Protein AF-A0A9W8YKE8-F1 (afdb_monomer)

Nearest PDB structures (foldseek):
  5m0t-assembly1_B  TM=8.351E-01  e=6.819E-16  Aspergillus japonicus
  7wpy-assembly1_C  TM=8.661E-01  e=9.933E-15  Aspergillus stellatus
  5ybl-assembly1_A  TM=8.219E-01  e=8.372E-15  Aspergillus nidulans FGSC A4
  5ybl-assembly2_B  TM=7.816E-01  e=9.709E-14  Aspergillus nidulans FGSC A4
  6s0r-assembly2_B  TM=7.426E-01  e=1.622E-13  Streptomyces kanamyceticus

Sequence (665 aa):
MGLSKQPSKAILCMHGGGSSPDIFRFQTSSLRRALGHEYDFLYASAPHLATPGPDVLPFFAGMDPFYSWFRPEHDDPASEVVIFNKAVRRSVDIYTRNKPGVKIVGVLGFSQGAVASTMLLWQRQMGLVDWLPDVRFGILLCPGYSTVATEYMRAVCEQEDRGEEEIVVQLPTLHLHGRQDVMNLPQSRRMYATHYKGAKLIEFDGEHEVPTRAGDVKKVVEYVLRCYANASLLTSAIMSYSLPPPASQATPGLDFADKPYHTSRIDPVARFHENVAQVRRWIEDNLSNFSHLNEVIVLQLGSDTLPNQPLTIDATASPPILSTTIPSTPHKSITILPEYILDAVEGRMHSQHAFGKRATPTTLGAVPACFVPGGVPGLCTAVEDPEAALPKPTEDVAQLKRDLTKWGYAICANALSAEQVQVIRTAVEEQAEAERLVGVGHLDTAHKKVGDQPNQRVWNLPNKGDEFLDLLNHPLIDAIMPWFLGGNFSLFTMSANIAWPGTSGIYMHRDQMVMAPDTTAHAYVLNTMWYLTDVTDEKGATRVYPGSHVMNVLPDDMNHVGTSIPAAAPAGSCVLLDSRTWHSTGVNTTNETRPVILQSFCRFFVRQIENYQAILSDEVKAKLSERQRALLGLPSMKPGGKGQGFAAYNWPGTQVGRMRAAVGK

Mean predicted aligned error: 17.69 Å

Solvent-accessible surface area (backbone atoms only — not comparable to full-atom values): 36573 Å² total; per-residue (Å²): 136,82,81,78,74,78,45,59,29,24,31,41,33,29,36,33,45,17,31,33,41,69,57,40,54,56,60,39,42,58,51,46,68,75,41,49,81,58,34,42,78,45,61,31,51,54,75,35,83,39,67,67,27,86,87,37,57,75,86,52,67,90,61,72,76,23,17,18,66,70,71,98,73,77,97,48,57,66,60,50,51,53,50,39,50,51,29,46,48,51,39,50,53,55,47,42,70,76,40,73,83,44,41,50,34,28,41,37,13,28,28,52,13,14,42,53,45,50,53,52,55,32,35,36,74,73,59,76,37,68,92,56,73,60,55,53,37,39,37,32,30,40,21,40,67,56,68,56,65,50,52,44,44,46,53,52,29,58,74,69,78,43,60,82,84,66,55,38,32,63,66,47,32,40,38,40,37,25,74,60,16,76,84,46,40,66,30,26,52,47,39,54,69,68,36,42,47,84,56,44,81,45,76,43,98,39,40,88,60,67,71,70,52,68,72,58,38,45,53,55,50,57,49,58,52,60,68,70,54,59,85,84,45,68,75,68,68,66,61,63,91,67,59,73,75,81,65,79,68,94,60,89,86,85,82,59,89,92,52,96,77,85,84,73,83,72,55,68,67,60,50,49,55,52,34,46,55,49,49,50,51,52,45,67,79,44,37,73,49,42,50,84,65,64,38,35,36,35,40,28,34,24,54,101,88,41,77,68,48,53,39,23,40,31,14,69,43,89,74,37,45,80,44,67,65,81,66,97,76,56,75,42,70,36,33,28,46,37,62,47,54,49,31,8,46,71,29,66,33,34,24,51,55,35,28,41,73,59,22,48,61,66,37,67,34,66,72,31,37,46,39,35,63,93,52,57,56,45,68,59,68,55,78,86,55,88,80,56,89,63,70,57,72,36,78,52,64,70,53,41,52,51,26,33,71,62,30,19,31,24,31,34,34,73,66,34,52,74,67,56,24,50,56,50,37,52,53,52,52,52,53,48,47,52,29,48,77,73,71,68,51,46,62,45,74,67,50,77,51,91,88,48,54,55,30,39,45,41,70,63,33,68,66,71,44,66,69,49,50,51,57,75,67,41,66,68,52,70,72,43,42,42,76,68,49,34,88,53,50,27,49,21,41,43,27,36,42,33,40,36,43,34,88,46,34,40,54,52,42,35,78,43,50,79,46,60,54,62,60,57,90,59,77,54,41,41,36,40,37,39,28,49,41,69,31,38,60,57,49,19,14,46,27,32,36,74,37,38,25,73,47,70,52,41,55,74,48,30,74,48,71,79,68,40,46,58,67,52,44,54,50,13,20,30,38,38,34,38,23,48,20,40,28,26,53,33,41,18,69,42,98,56,73,40,50,31,40,45,35,29,35,22,23,65,89,55,80,48,82,52,58,46,78,76,72,44,49,71,73,55,64,72,71,55,50,74,67,54,30,48,31,49,69,37,80,75,88,64,83,79,82,68,87,71,73,83,73,79,72,93,57,96,80,78,87,80,74,86,73,95,65,83,81,80,132

Foldseek 3Di:
DDPQDAALAEEEEFEAAQAFLVRVCVQCVQLCVVCVSHYHYQYFGAQAFDHHDPPCPPVVPPVDRTHANADPDDDALVVSVVSSLVRSVVSVVVVCVVPPSRAHAEYEYAERRLLSVLLVLLCQVVVVCVVRPRHQEYERELYAADPSSQVVLVVVCVVVVHDLVSQARAREYEYEHAPAQVPRRVRSVVCPVRHYDNYHYDYDHHYRGRDNDPVVSVVVVVSVCVSPDDPVCPVVVPDDPPPPPPDDPPDPDDDCPPDDDDPDDDDPLNVQVVLVVVLLVVCVVLQQLLLPVLFWEWEQAADPVGHTQIWIWRNVDVSIDIDSDDDPDGPYYKYFHSVLLVCQLVQVAPQLCRQQPGIVPRDHASVSQSSHHPGRFAAQDFPPDPPPPAADADCDLVVQVVNCVQWQKHKHPLLDDLVLLVVVVVQQVVQQVVCVVVVNWDFDPLWDDDPFGGKTKFFDVLQRDVSQLVVLVRVSCVSPVCVQQNPAKAWQTKMKIKAAAGDFWGFWAFQQSRPTSRDLPHFFKKKKKAWSAFFDLLQFAKWWRTRQSNGRHDHNGRRDSPSTDGPGDGHSMIMIGRSSITIIGHHNNDRDITMIIIIMMGHPVDHHPDQCVPPHDPVSVVPRDQSSCSNNVHDGPPDDPDPPPDDDDPDPPPPDDDDPDDDDD

Organism: NCBI:txid1191159

Structure (mmCIF, N/CA/C/O backbone):
data_AF-A0A9W8YKE8-F1
#
_entry.id   AF-A0A9W8YKE8-F1
#
loop_
_atom_site.group_PDB
_atom_site.id
_atom_site.type_symbol
_atom_site.label_atom_id
_atom_site.label_alt_id
_atom_site.label_comp_id
_atom_site.label_asym_id
_atom_site.label_entity_id
_atom_site.label_seq_id
_atom_site.pdbx_PDB_ins_code
_atom_site.Cartn_x
_atom_site.Cartn_y
_atom_site.Cartn_z
_atom_site.occupancy
_atom_site.B_iso_or_equiv
_atom_site.auth_seq_id
_atom_site.auth_comp_id
_atom_site.auth_asym_id
_atom_site.auth_atom_id
_atom_site.pdbx_PDB_model_num
ATOM 1 N N . MET A 1 1 ? 10.038 -11.993 33.622 1.00 32.69 1 MET A N 1
ATOM 2 C CA . MET A 1 1 ? 10.354 -10.552 33.516 1.00 32.69 1 MET A CA 1
ATOM 3 C C . MET A 1 1 ? 11.734 -10.323 34.110 1.00 32.69 1 MET A C 1
ATOM 5 O O . MET A 1 1 ? 11.870 -10.383 35.323 1.00 32.69 1 MET A O 1
ATOM 9 N N . GLY A 1 2 ? 12.765 -10.157 33.280 1.00 36.62 2 GLY A N 1
ATOM 10 C CA . GLY A 1 2 ? 14.075 -9.698 33.749 1.00 36.62 2 GLY A CA 1
ATOM 11 C C . GLY A 1 2 ? 14.057 -8.175 33.813 1.00 36.62 2 GLY A C 1
ATOM 12 O O . GLY A 1 2 ? 13.807 -7.535 32.796 1.00 36.62 2 GLY A O 1
ATOM 13 N N . LEU A 1 3 ? 14.251 -7.601 35.000 1.00 40.09 3 LEU A N 1
ATOM 14 C CA . LEU A 1 3 ? 14.365 -6.155 35.191 1.00 40.09 3 LEU A CA 1
ATOM 15 C C . LEU A 1 3 ? 15.557 -5.638 34.368 1.00 40.09 3 LEU A C 1
ATOM 17 O O . LEU A 1 3 ? 16.690 -6.061 34.599 1.00 40.09 3 LEU A O 1
ATOM 21 N N . SER A 1 4 ? 15.317 -4.749 33.398 1.00 48.59 4 SER A N 1
ATOM 22 C CA . SER A 1 4 ? 16.403 -4.096 32.662 1.00 48.59 4 SER A CA 1
ATOM 23 C C . SER A 1 4 ? 17.244 -3.281 33.644 1.00 48.59 4 SER A C 1
ATOM 25 O O . SER A 1 4 ? 16.721 -2.400 34.330 1.00 48.59 4 SER A O 1
ATOM 27 N N . LYS A 1 5 ? 18.540 -3.580 33.725 1.00 61.09 5 LYS A N 1
ATOM 28 C CA . LYS A 1 5 ? 19.491 -2.861 34.575 1.00 61.09 5 LYS A CA 1
ATOM 29 C C . LYS A 1 5 ? 19.513 -1.381 34.166 1.00 61.09 5 LYS A C 1
ATOM 31 O O . LYS A 1 5 ? 19.701 -1.086 32.990 1.00 61.09 5 LYS A O 1
ATOM 36 N N . GLN A 1 6 ? 19.291 -0.464 35.110 1.00 68.88 6 GLN A N 1
ATOM 37 C CA . GLN A 1 6 ? 19.369 0.972 34.821 1.00 68.88 6 GLN A CA 1
ATOM 38 C C . GLN A 1 6 ? 20.807 1.372 34.425 1.00 68.88 6 GLN A C 1
ATOM 40 O O . GLN A 1 6 ? 21.754 0.858 35.034 1.00 68.88 6 GLN A O 1
ATOM 45 N N . PRO A 1 7 ? 20.996 2.277 33.442 1.00 83.06 7 PRO A N 1
ATOM 46 C CA . PRO A 1 7 ? 22.319 2.770 33.060 1.00 83.06 7 PRO A CA 1
ATOM 47 C C . PRO A 1 7 ? 23.012 3.492 34.221 1.00 83.06 7 PRO A C 1
ATOM 49 O O . PRO A 1 7 ? 22.394 4.301 34.905 1.00 83.06 7 PRO A O 1
ATOM 52 N N . SER A 1 8 ? 24.312 3.254 34.423 1.00 87.44 8 SER A N 1
ATOM 53 C CA . SER A 1 8 ? 25.121 3.972 35.427 1.00 87.44 8 SER A CA 1
ATOM 54 C C . SER A 1 8 ? 25.761 5.261 34.894 1.00 87.44 8 SER A C 1
ATOM 56 O O . SER A 1 8 ? 26.439 5.976 35.635 1.00 87.44 8 SER A O 1
ATOM 58 N N . LYS A 1 9 ? 25.555 5.568 33.610 1.00 93.00 9 LYS A N 1
ATOM 59 C CA . LYS A 1 9 ? 26.141 6.708 32.896 1.00 93.00 9 LYS A CA 1
ATOM 60 C C . LYS A 1 9 ? 25.058 7.483 32.157 1.00 93.00 9 LYS A C 1
ATOM 62 O O . LYS A 1 9 ? 24.070 6.889 31.734 1.00 93.00 9 LYS A O 1
ATOM 67 N N . ALA A 1 10 ? 25.272 8.777 31.951 1.00 95.81 10 ALA A N 1
ATOM 68 C CA . ALA A 1 10 ? 24.370 9.643 31.206 1.00 95.81 10 ALA A CA 1
ATOM 69 C C . ALA A 1 10 ? 25.101 10.622 30.281 1.00 95.81 10 ALA A C 1
ATOM 71 O O . ALA A 1 10 ? 26.251 10.995 30.532 1.00 95.81 10 ALA A O 1
ATOM 72 N N . ILE A 1 11 ? 24.404 11.053 29.231 1.00 97.50 11 ILE A N 1
ATOM 73 C CA . ILE A 1 11 ? 24.825 12.106 28.305 1.00 97.50 11 ILE A CA 1
ATOM 74 C C . ILE A 1 11 ? 23.887 13.307 28.477 1.00 97.50 11 ILE A C 1
ATOM 76 O O . ILE A 1 11 ? 22.668 13.177 28.344 1.00 97.50 11 ILE A O 1
ATOM 80 N N . LEU A 1 12 ? 24.458 14.474 28.776 1.00 98.25 12 LEU A N 1
ATOM 81 C CA . LEU A 1 12 ? 23.746 15.748 28.841 1.00 98.25 12 LEU A CA 1
ATOM 82 C C . LEU A 1 12 ? 23.482 16.262 27.423 1.00 98.25 12 LEU A C 1
ATOM 84 O O . LEU A 1 12 ? 24.414 16.495 26.665 1.00 98.25 12 LEU A O 1
ATOM 88 N N . CYS A 1 13 ? 22.217 16.439 27.075 1.00 98.50 13 CYS A N 1
ATOM 89 C CA . CYS A 1 13 ? 21.722 16.771 25.749 1.00 98.50 13 CYS A CA 1
ATOM 90 C C . CYS A 1 13 ? 21.218 18.220 25.711 1.00 98.50 13 CYS A C 1
ATOM 92 O O . CYS A 1 13 ? 20.323 18.590 26.476 1.00 98.50 13 CYS A O 1
ATOM 94 N N . MET A 1 14 ? 21.773 19.019 24.800 1.00 97.94 14 MET A N 1
ATOM 95 C CA . MET A 1 14 ? 21.474 20.440 24.612 1.00 97.94 14 MET A CA 1
ATOM 96 C C . MET A 1 14 ? 20.829 20.674 23.241 1.00 97.94 14 MET A C 1
ATOM 98 O O . MET A 1 14 ? 21.472 20.490 22.205 1.00 97.94 14 MET A O 1
ATOM 102 N N . HIS A 1 15 ? 19.551 21.059 23.239 1.00 97.31 15 HIS A N 1
ATOM 103 C CA . HIS A 1 15 ? 18.746 21.219 22.022 1.00 97.31 15 HIS A CA 1
ATOM 104 C C . HIS A 1 15 ? 19.158 22.438 21.175 1.00 97.31 15 HIS A C 1
ATOM 106 O O . HIS A 1 15 ? 19.821 23.346 21.671 1.00 97.31 15 HIS A O 1
ATOM 112 N N . GLY A 1 16 ? 18.747 22.482 19.903 1.00 95.06 16 GLY A N 1
ATOM 113 C CA . GLY A 1 16 ? 18.959 23.644 19.027 1.00 95.06 16 GLY A CA 1
ATOM 114 C C . GLY A 1 16 ? 18.166 24.886 19.458 1.00 95.06 16 GLY A C 1
ATOM 115 O O . GLY A 1 16 ? 17.246 24.788 20.268 1.00 95.06 16 GLY A O 1
ATOM 116 N N . GLY A 1 17 ? 18.515 26.060 18.925 1.00 93.19 17 GLY A N 1
ATOM 117 C CA . GLY A 1 17 ? 17.755 27.290 19.178 1.00 93.19 17 GLY A CA 1
ATOM 118 C C . GLY A 1 17 ? 16.365 27.224 18.539 1.00 93.19 17 GLY A C 1
ATOM 119 O O . GLY A 1 17 ? 16.218 26.681 17.446 1.00 93.19 17 GLY A O 1
ATOM 120 N N . GLY A 1 18 ? 15.344 27.735 19.229 1.00 93.75 18 GLY A N 1
ATOM 121 C CA . GLY A 1 18 ? 13.955 27.625 18.774 1.00 93.75 18 GLY A CA 1
ATOM 122 C C . GLY A 1 18 ? 13.415 26.193 18.839 1.00 93.75 18 GLY A C 1
ATOM 123 O O . GLY A 1 18 ? 12.576 25.814 18.029 1.00 93.75 18 GLY A O 1
ATOM 124 N N . SER A 1 19 ? 13.908 25.387 19.784 1.00 95.38 19 SER A N 1
ATOM 125 C CA . SER A 1 19 ? 13.510 23.988 20.005 1.00 95.38 19 SER A CA 1
ATOM 126 C C . SER A 1 19 ? 13.200 23.738 21.488 1.00 95.38 19 SER A C 1
ATOM 128 O O . SER A 1 19 ? 13.174 24.673 22.285 1.00 95.38 19 SER A O 1
ATOM 130 N N . SER A 1 20 ? 12.954 22.489 21.880 1.00 96.56 20 SER A N 1
ATOM 131 C CA . SER A 1 20 ? 12.668 22.102 23.265 1.00 96.56 20 SER A CA 1
ATOM 132 C C . SER A 1 20 ? 13.341 20.770 23.632 1.00 96.56 20 SER A C 1
ATOM 134 O O . SER A 1 20 ? 13.750 20.012 22.742 1.00 96.56 20 SER A O 1
ATOM 136 N N . PRO A 1 21 ? 13.462 20.441 24.935 1.00 96.88 21 PRO A N 1
ATOM 137 C CA . PRO A 1 21 ? 13.954 19.137 25.384 1.00 96.88 21 PRO A CA 1
ATOM 138 C C . PRO A 1 21 ? 13.223 17.946 24.744 1.00 96.88 21 PRO A C 1
ATOM 140 O O . PRO A 1 21 ? 13.868 16.967 24.363 1.00 96.88 21 PRO A O 1
ATOM 143 N N . ASP A 1 22 ? 11.901 18.037 24.579 1.00 95.62 22 ASP A N 1
ATOM 144 C CA . ASP A 1 22 ? 11.080 16.959 24.015 1.00 95.62 22 ASP A CA 1
ATOM 145 C C . ASP A 1 22 ? 11.301 16.784 22.511 1.00 95.62 22 ASP A C 1
ATOM 147 O O . ASP A 1 22 ? 11.447 15.654 22.033 1.00 95.62 22 ASP A O 1
ATOM 151 N N . ILE A 1 23 ? 11.423 17.891 21.773 1.00 96.06 23 ILE A N 1
ATOM 152 C CA . ILE A 1 23 ? 11.769 17.864 20.347 1.00 96.06 23 ILE A CA 1
ATOM 153 C C . ILE A 1 23 ? 13.154 17.243 20.162 1.00 96.06 23 ILE A C 1
ATOM 155 O O . ILE A 1 23 ? 13.339 16.339 19.345 1.00 96.06 23 ILE A O 1
ATOM 159 N N . PHE A 1 24 ? 14.134 17.640 20.975 1.00 97.06 24 PHE A N 1
ATOM 160 C CA . PHE A 1 24 ? 15.482 17.098 20.842 1.00 97.06 24 PHE A CA 1
ATOM 161 C C . PHE A 1 24 ? 15.572 15.625 21.249 1.00 97.06 24 PHE A C 1
ATOM 163 O O . PHE A 1 24 ? 16.331 14.849 20.658 1.00 97.06 24 PHE A O 1
ATOM 170 N N . ARG A 1 25 ? 14.746 15.189 22.204 1.00 96.31 25 ARG A N 1
ATOM 171 C CA . ARG A 1 25 ? 14.574 13.770 22.539 1.00 96.31 25 ARG A CA 1
ATOM 172 C C . ARG A 1 25 ? 14.044 12.955 21.365 1.00 96.31 25 ARG A C 1
ATOM 174 O O . ARG A 1 25 ? 14.470 11.810 21.190 1.00 96.31 25 ARG A O 1
ATOM 181 N N . PHE A 1 26 ? 13.159 13.533 20.559 1.00 94.50 26 PHE A N 1
ATOM 182 C CA . PHE A 1 26 ? 12.701 12.926 19.313 1.00 94.50 26 PHE A CA 1
ATOM 183 C C . PHE A 1 26 ? 13.817 12.891 18.256 1.00 94.50 26 PHE A C 1
ATOM 185 O O . PHE A 1 26 ? 14.131 11.819 17.731 1.00 94.50 26 PHE A O 1
ATOM 192 N N . GLN A 1 27 ? 14.479 14.024 18.003 1.00 94.81 27 GLN A N 1
ATOM 193 C CA . GLN A 1 27 ? 15.554 14.143 17.004 1.00 94.81 27 GLN A CA 1
ATOM 194 C C . GLN A 1 27 ? 16.734 13.198 17.288 1.00 94.81 27 GLN A C 1
ATOM 196 O O . GLN A 1 27 ? 17.356 12.666 16.374 1.00 94.81 27 GLN A O 1
ATOM 201 N N . THR A 1 28 ? 17.013 12.911 18.561 1.00 95.88 28 THR A N 1
ATOM 202 C CA . THR A 1 28 ? 18.087 11.994 18.986 1.00 95.88 28 THR A CA 1
ATOM 203 C C . THR A 1 28 ? 17.649 10.528 19.111 1.00 95.88 28 THR A C 1
ATOM 205 O O . THR A 1 28 ? 18.411 9.701 19.618 1.00 95.88 28 THR A O 1
ATOM 208 N N . SER A 1 29 ? 16.454 10.157 18.637 1.00 94.56 29 SER A N 1
ATOM 209 C CA . SER A 1 29 ? 15.889 8.802 18.771 1.00 94.56 29 SER A CA 1
ATOM 210 C C . SER A 1 29 ? 16.817 7.681 18.278 1.00 94.56 29 SER A C 1
ATOM 212 O O . SER A 1 29 ? 16.975 6.679 18.980 1.00 94.56 29 SER A O 1
ATOM 214 N N . SER A 1 30 ? 17.492 7.858 17.137 1.00 91.69 30 SER A N 1
ATOM 215 C CA . SER A 1 30 ? 18.441 6.873 16.590 1.00 91.69 30 SER A CA 1
ATOM 216 C C . SER A 1 30 ? 19.672 6.668 17.480 1.00 91.69 30 SER A C 1
ATOM 218 O O . SER A 1 30 ? 20.068 5.529 17.736 1.00 91.69 30 SER A O 1
ATOM 220 N N . LEU A 1 31 ? 20.246 7.750 18.016 1.00 91.31 31 LEU A N 1
ATOM 221 C CA . LEU A 1 31 ? 21.378 7.688 18.950 1.00 91.31 31 LEU A CA 1
ATOM 222 C C . LEU A 1 31 ? 20.959 7.072 20.287 1.00 91.31 31 LEU A C 1
ATOM 224 O O . LEU A 1 31 ? 21.658 6.218 20.833 1.00 91.31 31 LEU A O 1
ATOM 228 N N . ARG A 1 32 ? 19.780 7.453 20.783 1.00 93.44 32 ARG A N 1
ATOM 229 C CA . ARG A 1 32 ? 19.213 6.952 22.036 1.00 93.44 32 ARG A CA 1
ATOM 230 C C . ARG A 1 32 ? 18.903 5.460 21.960 1.00 93.44 32 ARG A C 1
ATOM 232 O O . ARG A 1 32 ? 19.146 4.737 22.918 1.00 93.44 32 ARG A O 1
ATOM 239 N N . ARG A 1 33 ? 18.435 4.974 20.806 1.00 87.38 33 ARG A N 1
ATOM 240 C CA . ARG A 1 33 ? 18.261 3.538 20.546 1.00 87.38 33 ARG A CA 1
ATOM 241 C C . ARG A 1 33 ? 19.596 2.789 20.550 1.00 87.38 33 ARG A C 1
ATOM 243 O O . ARG A 1 33 ? 19.644 1.672 21.051 1.00 87.38 33 ARG A O 1
ATOM 250 N N . ALA A 1 34 ? 20.651 3.379 19.991 1.00 87.25 34 ALA A N 1
ATOM 251 C CA . ALA A 1 34 ? 21.948 2.720 19.843 1.00 87.25 34 ALA A CA 1
ATOM 252 C C . ALA A 1 34 ? 22.806 2.722 21.122 1.00 87.25 34 ALA A C 1
ATOM 254 O O . ALA A 1 34 ? 23.602 1.809 21.316 1.00 87.25 34 ALA A O 1
ATOM 255 N N . LEU A 1 35 ? 22.656 3.734 21.983 1.00 88.00 35 LEU A N 1
ATOM 256 C CA . LEU A 1 35 ? 23.431 3.890 23.224 1.00 88.00 35 LEU A CA 1
ATOM 257 C C . LEU A 1 35 ? 22.622 3.592 24.496 1.00 88.00 35 LEU A C 1
ATOM 259 O O . LEU A 1 35 ? 23.201 3.503 25.577 1.00 88.00 35 LEU A O 1
ATOM 263 N N . GLY A 1 36 ? 21.299 3.436 24.387 1.00 85.19 36 GLY A N 1
ATOM 264 C CA . GLY A 1 36 ? 20.372 3.354 25.521 1.00 85.19 36 GLY A CA 1
ATOM 265 C C . GLY A 1 36 ? 20.546 2.143 26.442 1.00 85.19 36 GLY A C 1
ATOM 266 O O . GLY A 1 36 ? 19.993 2.134 27.539 1.00 85.19 36 GLY A O 1
ATOM 267 N N . HIS A 1 37 ? 21.306 1.123 26.027 1.00 83.06 37 HIS A N 1
ATOM 268 C CA . HIS A 1 37 ? 21.653 -0.017 26.884 1.00 83.06 37 HIS A CA 1
ATOM 269 C C . HIS A 1 37 ? 22.760 0.316 2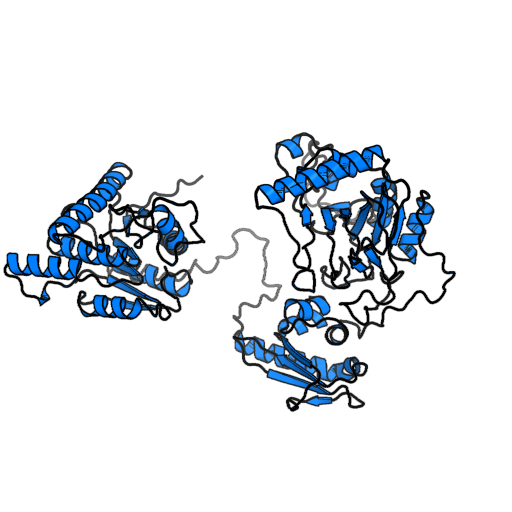7.897 1.00 83.06 37 HIS A C 1
ATOM 271 O O . HIS A 1 37 ? 22.858 -0.349 28.926 1.00 83.06 37 HIS A O 1
ATOM 277 N N . GLU A 1 38 ? 23.579 1.334 27.622 1.00 85.12 38 GLU A N 1
ATOM 278 C CA . GLU A 1 38 ? 24.731 1.729 28.447 1.00 85.12 38 GLU A CA 1
ATOM 279 C C . GLU A 1 38 ? 24.647 3.159 28.989 1.00 85.12 38 GLU A C 1
ATOM 281 O O . GLU A 1 38 ? 25.237 3.450 30.035 1.00 85.12 38 GLU A O 1
ATOM 286 N N . TYR A 1 39 ? 23.922 4.041 28.301 1.00 91.75 39 TYR A N 1
ATOM 287 C CA . TYR A 1 39 ? 23.827 5.461 28.614 1.00 91.75 39 TYR A CA 1
ATOM 288 C C . TYR A 1 39 ? 22.371 5.900 28.716 1.00 91.75 39 TYR A C 1
ATOM 290 O O . TYR A 1 39 ? 21.544 5.593 27.860 1.00 91.75 39 TYR A O 1
ATOM 298 N N . ASP A 1 40 ? 22.081 6.685 29.743 1.00 94.62 40 ASP A N 1
ATOM 299 C CA . ASP A 1 40 ? 20.868 7.484 29.817 1.00 94.62 40 ASP A CA 1
ATOM 300 C C . ASP A 1 40 ? 21.064 8.857 29.151 1.00 94.62 40 ASP A C 1
ATOM 302 O O . ASP A 1 40 ? 22.190 9.296 28.906 1.00 94.62 40 ASP A O 1
ATOM 306 N N . PHE A 1 41 ? 19.969 9.544 28.841 1.00 96.62 41 PHE A N 1
ATOM 307 C CA . PHE A 1 41 ? 19.982 10.819 28.124 1.00 96.62 41 PHE A CA 1
ATOM 308 C C . PHE A 1 41 ? 19.234 11.879 28.937 1.00 96.62 41 PHE A C 1
ATOM 310 O O . PHE A 1 41 ? 18.020 11.792 29.132 1.00 96.62 41 PHE A O 1
ATOM 317 N N . LEU A 1 42 ? 19.974 12.884 29.407 1.00 96.88 42 LEU A N 1
ATOM 318 C CA . LEU A 1 42 ? 19.464 14.026 30.163 1.00 96.88 42 LEU A CA 1
ATOM 319 C C . LEU A 1 42 ? 19.240 15.199 29.212 1.00 96.88 42 LEU A C 1
ATOM 321 O O . LEU A 1 42 ? 20.210 15.767 28.736 1.00 96.88 42 LEU A O 1
ATOM 325 N N . TYR A 1 43 ? 17.999 15.609 28.970 1.00 98.00 43 TYR A N 1
ATOM 326 C CA . TYR A 1 43 ? 17.700 16.759 28.112 1.00 98.00 43 TYR A CA 1
ATOM 327 C C . TYR A 1 43 ? 17.545 18.025 28.955 1.00 98.00 43 TYR A C 1
ATOM 329 O O . TYR A 1 43 ? 16.627 18.116 29.769 1.00 98.00 43 TYR A O 1
ATOM 337 N N . ALA A 1 44 ? 18.458 18.983 28.788 1.00 97.06 44 ALA A N 1
ATOM 338 C CA . ALA A 1 44 ? 18.410 20.256 29.502 1.00 97.06 44 ALA A CA 1
ATOM 339 C C . ALA A 1 44 ? 17.530 21.275 28.772 1.00 97.06 44 ALA A C 1
ATOM 341 O O . ALA A 1 44 ? 17.513 21.315 27.542 1.00 97.06 44 ALA A O 1
ATOM 342 N N . SER A 1 45 ? 16.826 22.108 29.542 1.00 94.88 45 SER A N 1
ATOM 343 C CA . SER A 1 45 ? 15.974 23.178 29.015 1.00 94.88 45 SER A CA 1
ATOM 344 C C . SER A 1 45 ? 16.738 24.491 28.944 1.00 94.88 45 SER A C 1
ATOM 346 O O . SER A 1 45 ? 17.331 24.913 29.942 1.00 94.88 45 SER A O 1
ATOM 348 N N . ALA A 1 46 ? 16.690 25.151 27.789 1.00 96.06 46 ALA A N 1
ATOM 349 C CA . ALA A 1 46 ? 17.267 26.476 27.627 1.00 96.06 46 ALA A CA 1
ATOM 350 C C . ALA A 1 46 ? 16.430 27.565 28.351 1.00 96.06 46 ALA A C 1
ATOM 352 O O . ALA A 1 46 ? 15.234 27.362 28.580 1.00 96.06 46 ALA A O 1
ATOM 353 N N . PRO A 1 47 ? 17.043 28.693 28.767 1.00 94.31 47 PRO A N 1
ATOM 354 C CA . PRO A 1 47 ? 16.401 29.675 29.647 1.00 94.31 47 PRO A CA 1
ATOM 355 C C . PRO A 1 47 ? 15.485 30.693 28.958 1.00 94.31 47 PRO A C 1
ATOM 357 O O . PRO A 1 47 ? 14.647 31.286 29.639 1.00 94.31 47 PRO A O 1
ATOM 360 N N . HIS A 1 48 ? 15.639 30.939 27.657 1.00 93.69 48 HIS A N 1
ATOM 361 C CA . HIS A 1 48 ? 14.916 32.011 26.968 1.00 93.69 48 HIS A CA 1
ATOM 362 C C . HIS A 1 48 ? 13.805 31.451 26.095 1.00 93.69 48 HIS A C 1
ATOM 364 O O . HIS A 1 48 ? 14.041 30.496 25.366 1.00 93.69 48 HIS A O 1
ATOM 370 N N . LEU A 1 49 ? 12.619 32.063 26.135 1.00 94.06 49 LEU A N 1
ATOM 371 C CA . LEU A 1 49 ? 11.571 31.799 25.150 1.00 94.06 49 LEU A CA 1
ATOM 372 C C . LEU A 1 49 ? 12.024 32.288 23.773 1.00 94.06 49 LEU A C 1
ATOM 374 O O . LEU A 1 49 ? 12.611 33.365 23.653 1.00 94.06 49 LEU A O 1
ATOM 378 N N . ALA A 1 50 ? 11.737 31.501 22.746 1.00 92.25 50 ALA A N 1
ATOM 379 C CA . ALA A 1 50 ? 12.133 31.775 21.375 1.00 92.25 50 ALA A CA 1
ATOM 380 C C . ALA A 1 50 ? 10.993 31.472 20.400 1.00 92.25 50 ALA A C 1
ATOM 382 O O . ALA A 1 50 ? 10.065 30.722 20.702 1.00 92.25 50 ALA A O 1
ATOM 383 N N . THR A 1 51 ? 11.091 32.034 19.199 1.00 91.62 51 THR A N 1
ATOM 384 C CA . THR A 1 51 ? 10.335 31.537 18.049 1.00 91.62 51 THR A CA 1
ATOM 385 C C . THR A 1 51 ? 10.907 30.186 17.604 1.00 91.62 51 THR A C 1
ATOM 387 O O . THR A 1 51 ? 12.090 29.922 17.840 1.00 91.62 51 THR A O 1
ATOM 390 N N . PRO A 1 52 ? 10.101 29.317 16.972 1.00 91.25 52 PRO A N 1
ATOM 391 C CA . PRO A 1 52 ? 10.592 28.041 16.470 1.00 91.25 52 PRO A CA 1
ATOM 392 C C . PRO A 1 52 ? 11.713 28.237 15.444 1.00 91.25 52 PRO A C 1
ATOM 394 O O . PRO A 1 52 ? 11.696 29.192 14.665 1.00 91.25 52 PRO A O 1
ATOM 397 N N . GLY A 1 53 ? 12.687 27.326 15.454 1.00 85.94 53 GLY A N 1
ATOM 398 C CA . GLY A 1 53 ? 13.762 27.305 14.464 1.00 85.94 53 GLY A CA 1
ATOM 399 C C . GLY A 1 53 ? 13.250 26.944 13.057 1.00 85.94 53 GLY A C 1
ATOM 400 O O . GLY A 1 53 ? 12.173 26.351 12.947 1.00 85.94 53 GLY A O 1
ATOM 401 N N . PRO A 1 54 ? 14.014 27.253 11.989 1.00 79.81 54 PRO A N 1
ATOM 402 C CA . PRO A 1 54 ? 13.594 27.034 10.599 1.00 79.81 54 PRO A CA 1
ATOM 403 C C . PRO A 1 54 ? 13.108 25.608 10.294 1.00 79.81 54 PRO A C 1
ATOM 405 O O . PRO A 1 54 ? 12.108 25.452 9.604 1.00 79.81 54 PRO A O 1
ATOM 408 N N . ASP A 1 55 ? 13.742 24.593 10.890 1.00 78.69 55 ASP A N 1
ATOM 409 C CA . ASP A 1 55 ? 13.447 23.171 10.635 1.00 78.69 55 ASP A CA 1
ATOM 410 C C . ASP A 1 55 ? 12.533 22.533 11.698 1.00 78.69 55 ASP A C 1
ATOM 412 O O . ASP A 1 55 ? 12.366 21.313 11.760 1.00 78.69 55 ASP A O 1
ATOM 416 N N . VAL A 1 56 ? 11.967 23.347 12.595 1.00 85.19 56 VAL A N 1
ATOM 417 C CA . VAL A 1 56 ? 11.080 22.868 13.666 1.00 85.19 56 VAL A CA 1
ATOM 418 C C . VAL A 1 56 ? 9.628 22.820 13.193 1.00 85.19 56 VAL A C 1
ATOM 420 O O . VAL A 1 56 ? 8.906 21.871 13.502 1.00 85.19 56 VAL A O 1
ATOM 423 N N . LEU A 1 57 ? 9.193 23.809 12.413 1.00 84.75 57 LEU A N 1
ATOM 424 C CA . LEU A 1 57 ? 7.859 23.834 11.819 1.00 84.75 57 LEU A CA 1
ATOM 425 C C . LEU A 1 57 ? 7.899 23.400 10.346 1.00 84.75 57 LEU A C 1
ATOM 427 O O . LEU A 1 57 ? 8.879 23.671 9.661 1.00 84.75 57 LEU A O 1
ATOM 431 N N . PRO A 1 58 ? 6.838 22.747 9.835 1.00 83.06 58 PRO A N 1
ATOM 432 C CA . PRO A 1 58 ? 5.577 22.430 10.517 1.00 83.06 58 PRO A CA 1
ATOM 433 C C . PRO A 1 58 ? 5.616 21.141 11.357 1.00 83.06 58 PRO A C 1
ATOM 435 O O . PRO A 1 58 ? 4.648 20.848 12.051 1.00 83.06 58 PRO A O 1
ATOM 438 N N . PHE A 1 59 ? 6.705 20.367 11.307 1.00 86.00 59 PHE A N 1
ATOM 439 C CA . PHE A 1 59 ? 6.752 19.004 11.851 1.00 86.00 59 PHE A CA 1
ATOM 440 C C . PHE A 1 59 ? 6.461 18.919 13.362 1.00 86.00 59 PHE A C 1
ATOM 442 O O . PHE A 1 59 ? 5.803 17.981 13.804 1.00 86.00 59 PHE A O 1
ATOM 449 N N . PHE A 1 60 ? 6.901 19.906 14.147 1.00 89.00 60 PHE A N 1
ATOM 450 C CA . PHE A 1 60 ? 6.658 19.994 15.592 1.00 89.00 60 PHE A CA 1
ATOM 451 C C . PHE A 1 60 ? 5.627 21.079 15.961 1.00 89.00 60 PHE A C 1
ATOM 453 O O . PHE A 1 60 ? 5.724 21.709 17.017 1.00 89.00 60 PHE A O 1
ATOM 460 N N . ALA A 1 61 ? 4.641 21.331 15.093 1.00 87.19 61 ALA A N 1
ATOM 461 C CA . ALA A 1 61 ? 3.524 22.219 15.416 1.00 87.19 61 ALA A CA 1
ATOM 462 C C . ALA A 1 61 ? 2.767 21.727 16.669 1.00 87.19 61 ALA A C 1
ATOM 464 O O . ALA A 1 61 ? 2.477 20.540 16.801 1.00 87.19 61 ALA A O 1
ATOM 465 N N . GLY A 1 62 ? 2.460 22.641 17.596 1.00 87.38 62 GLY A N 1
ATOM 466 C CA . GLY A 1 62 ? 1.805 22.328 18.875 1.00 87.38 62 GLY A CA 1
ATOM 467 C C . GLY A 1 62 ? 2.736 21.811 19.980 1.00 87.38 62 GLY A C 1
ATOM 468 O O . GLY A 1 62 ? 2.253 21.375 21.022 1.00 87.38 62 GLY A O 1
ATOM 469 N N . MET A 1 63 ? 4.059 21.836 19.768 1.00 89.50 63 MET A N 1
ATOM 470 C CA . MET A 1 63 ? 5.069 21.538 20.798 1.00 89.50 63 MET A CA 1
ATOM 471 C C . MET A 1 63 ? 5.699 22.802 21.407 1.00 89.50 63 MET A C 1
ATOM 473 O O . MET A 1 63 ? 6.835 22.764 21.886 1.00 89.50 63 MET A O 1
ATOM 477 N N . ASP A 1 64 ? 4.985 23.927 21.365 1.00 87.62 64 ASP A N 1
ATOM 478 C CA . ASP A 1 64 ? 5.344 25.131 22.107 1.00 87.62 64 ASP A CA 1
ATOM 479 C C . ASP A 1 64 ? 5.265 24.894 23.632 1.00 87.62 64 ASP A C 1
ATOM 481 O O . ASP A 1 64 ? 4.542 24.008 24.096 1.00 87.62 64 ASP A O 1
ATOM 485 N N . PRO A 1 65 ? 6.010 25.666 24.446 1.00 93.19 65 PRO A N 1
ATOM 486 C CA . PRO A 1 65 ? 6.939 26.741 24.077 1.00 93.19 65 PRO A CA 1
ATOM 487 C C . PRO A 1 65 ? 8.291 26.258 23.514 1.00 93.19 65 PRO A C 1
ATOM 489 O O . PRO A 1 65 ? 8.808 25.204 23.883 1.00 93.19 65 PRO A O 1
ATOM 492 N N . PHE A 1 66 ? 8.903 27.089 22.663 1.00 95.44 66 PHE A N 1
ATOM 493 C CA . PHE A 1 66 ? 10.263 26.891 22.149 1.00 95.44 66 PHE A CA 1
ATOM 494 C C . PHE A 1 66 ? 11.268 27.760 22.903 1.00 95.44 66 PHE A C 1
ATOM 496 O O . PHE A 1 66 ? 10.926 28.837 23.398 1.00 95.44 66 PHE A O 1
ATOM 503 N N . TYR A 1 67 ? 12.520 27.308 22.955 1.00 95.88 67 TYR A N 1
ATOM 504 C CA . TYR A 1 67 ? 13.560 27.941 23.752 1.00 95.88 67 TYR A CA 1
ATOM 505 C C . TYR A 1 67 ? 14.882 28.143 23.001 1.00 95.88 67 TYR A C 1
ATOM 507 O O . TYR A 1 67 ? 15.220 27.399 22.075 1.00 95.88 67 TYR A O 1
ATOM 515 N N . SER A 1 68 ? 15.666 29.128 23.436 1.00 94.00 68 SER A N 1
ATOM 516 C CA . SER A 1 68 ? 17.034 29.402 22.980 1.00 94.00 68 SER A CA 1
ATOM 517 C C . SER A 1 68 ? 18.003 29.547 24.159 1.00 94.00 68 SER A C 1
ATOM 519 O O . SER A 1 68 ? 17.626 29.937 25.268 1.00 94.00 68 SER A O 1
ATOM 521 N N . TRP A 1 69 ? 19.269 29.183 23.930 1.00 92.44 69 TRP A N 1
ATOM 522 C CA . TRP A 1 69 ? 20.331 29.228 24.946 1.00 92.44 69 TRP A CA 1
ATOM 523 C C . TRP A 1 69 ? 20.879 30.631 25.170 1.00 92.44 69 TRP A C 1
ATOM 525 O O . TRP A 1 69 ? 21.258 30.952 26.290 1.00 92.44 69 TRP A O 1
ATOM 535 N N . PHE A 1 70 ? 20.898 31.440 24.112 1.00 88.62 70 PHE A N 1
ATOM 536 C CA . PHE A 1 70 ? 21.408 32.808 24.112 1.00 88.62 70 PHE A CA 1
ATOM 537 C C . PHE A 1 70 ? 20.452 33.703 23.333 1.00 88.62 70 PHE A C 1
ATOM 539 O O . PHE A 1 70 ? 19.922 33.281 22.291 1.00 88.62 70 PHE A O 1
ATOM 546 N N . ARG A 1 71 ? 20.250 34.933 23.812 1.00 84.25 71 ARG A N 1
ATOM 547 C CA . ARG A 1 71 ? 19.470 35.942 23.088 1.00 84.25 71 ARG A CA 1
ATOM 548 C C . ARG A 1 71 ? 20.301 36.581 21.966 1.00 84.25 71 ARG A C 1
ATOM 550 O O . ARG A 1 71 ? 21.494 36.807 22.166 1.00 84.25 71 ARG A O 1
ATOM 557 N N . PRO A 1 72 ? 19.692 36.913 20.811 1.00 70.81 72 PRO A N 1
ATOM 558 C CA . PRO A 1 72 ? 20.381 37.636 19.738 1.00 70.81 72 PRO A CA 1
ATOM 559 C C . PRO A 1 72 ? 20.916 39.006 20.179 1.00 70.81 72 PRO A C 1
ATOM 561 O O . PRO A 1 72 ? 21.993 39.401 19.749 1.00 70.81 72 PRO A O 1
ATOM 564 N N . GLU A 1 73 ? 20.189 39.691 21.067 1.00 70.50 73 GLU A N 1
ATOM 565 C CA . GLU A 1 73 ? 20.549 40.989 21.647 1.00 70.50 73 GLU A CA 1
ATOM 566 C C . GLU A 1 73 ? 20.628 40.874 23.176 1.00 70.50 73 GLU A C 1
ATOM 568 O O . GLU A 1 73 ? 19.725 40.322 23.815 1.00 70.50 73 GLU A O 1
ATOM 573 N N . HIS A 1 74 ? 21.717 41.368 23.762 1.00 68.31 74 HIS A N 1
ATOM 574 C CA . HIS A 1 74 ? 21.941 41.425 25.207 1.00 68.31 74 HIS A CA 1
ATOM 575 C C . HIS A 1 74 ? 23.017 42.467 25.533 1.00 68.31 74 HIS A C 1
ATOM 577 O O . HIS A 1 74 ? 23.944 42.673 24.755 1.00 68.31 74 HIS A O 1
ATOM 583 N N . ASP A 1 75 ? 22.889 43.094 26.702 1.00 66.00 75 ASP A N 1
ATOM 584 C CA . ASP A 1 75 ? 23.746 44.214 27.111 1.00 66.00 75 ASP A CA 1
ATOM 585 C C . ASP A 1 75 ? 25.135 43.768 27.610 1.00 66.00 75 ASP A C 1
ATOM 587 O O . ASP A 1 75 ? 26.091 44.535 27.540 1.00 66.00 75 ASP A O 1
ATOM 591 N N . ASP A 1 76 ? 25.251 42.533 28.120 1.00 76.94 76 ASP A N 1
ATOM 592 C CA . ASP A 1 76 ? 26.479 41.984 28.712 1.00 76.94 76 ASP A CA 1
ATOM 593 C C . ASP A 1 76 ? 26.607 40.458 28.473 1.00 76.94 76 ASP A C 1
ATOM 595 O O . ASP A 1 76 ? 25.794 39.683 29.000 1.00 76.94 76 ASP A O 1
ATOM 599 N N . PRO A 1 77 ? 27.633 39.995 27.726 1.00 73.50 77 PRO A N 1
ATOM 600 C CA . PRO A 1 77 ? 27.934 38.576 27.524 1.00 73.50 77 PRO A CA 1
ATOM 601 C C . PRO A 1 77 ? 28.079 37.769 28.819 1.00 73.50 77 PRO A C 1
ATOM 603 O O . PRO A 1 77 ? 27.624 36.625 28.885 1.00 73.50 77 PRO A O 1
ATOM 606 N N . ALA A 1 78 ? 28.681 38.336 29.870 1.00 79.62 78 ALA A N 1
ATOM 607 C CA . ALA A 1 78 ? 28.913 37.609 31.119 1.00 79.62 78 ALA A CA 1
ATOM 608 C C . ALA A 1 78 ? 27.592 37.267 31.827 1.00 79.62 78 ALA A C 1
ATOM 610 O O . ALA A 1 78 ? 27.412 36.151 32.328 1.00 79.62 78 ALA A O 1
ATOM 611 N N . SER A 1 79 ? 26.636 38.195 31.809 1.00 82.50 79 SER A N 1
ATOM 612 C CA . SER A 1 79 ? 25.293 37.998 32.356 1.00 82.50 79 SER A CA 1
ATOM 613 C C . SER A 1 79 ? 24.511 36.891 31.636 1.00 82.50 79 SER A C 1
ATOM 615 O O . SER A 1 79 ? 23.882 36.062 32.304 1.00 82.50 79 SER A O 1
ATOM 617 N N . GLU A 1 80 ? 24.590 36.801 30.303 1.00 85.00 80 GLU A N 1
ATOM 618 C CA . GLU A 1 80 ? 23.962 35.704 29.541 1.00 85.00 80 GLU A CA 1
ATOM 619 C C . GLU A 1 80 ? 24.556 34.343 29.928 1.00 85.00 80 GLU A C 1
ATOM 621 O O . GLU A 1 80 ? 23.823 33.372 30.136 1.00 85.00 80 GLU A O 1
ATOM 626 N N . VAL A 1 81 ? 25.877 34.271 30.118 1.00 85.88 81 VAL A N 1
ATOM 627 C CA . VAL A 1 81 ? 26.550 33.033 30.535 1.00 85.88 81 VAL A CA 1
ATOM 628 C C . VAL A 1 81 ? 26.145 32.601 31.948 1.00 85.88 81 VAL A C 1
ATOM 630 O O . VAL A 1 81 ? 25.990 31.405 32.213 1.00 85.88 81 VAL A O 1
ATOM 633 N N . VAL A 1 82 ? 25.897 33.543 32.862 1.00 87.88 82 VAL A N 1
ATOM 634 C CA . VAL A 1 82 ? 25.361 33.231 34.199 1.00 87.88 82 VAL A CA 1
ATOM 635 C C . VAL A 1 82 ? 23.956 32.627 34.109 1.00 87.88 82 VAL A C 1
ATOM 637 O O . VAL A 1 82 ? 23.663 31.649 34.805 1.00 87.88 82 VAL A O 1
ATOM 640 N N . ILE A 1 83 ? 23.080 33.181 33.266 1.00 90.75 83 ILE A N 1
ATOM 641 C CA . ILE A 1 83 ? 21.712 32.674 33.060 1.00 90.75 83 ILE A CA 1
ATOM 642 C C . ILE A 1 83 ? 21.753 31.271 32.448 1.00 90.75 83 ILE A C 1
ATOM 644 O O . ILE A 1 83 ? 21.108 30.348 32.958 1.00 90.75 83 ILE A O 1
ATOM 648 N N . PHE A 1 84 ? 22.572 31.098 31.414 1.00 92.00 84 PHE A N 1
ATOM 649 C CA . PHE A 1 84 ? 22.873 29.814 30.797 1.00 92.00 84 PHE A CA 1
ATOM 650 C C . PHE A 1 84 ? 23.304 28.761 31.833 1.00 92.00 84 PHE A C 1
ATOM 652 O O . PHE A 1 84 ? 22.675 27.704 31.952 1.00 92.00 84 PHE A O 1
ATOM 659 N N . ASN A 1 85 ? 24.326 29.066 32.639 1.00 92.69 85 ASN A N 1
ATOM 660 C CA . ASN A 1 85 ? 24.871 28.136 33.628 1.00 92.69 85 ASN A CA 1
ATOM 661 C C . ASN A 1 85 ? 23.831 27.750 34.683 1.00 92.69 85 ASN A C 1
ATOM 663 O O . ASN A 1 85 ? 23.738 26.580 35.061 1.00 92.69 85 ASN A O 1
ATOM 667 N N . LYS A 1 86 ? 23.000 28.703 35.128 1.00 94.38 86 LYS A N 1
ATOM 668 C CA . LYS A 1 86 ? 21.888 28.427 36.052 1.00 94.38 86 LYS A CA 1
ATOM 669 C C . LYS A 1 86 ? 20.868 27.458 35.448 1.00 94.38 86 LYS A C 1
ATOM 671 O O . LYS A 1 86 ? 20.403 26.562 36.154 1.00 94.38 86 LYS A O 1
ATOM 676 N N . ALA A 1 87 ? 20.531 27.603 34.168 1.00 95.44 87 ALA A N 1
ATOM 677 C CA . ALA A 1 87 ? 19.563 26.739 33.490 1.00 95.44 87 ALA A CA 1
ATOM 678 C C . ALA A 1 87 ? 20.075 25.299 33.323 1.00 95.44 87 ALA A C 1
ATOM 680 O O . ALA A 1 87 ? 19.367 24.336 33.652 1.00 95.44 87 ALA A O 1
ATOM 681 N N . VAL A 1 88 ? 21.330 25.141 32.888 1.00 96.44 88 VAL A N 1
ATOM 682 C CA . VAL A 1 88 ? 21.962 23.819 32.756 1.00 96.44 88 VAL A CA 1
ATOM 683 C C . VAL A 1 88 ? 22.109 23.159 34.125 1.00 96.44 88 VAL A C 1
ATOM 685 O O . VAL A 1 88 ? 21.678 22.015 34.294 1.00 96.44 88 VAL A O 1
ATOM 688 N N . ARG A 1 89 ? 22.626 23.886 35.126 1.00 96.38 89 ARG A N 1
ATOM 689 C CA . ARG A 1 89 ? 22.781 23.377 36.496 1.00 96.38 89 ARG A CA 1
ATOM 690 C C . ARG A 1 89 ? 21.451 22.921 37.084 1.00 96.38 89 ARG A C 1
ATOM 692 O O . ARG A 1 89 ? 21.374 21.820 37.612 1.00 96.38 89 ARG A O 1
ATOM 699 N N . ARG A 1 90 ? 20.376 23.700 36.914 1.00 96.19 90 ARG A N 1
ATOM 700 C CA . ARG A 1 90 ? 19.028 23.305 37.355 1.00 96.19 90 ARG A CA 1
ATOM 701 C C . ARG A 1 90 ? 18.594 21.972 36.738 1.00 96.19 90 ARG A C 1
ATOM 703 O O . ARG A 1 90 ? 18.050 21.128 37.446 1.00 96.19 90 ARG A O 1
ATOM 710 N N . SER A 1 91 ? 18.835 21.776 35.442 1.00 96.50 91 SER A N 1
ATOM 711 C CA . SER A 1 91 ? 18.492 20.527 34.746 1.00 96.50 91 SER A CA 1
ATOM 712 C C . SER A 1 91 ? 19.303 19.339 35.285 1.00 96.50 91 SER A C 1
ATOM 714 O O . SER A 1 91 ? 18.750 18.266 35.530 1.00 96.50 91 SER A O 1
ATOM 716 N N . VAL A 1 92 ? 20.598 19.545 35.538 1.00 96.44 92 VAL A N 1
ATOM 717 C CA . VAL A 1 92 ? 21.501 18.541 36.123 1.00 96.44 92 VAL A CA 1
ATOM 718 C C . VAL A 1 92 ? 21.127 18.196 37.564 1.00 96.44 92 VAL A C 1
ATOM 720 O O . VAL A 1 92 ? 21.091 17.014 37.908 1.00 96.44 92 VAL A O 1
ATOM 723 N N . ASP A 1 93 ? 20.782 19.184 38.388 1.00 95.88 93 ASP A N 1
ATOM 724 C CA . ASP A 1 93 ? 20.377 18.984 39.783 1.00 95.88 93 ASP A CA 1
ATOM 725 C C . ASP A 1 93 ? 19.071 18.180 39.870 1.00 95.88 93 ASP A C 1
ATOM 727 O O . ASP A 1 93 ? 18.961 17.245 40.670 1.00 95.88 93 ASP A O 1
ATOM 731 N N . ILE A 1 94 ? 18.087 18.499 39.018 1.00 94.81 94 ILE A N 1
ATOM 732 C CA . ILE A 1 94 ? 16.821 17.753 38.922 1.00 94.81 94 ILE A CA 1
ATOM 733 C C . ILE A 1 94 ? 17.092 16.300 38.520 1.00 94.81 94 ILE A C 1
ATOM 735 O O . ILE A 1 94 ? 16.571 15.374 39.145 1.00 94.81 94 ILE A O 1
ATOM 739 N N . TYR A 1 95 ? 17.925 16.085 37.502 1.00 95.06 95 TYR A N 1
ATOM 740 C CA . TYR A 1 95 ? 18.259 14.745 37.033 1.00 95.06 95 TYR A CA 1
ATOM 741 C C . TYR A 1 95 ? 19.004 13.924 38.085 1.00 95.06 95 TYR A C 1
ATOM 743 O O . TYR A 1 95 ? 18.611 12.796 38.375 1.00 95.06 95 TYR A O 1
ATOM 751 N N . THR A 1 96 ? 20.033 14.503 38.700 1.00 94.06 96 THR A N 1
ATOM 752 C CA . THR A 1 96 ? 20.857 13.840 39.720 1.00 94.06 96 THR A CA 1
ATOM 753 C C . THR A 1 96 ? 20.027 13.466 40.945 1.00 94.06 96 THR A C 1
ATOM 755 O O . THR A 1 96 ? 20.197 12.377 41.491 1.00 94.06 96 THR A O 1
ATOM 758 N N . ARG A 1 97 ? 19.068 14.315 41.343 1.00 93.62 97 ARG A N 1
ATOM 759 C CA . ARG A 1 97 ? 18.118 14.000 42.420 1.00 93.62 97 ARG A CA 1
ATOM 760 C C . ARG A 1 97 ? 17.214 12.816 42.070 1.00 93.62 97 ARG A C 1
ATOM 762 O O . ARG A 1 97 ? 16.950 11.985 42.932 1.00 93.62 97 ARG A O 1
ATOM 769 N N . ASN A 1 98 ? 16.756 12.734 40.822 1.00 92.62 98 ASN A N 1
ATOM 770 C CA . ASN A 1 98 ? 15.862 11.670 40.359 1.00 92.62 98 ASN A CA 1
ATOM 771 C C . ASN A 1 98 ? 16.593 10.352 40.053 1.00 92.62 98 ASN A C 1
ATOM 773 O O . ASN A 1 98 ? 15.973 9.290 40.084 1.00 92.62 98 ASN A O 1
ATOM 777 N N . LYS A 1 99 ? 17.892 10.409 39.736 1.00 91.88 99 LYS A N 1
ATOM 778 C CA . LYS A 1 99 ? 18.725 9.252 39.375 1.00 91.88 99 LYS A CA 1
ATOM 779 C C . LYS A 1 99 ? 20.058 9.271 40.133 1.00 91.88 99 LYS A C 1
ATOM 781 O O . LYS A 1 99 ? 21.116 9.446 39.519 1.00 91.88 99 LYS A O 1
ATOM 786 N N . PRO A 1 100 ? 20.029 9.093 41.468 1.00 88.56 100 PRO A N 1
ATOM 787 C CA . PRO A 1 100 ? 21.238 9.132 42.277 1.00 88.56 100 PRO A CA 1
ATOM 788 C C . PRO A 1 100 ? 22.218 8.037 41.838 1.00 88.56 100 PRO A C 1
ATOM 790 O O . PRO A 1 100 ? 21.837 6.889 41.616 1.00 88.56 100 PRO A O 1
ATOM 793 N N . GLY A 1 101 ? 23.495 8.396 41.709 1.00 86.38 101 GLY A N 1
ATOM 794 C CA . GLY A 1 101 ? 24.567 7.473 41.319 1.00 86.38 101 GLY A CA 1
ATOM 795 C C . GLY A 1 101 ? 24.793 7.324 39.810 1.00 86.38 101 GLY A C 1
ATOM 796 O O . GLY A 1 101 ? 25.788 6.710 39.421 1.00 86.38 101 GLY A O 1
ATOM 797 N N . VAL A 1 102 ? 23.943 7.908 38.957 1.00 92.38 102 VAL A N 1
ATOM 798 C CA . VAL A 1 102 ? 24.201 7.972 37.510 1.00 92.38 102 VAL A CA 1
ATOM 799 C C . VAL A 1 102 ? 25.159 9.120 37.211 1.00 92.38 102 VAL A C 1
ATOM 801 O O . VAL A 1 102 ? 24.861 10.280 37.487 1.00 92.38 102 VAL A O 1
ATOM 804 N N . LYS A 1 103 ? 26.313 8.808 36.617 1.00 94.25 103 LYS A N 1
ATOM 805 C CA . LYS A 1 103 ? 27.335 9.811 36.289 1.00 94.25 103 LYS A CA 1
ATOM 806 C C . LYS A 1 103 ? 27.074 10.443 34.929 1.00 94.25 103 LYS A C 1
ATOM 808 O O . LYS A 1 103 ? 26.955 9.726 33.938 1.00 94.25 103 LYS A O 1
ATOM 813 N N . ILE A 1 104 ? 27.056 11.770 34.849 1.00 96.12 104 ILE A N 1
ATOM 814 C CA . ILE A 1 104 ? 26.990 12.481 33.565 1.00 96.12 104 ILE A CA 1
ATOM 815 C C . ILE A 1 104 ? 28.403 12.536 32.981 1.00 96.12 104 ILE A C 1
ATOM 817 O O . ILE A 1 104 ? 29.275 13.232 33.495 1.00 96.12 104 ILE A O 1
ATOM 821 N N . VAL A 1 105 ? 28.640 11.751 31.932 1.00 95.50 105 VAL A N 1
ATOM 822 C CA . VAL A 1 105 ? 29.987 11.469 31.403 1.00 95.50 105 VAL A CA 1
ATOM 823 C C . VAL A 1 105 ? 30.240 12.066 30.024 1.00 95.50 105 VAL A C 1
ATOM 825 O O . VAL A 1 105 ? 31.376 12.045 29.554 1.00 95.50 105 VAL A O 1
ATOM 828 N N . GLY A 1 106 ? 29.214 12.610 29.374 1.00 96.19 106 GLY A N 1
ATOM 829 C CA . GLY A 1 106 ? 29.343 13.241 28.067 1.00 96.19 106 GLY A CA 1
ATOM 830 C C . GLY A 1 106 ? 28.334 14.358 27.857 1.00 96.19 106 GLY A C 1
ATOM 831 O O . GLY A 1 106 ? 27.310 14.411 28.541 1.00 96.19 106 GLY A O 1
ATOM 832 N N . VAL A 1 107 ? 28.629 15.230 26.898 1.00 98.00 107 VAL A N 1
ATOM 833 C CA . VAL A 1 107 ? 27.732 16.301 26.446 1.00 98.00 107 VAL A CA 1
ATOM 834 C C . VAL A 1 107 ? 27.441 16.109 24.959 1.00 98.00 107 VAL A C 1
ATOM 836 O O . VAL A 1 107 ? 28.350 15.824 24.184 1.00 98.00 107 VAL A O 1
ATOM 839 N N . LEU A 1 108 ? 26.183 16.248 24.559 1.00 98.31 108 LEU A N 1
ATOM 840 C CA . LEU A 1 108 ? 25.723 16.189 23.178 1.00 98.31 108 LEU A CA 1
ATOM 841 C C . LEU A 1 108 ? 24.915 17.450 22.874 1.00 98.31 108 LEU A C 1
ATOM 843 O O . LEU A 1 108 ? 23.904 17.708 23.521 1.00 98.31 108 LEU A O 1
ATOM 847 N N . GLY A 1 109 ? 25.344 18.227 21.887 1.00 97.81 109 GLY A N 1
ATOM 848 C CA . GLY A 1 109 ? 24.681 19.467 21.499 1.00 97.81 109 GLY A CA 1
ATOM 849 C C . GLY A 1 109 ? 24.378 19.511 20.011 1.00 97.81 109 GLY A C 1
ATOM 850 O O . GLY A 1 109 ? 25.142 18.975 19.210 1.00 97.81 109 GLY A O 1
ATOM 851 N N . PHE A 1 110 ? 23.283 20.175 19.646 1.00 97.12 110 PHE A N 1
ATOM 852 C CA . PHE A 1 110 ? 22.906 20.434 18.255 1.00 97.12 110 PHE A CA 1
ATOM 853 C C . PHE A 1 110 ? 22.725 21.932 17.998 1.00 97.12 110 PHE A C 1
ATOM 855 O O . PHE A 1 110 ? 22.121 22.617 18.823 1.00 97.12 110 PHE A O 1
ATOM 862 N N . SER A 1 111 ? 23.224 22.445 16.868 1.00 94.69 111 SER A N 1
ATOM 863 C CA . SER A 1 111 ? 23.044 23.845 16.452 1.00 94.69 111 SER A CA 1
ATOM 864 C C . SER A 1 111 ? 23.486 24.836 17.550 1.00 94.69 111 SER A C 1
ATOM 866 O O . SER A 1 111 ? 24.617 24.750 18.039 1.00 94.69 111 SER A O 1
ATOM 868 N N . GLN A 1 112 ? 22.616 25.743 18.013 1.00 93.19 112 GLN A N 1
ATOM 869 C CA . GLN A 1 112 ? 22.897 26.631 19.157 1.00 93.19 112 GLN A CA 1
ATOM 870 C C . GLN A 1 112 ? 23.232 25.857 20.453 1.00 93.19 112 GLN A C 1
ATOM 872 O O . GLN A 1 112 ? 24.064 26.299 21.243 1.00 93.19 112 GLN A O 1
ATOM 877 N N . GLY A 1 113 ? 22.656 24.670 20.660 1.00 96.06 113 GLY A N 1
ATOM 878 C CA . GLY A 1 113 ? 22.997 23.783 21.775 1.00 96.06 113 GLY A CA 1
ATOM 879 C C . GLY A 1 113 ? 24.415 23.213 21.692 1.00 96.06 113 GLY A C 1
ATOM 880 O O . GLY A 1 113 ? 25.027 22.937 22.722 1.00 96.06 113 GLY A O 1
ATOM 881 N N . ALA A 1 114 ? 24.989 23.082 20.492 1.00 96.44 114 ALA A N 1
ATOM 882 C CA . ALA A 1 114 ? 26.392 22.700 20.324 1.00 96.44 114 ALA A CA 1
ATOM 883 C C . ALA A 1 114 ? 27.345 23.860 20.668 1.00 96.44 114 ALA A C 1
ATOM 885 O O . ALA A 1 114 ? 28.389 23.634 21.280 1.00 96.44 114 ALA A O 1
ATOM 886 N N . VAL A 1 115 ? 26.956 25.108 20.381 1.00 94.19 115 VAL A N 1
ATOM 887 C CA . VAL A 1 115 ? 27.669 26.307 20.868 1.00 94.19 115 VAL A CA 1
ATOM 888 C C . VAL A 1 115 ? 27.662 26.340 22.397 1.00 94.19 115 VAL A C 1
ATOM 890 O O . VAL A 1 115 ? 28.708 26.462 23.030 1.00 94.19 115 VAL A O 1
ATOM 893 N N . ALA A 1 116 ? 26.491 26.142 22.998 1.00 94.31 116 ALA A N 1
ATOM 894 C CA . ALA A 1 116 ? 26.339 26.060 24.444 1.00 94.31 116 ALA A CA 1
ATOM 895 C C . ALA A 1 116 ? 27.174 24.918 25.063 1.00 94.31 116 ALA A C 1
ATOM 897 O O . ALA A 1 116 ? 27.832 25.102 26.087 1.00 94.31 116 ALA A O 1
ATOM 898 N N . SER A 1 117 ? 27.219 23.761 24.394 1.00 96.75 117 SER A N 1
ATOM 899 C CA . SER A 1 117 ? 28.061 22.624 24.788 1.00 96.75 117 SER A CA 1
ATOM 900 C C . SER A 1 117 ? 29.551 22.963 24.729 1.00 96.75 117 SER A C 1
ATOM 902 O O . SER A 1 117 ? 30.294 22.566 25.619 1.00 96.75 117 SER A O 1
ATOM 904 N N . THR A 1 118 ? 29.993 23.718 23.718 1.00 95.25 118 THR A N 1
ATOM 905 C CA . THR A 1 118 ? 31.387 24.186 23.584 1.00 95.25 118 THR A CA 1
ATOM 906 C C . THR A 1 118 ? 31.809 24.965 24.825 1.00 95.25 118 THR A C 1
ATOM 908 O O . THR A 1 118 ? 32.811 24.639 25.462 1.00 95.25 118 THR A O 1
ATOM 911 N N . MET A 1 119 ? 30.990 25.944 25.212 1.00 92.88 119 MET A N 1
ATOM 912 C CA . MET A 1 119 ? 31.248 26.792 26.370 1.00 92.88 119 MET A CA 1
ATOM 913 C C . MET A 1 119 ? 31.238 25.995 27.677 1.00 92.88 119 MET A C 1
ATOM 915 O O . MET A 1 119 ? 32.148 26.149 28.485 1.00 92.88 119 MET A O 1
ATOM 919 N N . LEU A 1 120 ? 30.271 25.090 27.859 1.00 94.94 120 LEU A N 1
ATOM 920 C CA . LEU A 1 120 ? 30.187 24.242 29.051 1.00 94.94 120 LEU A CA 1
ATOM 921 C C . LEU A 1 120 ? 31.402 23.311 29.192 1.00 94.94 120 LEU A C 1
ATOM 923 O O . LEU A 1 120 ? 31.944 23.151 30.286 1.00 94.94 120 LEU A O 1
ATOM 927 N N . LEU A 1 121 ? 31.842 22.695 28.089 1.00 95.44 121 LEU A N 1
ATOM 928 C CA . LEU A 1 121 ? 33.019 21.823 28.071 1.00 95.44 121 LEU A CA 1
ATOM 929 C C . LEU A 1 121 ? 34.294 22.598 28.408 1.00 95.44 121 LEU A C 1
ATOM 931 O O . LEU A 1 121 ? 35.118 22.105 29.183 1.00 95.44 121 LEU A O 1
ATOM 935 N N . TRP A 1 122 ? 34.435 23.807 27.865 1.00 94.56 122 TRP A N 1
ATOM 936 C CA . TRP A 1 122 ? 35.546 24.692 28.189 1.00 94.56 122 TRP A CA 1
ATOM 937 C C . TRP A 1 122 ? 35.495 25.145 29.653 1.00 94.56 122 TRP A C 1
ATOM 939 O O . TRP A 1 122 ? 36.459 24.924 30.376 1.00 94.56 122 TRP A O 1
ATOM 949 N N . GLN A 1 123 ? 34.360 25.645 30.151 1.00 93.06 123 GLN A N 1
ATOM 950 C CA . GLN A 1 123 ? 34.193 26.042 31.558 1.00 93.06 123 GLN A CA 1
ATOM 951 C C . GLN A 1 123 ? 34.530 24.900 32.522 1.00 93.06 123 GLN A C 1
ATOM 953 O O . GLN A 1 123 ? 35.205 25.109 33.529 1.00 93.06 123 GLN A O 1
ATOM 958 N N . ARG A 1 124 ? 34.123 23.669 32.194 1.00 92.94 124 ARG A N 1
ATOM 959 C CA . ARG A 1 124 ? 34.501 22.475 32.955 1.00 92.94 124 ARG A CA 1
ATOM 960 C C . ARG A 1 124 ? 36.013 22.237 32.927 1.00 92.94 124 ARG A C 1
ATOM 962 O O . ARG A 1 124 ? 36.579 21.886 33.957 1.00 92.94 124 ARG A O 1
ATOM 969 N N . GLN A 1 125 ? 36.673 22.404 31.778 1.00 89.69 125 GLN A N 1
ATOM 970 C CA . GLN A 1 125 ? 38.135 22.292 31.652 1.00 89.69 125 GLN A CA 1
ATOM 971 C C . GLN A 1 125 ? 38.864 23.357 32.480 1.00 89.69 125 GLN A C 1
ATOM 973 O O . GLN A 1 125 ? 39.914 23.065 33.043 1.00 89.69 125 GLN A O 1
ATOM 978 N N . MET A 1 126 ? 38.298 24.561 32.575 1.00 88.19 126 MET A N 1
ATOM 979 C CA . MET A 1 126 ? 38.836 25.667 33.373 1.00 88.19 126 MET A CA 1
ATOM 980 C C . MET A 1 126 ? 38.534 25.534 34.877 1.00 88.19 126 MET A C 1
ATOM 982 O O . MET A 1 126 ? 39.000 26.343 35.664 1.00 88.19 126 MET A O 1
ATOM 986 N N . GLY A 1 127 ? 37.743 24.540 35.299 1.00 88.56 127 GLY A N 1
ATOM 987 C CA . GLY A 1 127 ? 37.329 24.391 36.700 1.00 88.56 127 GLY A CA 1
ATOM 988 C C . GLY A 1 127 ? 36.210 25.343 37.145 1.00 88.56 127 GLY A C 1
ATOM 989 O O . GLY A 1 127 ? 35.883 25.381 38.325 1.00 88.56 127 GLY A O 1
ATOM 990 N N . LEU A 1 128 ? 35.574 26.063 36.215 1.00 89.50 128 LEU A N 1
ATOM 991 C CA . LEU A 1 128 ? 34.475 27.005 36.485 1.00 89.50 128 LEU A CA 1
ATOM 992 C C . LEU A 1 128 ? 33.124 26.301 36.712 1.00 89.50 128 LEU A C 1
ATOM 994 O O . LEU A 1 128 ? 32.162 26.903 37.188 1.00 89.50 128 LEU A O 1
ATOM 998 N N . VAL A 1 129 ? 33.038 25.022 36.340 1.00 90.19 129 VAL A N 1
ATOM 999 C CA . VAL A 1 129 ? 31.848 24.168 36.461 1.00 90.19 129 VAL A CA 1
ATOM 1000 C C . VAL A 1 129 ? 32.237 22.878 37.192 1.00 90.19 129 VAL A C 1
ATOM 1002 O O . VAL A 1 129 ? 32.392 21.807 36.604 1.00 90.19 129 VAL A O 1
ATOM 1005 N N . ASP A 1 130 ? 32.429 22.997 38.504 1.00 88.00 130 ASP A N 1
ATOM 1006 C CA . ASP A 1 130 ? 32.793 21.899 39.414 1.00 88.00 130 ASP A CA 1
ATOM 1007 C C . ASP A 1 130 ? 31.661 20.874 39.621 1.00 88.00 130 ASP A C 1
ATOM 1009 O O . ASP A 1 130 ? 31.910 19.695 39.876 1.00 88.00 130 ASP A O 1
ATOM 1013 N N . TRP A 1 131 ? 30.413 21.305 39.433 1.00 90.25 131 TRP A N 1
ATOM 1014 C CA . TRP A 1 131 ? 29.195 20.503 39.560 1.00 90.25 131 TRP A CA 1
ATOM 1015 C C . TRP A 1 131 ? 28.973 19.503 38.412 1.00 90.25 131 TRP A C 1
ATOM 1017 O O . TRP A 1 131 ? 28.033 18.709 38.473 1.00 90.25 131 TRP A O 1
ATOM 1027 N N . LEU A 1 132 ? 29.838 19.482 37.389 1.00 91.00 132 LEU A N 1
ATOM 1028 C CA . LEU A 1 132 ? 29.798 18.509 36.287 1.00 91.00 132 LEU A CA 1
ATOM 1029 C C . LEU A 1 132 ? 31.140 17.752 36.119 1.00 91.00 132 LEU A C 1
ATOM 1031 O O . LEU A 1 132 ? 31.761 17.782 35.049 1.00 91.00 132 LEU A O 1
ATOM 1035 N N . PRO A 1 133 ? 31.626 17.054 37.163 1.00 85.31 133 PRO A N 1
ATOM 1036 C CA . PRO A 1 133 ? 33.028 16.638 37.250 1.00 85.31 133 PRO A CA 1
ATOM 1037 C C . PRO A 1 133 ? 33.385 15.469 36.318 1.00 85.31 133 PRO A C 1
ATOM 1039 O O . PRO A 1 133 ? 34.524 15.357 35.854 1.00 85.31 133 PRO A O 1
ATOM 1042 N N . ASP A 1 134 ? 32.424 14.590 36.022 1.00 90.69 134 ASP A N 1
ATOM 1043 C CA . ASP A 1 134 ? 32.662 13.302 35.360 1.00 90.69 134 ASP A CA 1
ATOM 1044 C C . ASP A 1 134 ? 32.692 13.371 33.820 1.00 90.69 134 ASP A C 1
ATOM 1046 O O . ASP A 1 134 ? 32.939 12.342 33.186 1.00 90.69 134 ASP A O 1
ATOM 1050 N N . VAL A 1 135 ? 32.489 14.540 33.199 1.00 93.56 135 VAL A N 1
ATOM 1051 C CA . VAL A 1 135 ? 32.447 14.671 31.730 1.00 93.56 135 VAL A CA 1
ATOM 1052 C C . VAL A 1 135 ? 33.791 14.312 31.094 1.00 93.56 135 VAL A C 1
ATOM 1054 O O . VAL A 1 135 ? 34.842 14.838 31.463 1.00 93.56 135 VAL A O 1
ATOM 1057 N N . ARG A 1 136 ? 33.758 13.396 30.120 1.00 91.44 136 ARG A N 1
ATOM 1058 C CA . ARG A 1 136 ? 34.933 12.851 29.420 1.00 91.44 136 ARG A CA 1
ATOM 1059 C C . ARG A 1 136 ? 34.947 13.138 27.925 1.00 91.44 136 ARG A C 1
ATOM 1061 O O . ARG A 1 136 ? 36.026 13.116 27.344 1.00 91.44 136 ARG A O 1
ATOM 1068 N N . PHE A 1 137 ? 33.789 13.370 27.310 1.00 94.69 137 PHE A N 1
ATOM 1069 C CA . PHE A 1 137 ? 33.700 13.621 25.872 1.00 94.69 137 PHE A CA 1
ATOM 1070 C C . PHE A 1 137 ? 32.560 14.577 25.497 1.00 94.69 137 PHE A C 1
ATOM 1072 O O . PHE A 1 137 ? 31.605 14.752 26.258 1.00 94.69 137 PHE A O 1
ATOM 1079 N N . GLY A 1 138 ? 32.652 15.160 24.302 1.00 96.56 138 GLY A N 1
ATOM 1080 C CA . GLY A 1 138 ? 31.602 15.975 23.689 1.00 96.56 138 GLY A CA 1
ATOM 1081 C C . GLY A 1 138 ? 31.221 15.502 22.284 1.00 96.56 138 GLY A C 1
ATOM 1082 O O . GLY A 1 138 ? 32.070 15.012 21.541 1.00 96.56 138 GLY A O 1
ATOM 1083 N N . ILE A 1 139 ? 29.953 15.665 21.911 1.00 97.94 139 ILE A N 1
ATOM 1084 C CA . ILE A 1 139 ? 29.423 15.420 20.563 1.00 97.94 139 ILE A CA 1
ATOM 1085 C C . ILE A 1 139 ? 28.736 16.699 20.083 1.00 97.94 139 ILE A C 1
ATOM 1087 O O . ILE A 1 139 ? 27.764 17.147 20.691 1.00 97.94 139 ILE A O 1
ATOM 1091 N N . LEU A 1 140 ? 29.248 17.286 19.006 1.00 97.81 140 LEU A N 1
ATOM 1092 C CA . LEU A 1 140 ? 28.821 18.578 18.483 1.00 97.81 140 LEU A CA 1
ATOM 1093 C C . LEU A 1 140 ? 28.213 18.367 17.100 1.00 97.81 140 LEU A C 1
ATOM 1095 O O . LEU A 1 140 ? 28.919 18.050 16.142 1.00 97.81 140 LEU A O 1
ATOM 1099 N N . LEU A 1 141 ? 26.896 18.513 17.009 1.00 97.19 141 LEU A N 1
ATOM 1100 C CA . LEU A 1 141 ? 26.129 18.304 15.786 1.00 97.19 141 LEU A CA 1
ATOM 1101 C C . LEU A 1 141 ? 25.813 19.658 15.149 1.00 97.19 141 LEU A C 1
ATOM 1103 O O . LEU A 1 141 ? 25.155 20.490 15.777 1.00 97.19 141 LEU A O 1
ATOM 1107 N N . CYS A 1 142 ? 26.292 19.870 13.924 1.00 95.44 142 CYS A N 1
ATOM 1108 C CA . CYS A 1 142 ? 26.058 21.075 13.121 1.00 95.44 142 CYS A CA 1
ATOM 1109 C C . CYS A 1 142 ? 26.212 22.384 13.935 1.00 95.44 142 CYS A C 1
ATOM 1111 O O . CYS A 1 142 ? 25.283 23.193 13.975 1.00 95.44 142 CYS A O 1
ATOM 1113 N N . PRO A 1 143 ? 27.335 22.594 14.661 1.00 94.12 143 PRO A N 1
ATOM 1114 C CA . PRO A 1 143 ? 27.473 23.737 15.562 1.00 94.12 143 PRO A CA 1
ATOM 1115 C C . PRO A 1 143 ? 27.416 25.074 14.821 1.00 94.12 143 PRO A C 1
ATOM 1117 O O . PRO A 1 143 ? 28.015 25.222 13.761 1.00 94.12 143 PRO A O 1
ATOM 1120 N N . GLY A 1 144 ? 26.734 26.061 15.399 1.00 89.25 144 GLY A N 1
ATOM 1121 C CA . GLY A 1 144 ? 26.851 27.451 14.950 1.00 89.25 144 GLY A CA 1
ATOM 1122 C C . GLY A 1 144 ? 28.142 28.114 15.436 1.00 89.25 144 GLY A C 1
ATOM 1123 O O . GLY A 1 144 ? 28.978 27.485 16.090 1.00 89.25 144 GLY A O 1
ATOM 1124 N N . TYR A 1 145 ? 28.287 29.410 15.164 1.00 87.94 145 TYR A N 1
ATOM 1125 C CA . TYR A 1 145 ? 29.347 30.247 15.728 1.00 87.94 145 TYR A CA 1
ATOM 1126 C C . TYR A 1 145 ? 28.744 31.383 16.556 1.00 87.94 145 TYR A C 1
ATOM 1128 O O . TYR A 1 145 ? 27.839 32.068 16.093 1.00 87.94 145 TYR A O 1
ATOM 1136 N N . SER A 1 146 ? 29.256 31.604 17.770 1.00 83.19 146 SER A N 1
ATOM 1137 C CA . SER A 1 146 ? 28.820 32.706 18.637 1.00 83.19 146 SER A CA 1
ATOM 1138 C C . SER A 1 146 ? 30.002 33.583 19.032 1.00 83.19 146 SER A C 1
ATOM 1140 O O . SER A 1 146 ? 30.957 33.119 19.663 1.00 83.19 146 SER A O 1
ATOM 1142 N N . THR A 1 147 ? 29.926 34.862 18.662 1.00 78.12 147 THR A N 1
ATOM 1143 C CA . THR A 1 147 ? 30.880 35.899 19.086 1.00 78.12 147 THR A CA 1
ATOM 1144 C C . THR A 1 147 ? 30.845 36.080 20.594 1.00 78.12 147 THR A C 1
ATOM 1146 O O . THR A 1 147 ? 31.890 36.088 21.220 1.00 78.12 147 THR A O 1
ATOM 1149 N N . VAL A 1 148 ? 29.653 36.061 21.180 1.00 75.25 148 VAL A N 1
ATOM 1150 C CA . VAL A 1 148 ? 29.386 36.237 22.614 1.00 75.25 148 VAL A CA 1
ATOM 1151 C C . VAL A 1 148 ? 30.082 35.169 23.449 1.00 75.25 148 VAL A C 1
ATOM 1153 O O . VAL A 1 148 ? 30.789 35.477 24.404 1.00 75.25 148 VAL A O 1
ATOM 1156 N N . ALA A 1 149 ? 29.937 33.899 23.056 1.00 80.75 149 ALA A N 1
ATOM 1157 C CA . ALA A 1 149 ? 30.620 32.798 23.731 1.00 80.75 149 ALA A CA 1
ATOM 1158 C C . ALA A 1 149 ? 32.147 32.935 23.604 1.00 80.75 149 ALA A C 1
ATOM 1160 O O . ALA A 1 149 ? 32.875 32.685 24.559 1.00 80.75 149 ALA A O 1
ATOM 1161 N N . THR A 1 150 ? 32.627 33.379 22.440 1.00 85.12 150 THR A N 1
ATOM 1162 C CA . THR A 1 150 ? 34.060 33.571 22.177 1.00 85.12 150 THR A CA 1
ATOM 1163 C C . THR A 1 150 ? 34.646 34.721 22.997 1.00 85.12 150 THR A C 1
ATOM 1165 O O . THR A 1 150 ? 35.710 34.569 23.588 1.00 85.12 150 THR A O 1
ATOM 1168 N N . GLU A 1 151 ? 33.958 35.859 23.048 1.00 83.75 151 GLU A N 1
ATOM 1169 C CA . GLU A 1 151 ? 34.361 37.048 23.801 1.00 83.75 151 GLU A CA 1
ATOM 1170 C C . GLU A 1 151 ? 34.347 36.781 25.302 1.00 83.75 151 GLU A C 1
ATOM 1172 O O . GLU A 1 151 ? 35.292 37.157 25.985 1.00 83.75 151 GLU A O 1
ATOM 1177 N N . TYR A 1 152 ? 33.353 36.044 25.806 1.00 86.50 152 TYR A N 1
ATOM 1178 C CA . TYR A 1 152 ? 33.345 35.598 27.197 1.00 86.50 152 TYR A CA 1
ATOM 1179 C C . TYR A 1 152 ? 34.563 34.722 27.531 1.00 86.50 152 TYR A C 1
ATOM 1181 O O . TYR A 1 152 ? 35.234 34.959 28.533 1.00 86.50 152 TYR A O 1
ATOM 1189 N N . MET A 1 153 ? 34.880 33.730 26.688 1.00 88.50 153 MET A N 1
ATOM 1190 C CA . MET A 1 153 ? 36.046 32.862 26.902 1.00 88.50 153 MET A CA 1
ATOM 1191 C C . MET A 1 153 ? 37.353 33.663 26.900 1.00 88.50 153 MET A C 1
ATOM 1193 O O . MET A 1 153 ? 38.196 33.448 27.768 1.00 88.50 153 MET A O 1
ATOM 1197 N N . ARG A 1 154 ? 37.499 34.620 25.972 1.00 87.69 154 ARG A N 1
ATOM 1198 C CA . ARG A 1 154 ? 38.655 35.529 25.933 1.00 87.69 154 ARG A CA 1
ATOM 1199 C C . ARG A 1 154 ? 38.744 36.400 27.175 1.00 87.69 154 ARG A C 1
ATOM 1201 O O . ARG A 1 154 ? 39.793 36.418 27.800 1.00 87.69 154 ARG A O 1
ATOM 1208 N N . ALA A 1 155 ? 37.650 37.052 27.563 1.00 86.56 155 ALA A N 1
ATOM 1209 C CA . ALA A 1 155 ? 37.620 37.937 28.723 1.00 86.56 155 AL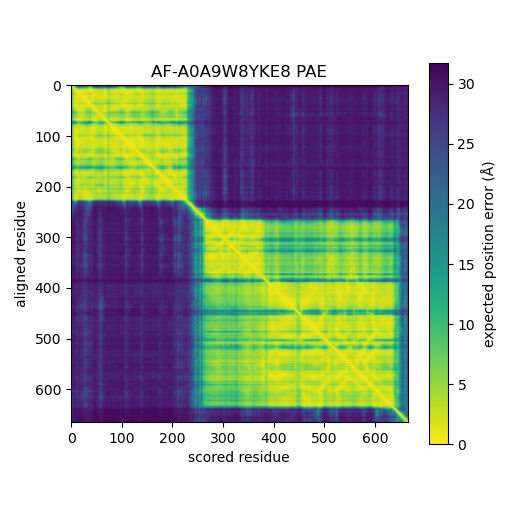A A CA 1
ATOM 1210 C C . ALA A 1 155 ? 38.017 37.201 30.011 1.00 86.56 155 ALA A C 1
ATOM 1212 O O . ALA A 1 155 ? 38.745 37.743 30.836 1.00 86.56 155 ALA A O 1
ATOM 1213 N N . VAL A 1 156 ? 37.582 35.949 30.175 1.00 86.94 156 VAL A N 1
ATOM 1214 C CA . VAL A 1 156 ? 37.986 35.116 31.316 1.00 86.94 156 VAL A CA 1
ATOM 1215 C C . VAL A 1 156 ? 39.464 34.717 31.228 1.00 86.94 156 VAL A C 1
ATOM 1217 O O . VAL A 1 156 ? 40.162 34.810 32.233 1.00 86.94 156 VAL A O 1
ATOM 1220 N N . CYS A 1 157 ? 39.976 34.324 30.055 1.00 86.69 157 CYS A N 1
ATOM 1221 C CA . CYS A 1 157 ? 41.410 34.056 29.882 1.00 86.69 157 CYS A CA 1
ATOM 1222 C C . CYS A 1 157 ? 42.270 35.294 30.184 1.00 86.69 157 CYS A C 1
ATOM 1224 O O . CYS A 1 157 ? 43.257 35.177 30.903 1.00 86.69 157 CYS A O 1
ATOM 1226 N N . GLU A 1 158 ? 41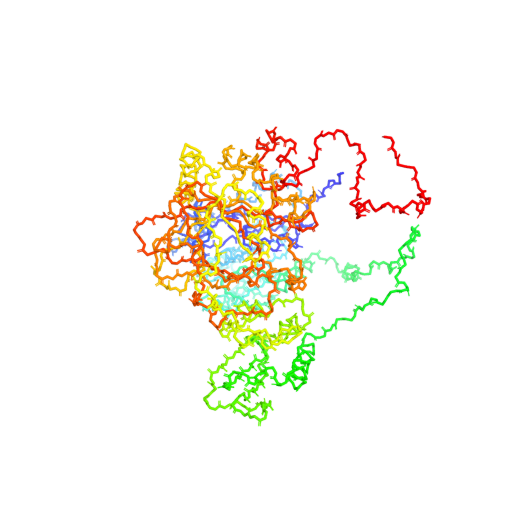.874 36.473 29.702 1.00 86.25 158 GLU A N 1
ATOM 1227 C CA . GLU A 1 158 ? 42.549 37.747 29.977 1.00 86.25 158 GLU A CA 1
ATOM 1228 C C . GLU A 1 158 ? 42.543 38.084 31.477 1.00 86.25 158 GLU A C 1
ATOM 1230 O O . GLU A 1 158 ? 43.564 38.502 32.019 1.00 86.25 158 GLU A O 1
ATOM 1235 N N . GLN A 1 159 ? 41.420 37.863 32.171 1.00 85.38 159 GLN A N 1
ATOM 1236 C CA . GLN A 1 159 ? 41.307 38.083 33.620 1.00 85.38 159 GLN A CA 1
ATOM 1237 C C . GLN A 1 159 ? 42.173 37.124 34.450 1.00 85.38 159 GLN A C 1
ATOM 1239 O O . GLN A 1 159 ? 42.623 37.497 35.533 1.00 85.38 159 GLN A O 1
ATOM 1244 N N . GLU A 1 160 ? 42.402 35.904 33.962 1.00 84.44 160 GLU A N 1
ATOM 1245 C CA . GLU A 1 160 ? 43.227 34.887 34.625 1.00 84.44 160 GLU A CA 1
ATOM 1246 C C . GLU A 1 160 ? 44.712 34.921 34.203 1.00 84.44 160 GLU A C 1
ATOM 1248 O O . GLU A 1 160 ? 45.468 34.045 34.620 1.00 84.44 160 GLU A O 1
ATOM 1253 N N . ASP A 1 161 ? 45.139 35.915 33.408 1.00 81.31 161 ASP A N 1
ATOM 1254 C CA . ASP A 1 161 ? 46.497 36.039 32.836 1.00 81.31 161 ASP A CA 1
ATOM 1255 C C . ASP A 1 161 ? 46.913 34.815 31.989 1.00 81.31 161 ASP A C 1
ATOM 1257 O O . ASP A 1 161 ? 48.025 34.289 32.071 1.00 81.31 161 ASP A O 1
ATOM 1261 N N . ARG A 1 162 ? 45.972 34.322 31.174 1.00 80.31 162 ARG A N 1
ATOM 1262 C CA . ARG A 1 162 ? 46.124 33.144 30.306 1.00 80.31 162 ARG A CA 1
ATOM 1263 C C . ARG A 1 162 ? 46.159 33.558 28.840 1.00 80.31 162 ARG A C 1
ATOM 1265 O O . ARG A 1 162 ? 45.471 34.485 28.422 1.00 80.31 162 ARG A O 1
ATOM 1272 N N . GLY A 1 163 ? 46.959 32.857 28.037 1.00 75.06 163 GLY A N 1
ATOM 1273 C CA . GLY A 1 163 ? 47.122 33.185 26.617 1.00 75.06 163 GLY A CA 1
ATOM 1274 C C . GLY A 1 163 ? 45.856 32.928 25.789 1.00 75.06 163 GLY A C 1
ATOM 1275 O O . GLY A 1 163 ? 45.060 32.053 26.124 1.00 75.06 163 GLY A O 1
ATOM 1276 N N . GLU A 1 164 ? 45.705 33.617 24.648 1.00 73.44 164 GLU A N 1
ATOM 1277 C CA . GLU A 1 164 ? 44.593 33.377 23.702 1.00 73.44 164 GLU A CA 1
ATOM 1278 C C . GLU A 1 164 ? 44.502 31.911 23.246 1.00 73.44 164 GLU A C 1
ATOM 1280 O O . GLU A 1 164 ? 43.428 31.433 22.896 1.00 73.44 164 GLU A O 1
ATOM 1285 N N . GLU A 1 165 ? 45.605 31.161 23.296 1.00 76.19 165 GLU A N 1
ATOM 1286 C CA . GLU A 1 165 ? 45.640 29.731 22.968 1.00 76.19 165 GLU A CA 1
ATOM 1287 C C . GLU A 1 165 ? 44.824 28.853 23.936 1.00 76.19 165 GLU A C 1
ATOM 1289 O O . GLU A 1 165 ? 44.597 27.671 23.666 1.00 76.19 165 GLU A O 1
ATOM 1294 N N . GLU A 1 166 ? 44.365 29.413 25.058 1.00 81.94 166 GLU A N 1
ATOM 1295 C CA . GLU A 1 166 ? 43.592 28.717 26.087 1.00 81.94 166 GLU A CA 1
ATOM 1296 C C . GLU A 1 166 ? 42.069 28.816 25.903 1.00 81.94 166 GLU A C 1
ATOM 1298 O O . GLU A 1 166 ? 41.320 28.149 26.622 1.00 81.94 166 GLU A O 1
ATOM 1303 N N . ILE A 1 167 ? 41.590 29.525 24.871 1.00 86.50 167 ILE A N 1
ATOM 1304 C CA . ILE A 1 167 ? 40.160 29.572 24.497 1.00 86.50 167 ILE A CA 1
ATOM 1305 C C . ILE A 1 167 ? 39.671 28.292 23.790 1.00 86.50 167 ILE A C 1
ATOM 1307 O O . ILE A 1 167 ? 38.604 28.277 23.177 1.00 86.50 167 ILE A O 1
ATOM 1311 N N . VAL A 1 168 ? 40.442 27.202 23.845 1.00 91.50 168 VAL A N 1
ATOM 1312 C CA . VAL A 1 168 ? 40.153 25.948 23.137 1.00 91.50 168 VAL A CA 1
ATOM 1313 C C . VAL A 1 168 ? 39.737 24.816 24.075 1.00 91.50 168 VAL A C 1
ATOM 1315 O O . VAL A 1 168 ? 40.307 24.593 25.149 1.00 91.50 168 VAL A O 1
ATOM 1318 N N . VAL A 1 169 ? 38.768 24.024 23.629 1.00 93.75 169 VAL A N 1
ATOM 1319 C CA . VAL A 1 169 ? 38.391 22.751 24.241 1.00 93.75 169 VAL A CA 1
ATOM 1320 C C . VAL A 1 169 ? 39.402 21.682 23.817 1.00 93.75 169 VAL A C 1
ATOM 1322 O O . VAL A 1 169 ? 39.540 21.364 22.634 1.00 93.75 169 VAL A O 1
ATOM 1325 N N . GLN A 1 170 ? 40.105 21.117 24.796 1.00 91.69 170 GLN A N 1
ATOM 1326 C CA . GLN A 1 170 ? 41.062 20.012 24.625 1.00 91.69 170 GLN A CA 1
ATOM 1327 C C . GLN A 1 170 ? 40.451 18.653 24.981 1.00 91.69 170 GLN A C 1
ATOM 1329 O O . GLN A 1 170 ? 40.978 17.598 24.625 1.00 91.69 170 GLN A O 1
ATOM 1334 N N . LEU A 1 171 ? 39.336 18.670 25.715 1.00 89.56 171 LEU A N 1
ATOM 1335 C CA . LEU A 1 171 ? 38.559 17.480 26.028 1.00 89.56 171 LEU A CA 1
ATOM 1336 C C . LEU A 1 171 ? 38.169 16.761 24.721 1.00 89.56 171 LEU A C 1
ATOM 1338 O O . LEU A 1 171 ? 37.791 17.436 23.760 1.00 89.56 171 LEU A O 1
ATOM 1342 N N . PRO A 1 172 ? 38.241 15.414 24.652 1.00 93.69 172 PRO A N 1
ATOM 1343 C CA . PRO A 1 172 ? 37.895 14.688 23.440 1.00 93.69 172 PRO A CA 1
ATOM 1344 C C . PRO A 1 172 ? 36.520 15.088 22.913 1.00 93.69 172 PRO A C 1
ATOM 1346 O O . PRO A 1 172 ? 35.501 14.888 23.574 1.00 93.69 172 PRO A O 1
ATOM 1349 N N . THR A 1 173 ? 36.475 15.586 21.682 1.00 96.31 173 THR A N 1
ATOM 1350 C CA . THR A 1 173 ? 35.210 15.931 21.027 1.00 96.31 173 THR A CA 1
ATOM 1351 C C . THR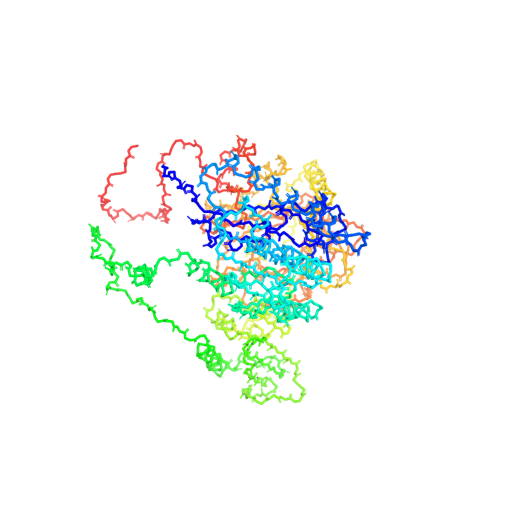 A 1 173 ? 35.080 15.329 19.636 1.00 96.31 173 THR A C 1
ATOM 1353 O O . THR A 1 173 ? 36.071 15.110 18.930 1.00 96.31 173 THR A O 1
ATOM 1356 N N . LEU A 1 174 ? 33.841 15.007 19.268 1.00 97.19 174 LEU A N 1
ATOM 1357 C CA . LEU A 1 174 ? 33.451 14.593 17.929 1.00 97.19 174 LEU A CA 1
ATOM 1358 C C . LEU A 1 174 ? 32.511 15.634 17.333 1.00 97.19 174 LEU A C 1
ATOM 1360 O O . LEU A 1 174 ? 31.445 15.900 17.880 1.00 97.19 174 LEU A O 1
ATOM 1364 N N . HIS A 1 175 ? 32.896 16.167 16.185 1.00 97.56 175 HIS A N 1
ATOM 1365 C CA . HIS A 1 175 ? 32.121 17.104 15.393 1.00 97.56 175 HIS A CA 1
ATOM 1366 C C . HIS A 1 175 ? 31.489 16.374 14.217 1.00 97.56 175 HIS A C 1
ATOM 1368 O O . HIS A 1 175 ? 32.180 15.650 13.495 1.00 97.56 175 HIS A O 1
ATOM 1374 N N . LEU A 1 176 ? 30.187 16.571 14.028 1.00 96.81 176 LEU A N 1
ATOM 1375 C CA . LEU A 1 176 ? 29.454 16.080 12.870 1.00 96.81 176 LEU A CA 1
ATOM 1376 C C . LEU A 1 176 ? 28.859 17.253 12.111 1.00 96.81 176 LEU A C 1
ATOM 1378 O O . LEU A 1 176 ? 28.040 17.985 12.663 1.00 96.81 176 LEU A O 1
ATOM 1382 N N . HIS A 1 177 ? 29.279 17.429 10.861 1.00 96.75 177 HIS A N 1
ATOM 1383 C CA . HIS A 1 177 ? 28.793 18.502 9.997 1.00 96.75 177 HIS A CA 1
ATOM 1384 C C . HIS A 1 177 ? 27.990 17.919 8.829 1.00 96.75 177 HIS A C 1
ATOM 1386 O O . HIS A 1 177 ? 28.473 17.021 8.132 1.00 96.75 177 HIS A O 1
ATOM 1392 N N . GLY A 1 178 ? 26.780 18.431 8.605 1.00 94.38 178 GLY A N 1
ATOM 1393 C CA . GLY A 1 178 ? 25.996 18.112 7.417 1.00 94.38 178 GLY A CA 1
ATOM 1394 C C . GLY A 1 178 ? 26.608 18.775 6.185 1.00 94.38 178 GLY A C 1
ATOM 1395 O O . GLY A 1 178 ? 26.780 19.992 6.150 1.00 94.38 178 GLY A O 1
ATOM 1396 N N . ARG A 1 179 ? 26.969 17.996 5.159 1.00 94.06 179 ARG A N 1
ATOM 1397 C CA . ARG A 1 179 ? 27.562 18.535 3.916 1.00 94.06 179 ARG A CA 1
ATOM 1398 C C . ARG A 1 179 ? 26.599 19.425 3.129 1.00 94.06 179 ARG A C 1
ATOM 1400 O O . ARG A 1 179 ? 27.056 20.200 2.294 1.00 94.06 179 ARG A O 1
ATOM 1407 N N . GLN A 1 180 ? 25.301 19.290 3.381 1.00 93.31 180 GLN A N 1
ATOM 1408 C CA . GLN A 1 180 ? 24.230 20.028 2.717 1.00 93.31 180 GLN A CA 1
ATOM 1409 C C . GLN A 1 180 ? 23.713 21.190 3.588 1.00 93.31 180 GLN A C 1
ATOM 1411 O O . GLN A 1 180 ? 22.854 21.943 3.145 1.00 93.31 180 GLN A O 1
ATOM 1416 N N . ASP A 1 181 ? 24.266 21.394 4.794 1.00 91.06 181 ASP A N 1
ATOM 1417 C CA . ASP A 1 181 ? 23.981 22.546 5.665 1.00 91.06 181 ASP A CA 1
ATOM 1418 C C . ASP A 1 181 ? 24.653 23.822 5.122 1.00 91.06 181 ASP A C 1
ATOM 1420 O O . ASP A 1 181 ? 25.577 24.379 5.713 1.00 91.06 181 ASP A O 1
ATOM 1424 N N . VAL A 1 182 ? 24.243 24.274 3.937 1.00 86.81 182 VAL A N 1
ATOM 1425 C CA . VAL A 1 182 ? 24.916 25.363 3.208 1.00 86.81 182 VAL A CA 1
ATOM 1426 C C . VAL A 1 182 ? 24.983 26.670 4.004 1.00 86.81 182 VAL A C 1
ATOM 1428 O O . VAL A 1 182 ? 25.944 27.426 3.854 1.00 86.81 182 VAL A O 1
ATOM 1431 N N . MET A 1 183 ? 24.005 26.916 4.880 1.00 84.94 183 MET A N 1
ATOM 1432 C CA . MET A 1 183 ? 23.913 28.142 5.674 1.00 84.94 183 MET A CA 1
ATOM 1433 C C . MET A 1 183 ? 24.801 28.111 6.921 1.00 84.94 183 MET A C 1
ATOM 1435 O O . MET A 1 183 ? 25.426 29.123 7.253 1.00 84.94 183 MET A O 1
ATOM 1439 N N . ASN A 1 184 ? 24.876 26.978 7.624 1.00 89.19 184 ASN A N 1
ATOM 1440 C CA . ASN A 1 184 ? 25.550 26.903 8.919 1.00 89.19 184 ASN A CA 1
ATOM 1441 C C . ASN A 1 184 ? 26.878 26.115 8.885 1.00 89.19 184 ASN A C 1
ATOM 1443 O O . ASN A 1 184 ? 27.734 26.339 9.743 1.00 89.19 184 ASN A O 1
ATOM 1447 N N . LEU A 1 185 ? 27.167 25.339 7.834 1.00 93.44 185 LEU A N 1
ATOM 1448 C CA . LEU A 1 185 ? 28.454 24.650 7.643 1.00 93.44 185 LEU A CA 1
ATOM 1449 C C . LEU A 1 185 ? 29.690 25.574 7.726 1.00 93.44 185 LEU A C 1
ATOM 1451 O O . LEU A 1 185 ? 30.672 25.172 8.364 1.00 93.44 185 LEU A O 1
ATOM 1455 N N . PRO A 1 186 ? 29.704 26.802 7.156 1.00 94.94 186 PRO A N 1
ATOM 1456 C CA . PRO A 1 186 ? 30.830 27.722 7.339 1.00 94.94 186 PRO A CA 1
ATOM 1457 C C . PRO A 1 186 ? 31.066 28.077 8.812 1.00 94.94 186 PRO A C 1
ATOM 1459 O O . PRO A 1 186 ? 32.211 28.171 9.256 1.00 94.94 186 PRO A O 1
ATOM 1462 N N . GLN A 1 187 ? 29.988 28.220 9.587 1.00 93.44 187 GLN A N 1
ATOM 1463 C CA . GLN A 1 187 ? 30.054 28.503 11.018 1.00 93.44 187 GLN A CA 1
ATOM 1464 C C . GLN A 1 187 ? 30.553 27.286 11.800 1.00 93.44 187 GLN A C 1
ATOM 1466 O O . GLN A 1 187 ? 31.437 27.433 12.643 1.00 93.44 187 GLN A O 1
ATOM 1471 N N . SER A 1 188 ? 30.078 26.082 11.461 1.00 94.62 188 SER A N 1
ATOM 1472 C CA . SER A 1 188 ? 30.549 24.833 12.071 1.00 94.62 188 SER A CA 1
ATOM 1473 C C . SER A 1 188 ? 32.042 24.613 11.850 1.00 94.62 188 SER A C 1
ATOM 1475 O O . SER A 1 188 ? 32.777 24.279 12.781 1.00 94.62 188 SER A O 1
ATOM 1477 N N . ARG A 1 189 ? 32.519 24.851 10.621 1.00 95.25 189 ARG A N 1
ATOM 1478 C CA . ARG A 1 189 ? 33.945 24.769 10.276 1.00 95.25 189 ARG A CA 1
ATOM 1479 C C . ARG A 1 189 ? 34.768 25.824 11.004 1.00 95.25 189 ARG A C 1
ATOM 1481 O O . ARG A 1 189 ? 35.850 25.498 11.486 1.00 95.25 189 ARG A O 1
ATOM 1488 N N . ARG A 1 190 ? 34.253 27.053 11.128 1.00 93.88 190 ARG A N 1
ATOM 1489 C CA . ARG A 1 190 ? 34.904 28.117 11.901 1.00 93.88 190 ARG A CA 1
ATOM 1490 C C . ARG A 1 190 ? 35.049 27.715 13.366 1.00 93.88 190 ARG A C 1
ATOM 1492 O O . ARG A 1 190 ? 36.169 27.691 13.851 1.00 93.88 190 ARG A O 1
ATOM 1499 N N . MET A 1 191 ? 33.955 27.327 14.022 1.00 92.12 191 MET A N 1
ATOM 1500 C CA . MET A 1 191 ? 33.951 26.880 15.420 1.00 92.12 191 MET A CA 1
ATOM 1501 C C . MET A 1 191 ? 34.941 25.727 15.649 1.00 92.12 191 MET A C 1
ATOM 1503 O O . MET A 1 191 ? 35.757 25.785 16.564 1.00 92.12 191 MET A O 1
ATOM 1507 N N . TYR A 1 192 ? 34.928 24.706 14.784 1.00 94.31 192 TYR A N 1
ATOM 1508 C CA . TYR A 1 192 ? 35.882 23.593 14.847 1.00 94.31 192 TYR A CA 1
ATOM 1509 C C . TYR A 1 192 ? 37.344 24.058 14.745 1.00 94.31 192 TYR A C 1
ATOM 1511 O O . TYR A 1 192 ? 38.194 23.568 15.482 1.00 94.31 192 TYR A O 1
ATOM 1519 N N . ALA A 1 193 ? 37.639 25.005 13.851 1.00 92.06 193 ALA A N 1
ATOM 1520 C CA . ALA A 1 193 ? 38.996 25.493 13.628 1.00 92.06 193 ALA A CA 1
ATOM 1521 C C . ALA A 1 193 ? 39.512 26.404 14.753 1.00 92.06 193 ALA A C 1
ATOM 1523 O O . ALA A 1 193 ? 40.717 26.433 14.992 1.00 92.06 193 ALA A O 1
ATOM 1524 N N . THR A 1 194 ? 38.633 27.158 15.423 1.00 90.06 194 THR A N 1
ATOM 1525 C CA . THR A 1 194 ? 39.043 28.203 16.378 1.00 90.06 194 THR A CA 1
ATOM 1526 C C . THR A 1 194 ? 38.895 27.820 17.848 1.00 90.06 194 THR A C 1
ATOM 1528 O O . THR A 1 194 ? 39.588 28.400 18.676 1.00 90.06 194 THR A O 1
ATOM 1531 N N . HIS A 1 195 ? 38.034 26.858 18.195 1.00 93.25 195 HIS A N 1
ATOM 1532 C CA . HIS A 1 195 ? 37.679 26.571 19.597 1.00 93.25 195 HIS A CA 1
ATOM 1533 C C . HIS A 1 195 ? 38.063 25.169 20.065 1.00 93.25 195 HIS A C 1
ATOM 1535 O O . HIS A 1 195 ? 37.691 24.770 21.167 1.00 93.25 195 HIS A O 1
ATOM 1541 N N . TYR A 1 196 ? 38.802 24.402 19.262 1.00 93.88 196 TYR A N 1
ATOM 1542 C CA . TYR A 1 196 ? 39.110 23.006 19.566 1.00 93.88 196 TYR A CA 1
ATOM 1543 C C . TYR A 1 196 ? 40.549 22.626 19.242 1.00 93.88 196 TYR A C 1
ATOM 1545 O O . TYR A 1 196 ? 41.093 22.987 18.201 1.00 93.88 196 TYR A O 1
ATOM 1553 N N . LYS A 1 197 ? 41.148 21.805 20.111 1.00 90.44 197 LYS A N 1
ATOM 1554 C CA . LYS A 1 197 ? 42.471 21.205 19.899 1.00 90.44 197 LYS A CA 1
ATOM 1555 C C . LYS A 1 197 ? 42.379 19.693 20.084 1.00 90.44 197 LYS A C 1
ATOM 1557 O O . LYS A 1 197 ? 42.054 19.215 21.163 1.00 90.44 197 LYS A O 1
ATOM 1562 N N . GLY A 1 198 ? 42.657 18.933 19.022 1.00 84.25 198 GLY A N 1
ATOM 1563 C CA . GLY A 1 198 ? 42.571 17.464 19.042 1.00 84.25 198 GLY A CA 1
ATOM 1564 C C . GLY A 1 198 ? 41.155 16.888 18.877 1.00 84.25 198 GLY A C 1
ATOM 1565 O O . GLY A 1 198 ? 40.941 15.705 19.152 1.00 84.25 198 GLY A O 1
ATOM 1566 N N . ALA A 1 199 ? 40.194 17.697 18.421 1.00 93.19 199 ALA A N 1
ATOM 1567 C CA . ALA A 1 199 ? 38.854 17.239 18.063 1.00 93.19 199 ALA A CA 1
ATOM 1568 C C . ALA A 1 199 ? 38.865 16.353 16.805 1.00 93.19 199 ALA A C 1
ATOM 1570 O O . ALA A 1 199 ? 39.762 16.436 15.964 1.00 93.19 199 ALA A O 1
ATOM 1571 N N . LYS A 1 200 ? 37.851 15.495 16.667 1.00 95.69 200 LYS A N 1
ATOM 1572 C CA . LYS A 1 200 ? 37.618 14.691 15.459 1.00 95.69 200 LYS A CA 1
ATOM 1573 C C . LYS A 1 200 ? 36.472 15.283 14.660 1.00 95.69 200 LYS A C 1
ATOM 1575 O O . LYS A 1 200 ? 35.418 15.537 15.230 1.00 95.69 200 LYS A O 1
ATOM 1580 N N . LEU A 1 201 ? 36.651 15.420 13.351 1.00 95.56 201 LEU A N 1
ATOM 1581 C CA . LEU A 1 201 ? 35.612 15.875 12.432 1.00 95.56 201 LEU A CA 1
ATOM 1582 C C . LEU A 1 201 ? 35.129 14.733 11.537 1.00 95.56 201 LEU A C 1
ATOM 1584 O O . LEU A 1 201 ? 35.931 14.003 10.954 1.00 95.56 201 LEU A O 1
ATOM 1588 N N . ILE A 1 202 ? 33.811 14.611 11.411 1.00 94.12 202 ILE A N 1
ATOM 1589 C CA . ILE A 1 202 ? 33.133 13.747 10.451 1.00 94.12 202 ILE A CA 1
ATOM 1590 C C . ILE A 1 202 ? 32.117 14.598 9.699 1.00 94.12 202 ILE A C 1
ATOM 1592 O O . ILE A 1 202 ? 31.265 15.241 10.301 1.00 94.12 202 ILE A O 1
ATOM 1596 N N . GLU A 1 203 ? 32.172 14.572 8.375 1.00 92.69 203 GLU A N 1
ATOM 1597 C CA . GLU A 1 203 ? 31.105 15.136 7.555 1.00 92.69 203 GLU A CA 1
ATOM 1598 C C . GLU A 1 203 ? 30.153 14.014 7.127 1.00 92.69 203 GLU A C 1
ATOM 1600 O O . GLU A 1 203 ? 30.595 12.913 6.773 1.00 92.69 203 GLU A O 1
ATOM 1605 N N . PHE A 1 204 ? 28.849 14.273 7.192 1.00 92.38 204 PHE A N 1
ATOM 1606 C CA . PHE A 1 204 ? 27.818 13.324 6.779 1.00 92.38 204 PHE A CA 1
ATOM 1607 C C . PHE A 1 204 ? 26.932 13.911 5.685 1.00 92.38 204 PHE A C 1
ATOM 1609 O O . PHE A 1 204 ? 26.896 15.116 5.439 1.00 92.38 204 PHE A O 1
ATOM 1616 N N . ASP A 1 205 ? 26.255 13.025 4.971 1.00 89.56 205 ASP A N 1
ATOM 1617 C CA . ASP A 1 205 ? 25.363 13.402 3.888 1.00 89.56 205 ASP A CA 1
ATOM 1618 C C . ASP A 1 205 ? 23.982 13.776 4.436 1.00 89.56 205 ASP A C 1
ATOM 1620 O O . ASP A 1 205 ? 23.097 12.927 4.522 1.00 89.56 205 ASP A O 1
ATOM 1624 N N . GLY A 1 206 ? 23.844 15.027 4.863 1.00 88.06 206 GLY A N 1
ATOM 1625 C CA . GLY A 1 206 ? 22.608 15.600 5.392 1.00 88.06 206 GLY A CA 1
ATOM 1626 C C . GLY A 1 206 ? 22.702 17.119 5.523 1.00 88.06 206 GLY A C 1
ATOM 1627 O O . GLY A 1 206 ? 23.772 17.700 5.288 1.00 88.06 206 GLY A O 1
ATOM 1628 N N . GLU A 1 207 ? 21.574 17.738 5.856 1.00 91.88 207 GLU A N 1
ATOM 1629 C CA . GLU A 1 207 ? 21.393 19.189 6.004 1.00 91.88 207 GLU A CA 1
ATOM 1630 C C . GLU A 1 207 ? 21.695 19.645 7.451 1.00 91.88 207 GLU A C 1
ATOM 1632 O O . GLU A 1 207 ? 22.559 19.075 8.127 1.00 91.88 207 GLU A O 1
ATOM 1637 N N . HIS A 1 208 ? 21.009 20.682 7.945 1.00 92.81 208 HIS A N 1
ATOM 1638 C CA . HIS A 1 208 ? 21.106 21.158 9.326 1.00 92.81 208 HIS A CA 1
ATOM 1639 C C . HIS A 1 208 ? 20.314 20.247 10.282 1.00 92.81 208 HIS A C 1
ATOM 1641 O O . HIS A 1 208 ? 19.287 20.627 10.834 1.00 92.81 208 HIS A O 1
ATOM 1647 N N . GLU A 1 209 ? 20.772 19.008 10.473 1.00 92.62 209 GLU A N 1
ATOM 1648 C CA . GLU A 1 209 ? 20.006 17.987 11.204 1.00 92.62 209 GLU A CA 1
ATOM 1649 C C . GLU A 1 209 ? 20.847 17.099 12.138 1.00 92.62 209 GLU A C 1
ATOM 1651 O O . GLU A 1 209 ? 22.079 17.068 12.096 1.00 92.62 209 GLU A O 1
ATOM 1656 N N . VAL A 1 210 ? 20.161 16.345 13.005 1.00 93.25 210 VAL A N 1
ATOM 1657 C CA . VAL A 1 210 ? 20.761 15.272 13.814 1.00 93.25 210 VAL A CA 1
ATOM 1658 C C . VAL A 1 210 ? 20.879 14.011 12.944 1.00 93.25 210 VAL A C 1
ATOM 1660 O O . VAL A 1 210 ? 19.891 13.611 12.332 1.00 93.25 210 VAL A O 1
ATOM 1663 N N . PRO A 1 211 ? 22.036 13.322 12.898 1.00 90.19 211 PRO A N 1
ATOM 1664 C CA . PRO A 1 211 ? 22.239 12.197 11.990 1.00 90.19 211 PRO A CA 1
ATOM 1665 C C . PRO A 1 211 ? 21.333 11.004 12.327 1.00 90.19 211 PRO A C 1
ATOM 1667 O O . PRO A 1 211 ? 21.373 10.455 13.432 1.00 90.19 211 PRO A O 1
ATOM 1670 N N . THR A 1 212 ? 20.567 10.549 11.335 1.00 88.69 212 THR A N 1
ATOM 1671 C CA . THR A 1 212 ? 19.637 9.412 11.460 1.00 88.69 212 THR A CA 1
ATOM 1672 C C . THR A 1 212 ? 20.107 8.154 10.724 1.00 88.69 212 THR A C 1
ATOM 1674 O O . THR A 1 212 ? 19.712 7.044 11.094 1.00 88.69 212 THR A O 1
ATOM 1677 N N . ARG A 1 213 ? 20.982 8.294 9.716 1.00 88.94 213 ARG A N 1
ATOM 1678 C CA . ARG A 1 213 ? 21.496 7.181 8.902 1.00 88.94 213 ARG A CA 1
ATOM 1679 C C . ARG A 1 213 ? 22.361 6.242 9.746 1.00 88.94 213 ARG A C 1
ATOM 1681 O O . ARG A 1 213 ? 23.260 6.677 10.465 1.00 88.94 213 ARG A O 1
ATOM 1688 N N . ALA A 1 214 ? 22.143 4.931 9.609 1.00 82.62 214 ALA A N 1
ATOM 1689 C CA . ALA A 1 214 ? 22.798 3.912 10.439 1.00 82.62 214 ALA A CA 1
ATOM 1690 C C . ALA A 1 214 ? 24.337 4.000 10.427 1.00 82.62 214 ALA A C 1
ATOM 1692 O O . ALA A 1 214 ? 24.974 3.790 11.458 1.00 82.62 214 ALA A O 1
ATOM 1693 N N . GLY A 1 215 ? 24.936 4.344 9.281 1.00 86.31 215 GLY A N 1
ATOM 1694 C CA . GLY A 1 215 ? 26.384 4.518 9.151 1.00 86.31 215 GLY A CA 1
ATOM 1695 C C . GLY A 1 215 ? 26.937 5.688 9.969 1.00 86.31 215 GLY A C 1
ATOM 1696 O O . GLY A 1 215 ? 27.993 5.552 10.579 1.00 86.31 215 GLY A O 1
ATOM 1697 N N . ASP A 1 216 ? 26.223 6.811 10.033 1.00 88.19 216 ASP A N 1
ATOM 1698 C CA . ASP A 1 216 ? 26.667 8.001 10.766 1.00 88.19 216 ASP A CA 1
ATOM 1699 C C . ASP A 1 216 ? 26.407 7.859 12.266 1.00 88.19 216 ASP A C 1
ATOM 1701 O O . ASP A 1 216 ? 27.291 8.140 13.077 1.00 88.19 216 ASP A O 1
ATOM 1705 N N . VAL A 1 217 ? 25.264 7.271 12.636 1.00 90.25 217 VAL A N 1
ATOM 1706 C CA . VAL A 1 217 ? 24.966 6.851 14.016 1.00 90.25 217 VAL A CA 1
ATOM 1707 C C . VAL A 1 217 ? 26.060 5.921 14.543 1.00 90.25 217 VAL A C 1
ATOM 1709 O O . VAL A 1 217 ? 26.562 6.121 15.649 1.00 90.25 217 VAL A O 1
ATOM 1712 N N . LYS A 1 218 ? 26.496 4.941 13.738 1.00 87.12 218 LYS A N 1
ATOM 1713 C CA . LYS A 1 218 ? 27.576 4.019 14.111 1.00 87.12 218 LYS A CA 1
ATOM 1714 C C . LYS A 1 218 ? 28.878 4.755 14.434 1.00 87.12 218 LYS A C 1
ATOM 1716 O O . LYS A 1 218 ? 29.519 4.423 15.426 1.00 87.12 218 LYS A O 1
ATOM 1721 N N . LYS A 1 219 ? 29.257 5.771 13.651 1.00 88.38 219 LYS A N 1
ATOM 1722 C CA . LYS A 1 219 ? 30.478 6.561 13.898 1.00 88.38 219 LYS A CA 1
ATOM 1723 C C . LYS A 1 219 ? 30.416 7.297 15.243 1.00 88.38 219 LYS A C 1
ATOM 1725 O O . LYS A 1 219 ? 31.409 7.315 15.969 1.00 88.38 219 LYS A O 1
ATOM 1730 N N . VAL A 1 220 ? 29.252 7.851 15.599 1.00 89.12 220 VAL A N 1
ATOM 1731 C CA . VAL A 1 220 ? 29.035 8.486 16.913 1.00 89.12 220 VAL A CA 1
ATOM 1732 C C . VAL A 1 220 ? 29.149 7.457 18.040 1.00 89.12 220 VAL A C 1
ATOM 1734 O O . VAL A 1 220 ? 29.848 7.697 19.022 1.00 89.12 220 VAL A O 1
ATOM 1737 N N . VAL A 1 221 ? 28.525 6.287 17.888 1.00 88.31 221 VAL A N 1
ATOM 1738 C CA . VAL A 1 221 ? 28.587 5.200 18.881 1.00 88.31 221 VAL A CA 1
ATOM 1739 C C . VAL A 1 221 ? 30.023 4.720 19.092 1.00 88.31 221 VAL A C 1
ATOM 1741 O O . VAL A 1 221 ? 30.484 4.631 20.229 1.00 88.31 221 VAL A O 1
ATOM 1744 N N . GLU A 1 222 ? 30.759 4.457 18.011 1.00 87.00 222 GLU A N 1
ATOM 1745 C CA . GLU A 1 222 ? 32.160 4.027 18.080 1.00 87.00 222 GLU A CA 1
ATOM 1746 C C . GLU A 1 222 ? 33.034 5.049 18.811 1.00 87.00 222 GLU A C 1
ATOM 1748 O O . GLU A 1 222 ? 33.931 4.675 19.567 1.00 87.00 222 GLU A O 1
ATOM 1753 N N . TYR A 1 223 ? 32.774 6.337 18.607 1.00 90.19 223 TYR A N 1
ATOM 1754 C CA . TYR A 1 223 ? 33.468 7.399 19.314 1.00 90.19 223 TYR A CA 1
ATOM 1755 C C . TYR A 1 223 ? 33.160 7.396 20.820 1.00 90.19 223 TYR A C 1
ATOM 1757 O O . TYR A 1 223 ? 34.090 7.366 21.627 1.00 90.19 223 TYR A O 1
ATOM 1765 N N . VAL A 1 224 ? 31.877 7.352 21.196 1.00 87.94 224 VAL A N 1
ATOM 1766 C CA . VAL A 1 224 ? 31.427 7.333 22.602 1.00 87.94 224 VAL A CA 1
ATOM 1767 C C . VAL A 1 224 ? 32.037 6.163 23.368 1.00 87.94 224 VAL A C 1
ATOM 1769 O O . VAL A 1 224 ? 32.572 6.349 24.464 1.00 87.94 224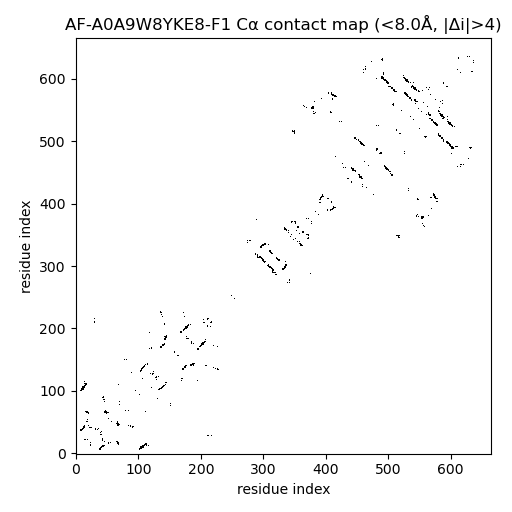 VAL A O 1
ATOM 1772 N N . LEU A 1 225 ? 32.013 4.967 22.775 1.00 83.38 225 LEU A N 1
ATOM 1773 C CA . LEU A 1 225 ? 32.564 3.764 23.398 1.00 83.38 225 LEU A CA 1
ATOM 1774 C C . LEU A 1 225 ? 34.086 3.863 23.581 1.00 83.38 225 LEU A C 1
ATOM 1776 O O . LEU A 1 225 ? 34.608 3.465 24.623 1.00 83.38 225 LEU A O 1
ATOM 1780 N N . ARG A 1 226 ? 34.811 4.454 22.620 1.00 83.75 226 ARG A N 1
ATOM 1781 C CA . ARG A 1 226 ? 36.269 4.665 22.728 1.00 83.75 226 ARG A CA 1
ATOM 1782 C C . ARG A 1 226 ? 36.646 5.650 23.832 1.00 83.75 226 ARG A C 1
ATOM 1784 O O . ARG A 1 226 ? 37.668 5.450 24.477 1.00 83.75 226 ARG A O 1
ATOM 1791 N N . CYS A 1 227 ? 35.840 6.681 24.073 1.00 78.69 227 CYS A N 1
ATOM 1792 C CA . CYS A 1 227 ? 36.111 7.678 25.114 1.00 78.69 227 CYS A CA 1
ATOM 1793 C C . CYS A 1 227 ? 35.963 7.140 26.547 1.00 78.69 227 CYS A C 1
ATOM 1795 O O . CYS A 1 227 ? 36.390 7.808 27.487 1.00 78.69 227 CYS A O 1
ATOM 1797 N N . TYR A 1 228 ? 35.365 5.957 26.729 1.00 67.31 228 TYR A N 1
ATOM 1798 C CA . TYR A 1 228 ? 35.115 5.371 28.049 1.00 67.31 228 TYR A CA 1
ATOM 1799 C C . TYR A 1 228 ? 35.744 3.977 28.252 1.00 67.31 228 TYR A C 1
ATOM 1801 O O . TYR A 1 228 ? 35.663 3.423 29.349 1.00 67.31 228 TYR A O 1
ATOM 1809 N N . ALA A 1 229 ? 36.381 3.391 27.233 1.00 56.78 229 ALA A N 1
ATOM 1810 C CA . ALA A 1 229 ? 37.033 2.088 27.348 1.00 56.78 229 ALA A CA 1
ATOM 1811 C C . ALA A 1 229 ? 38.415 2.197 28.024 1.00 56.78 229 ALA A C 1
ATOM 1813 O O . ALA A 1 229 ? 39.307 2.883 27.531 1.00 56.78 229 ALA A O 1
ATOM 1814 N N . ASN A 1 230 ? 38.620 1.461 29.126 1.00 42.56 230 ASN A N 1
ATOM 1815 C CA . ASN A 1 230 ? 39.962 1.146 29.631 1.00 42.56 230 ASN A CA 1
ATOM 1816 C C . ASN A 1 230 ? 40.746 0.404 28.537 1.00 42.56 230 ASN A C 1
ATOM 1818 O O . ASN A 1 230 ? 40.218 -0.523 27.920 1.00 42.56 230 ASN A O 1
ATOM 1822 N N . ALA A 1 231 ? 42.014 0.770 28.330 1.00 39.09 231 ALA A N 1
ATOM 1823 C CA . ALA A 1 231 ? 42.877 0.242 27.268 1.00 39.09 231 ALA A CA 1
ATOM 1824 C C . ALA A 1 231 ? 43.068 -1.296 27.274 1.00 39.09 231 ALA A C 1
ATOM 1826 O O . ALA A 1 231 ? 43.529 -1.848 26.281 1.00 39.09 231 ALA A O 1
ATOM 1827 N N . SER A 1 232 ? 42.666 -2.009 28.336 1.00 36.69 232 SER A N 1
ATOM 1828 C CA . SER A 1 232 ? 42.674 -3.481 28.405 1.00 36.69 232 SER A CA 1
ATOM 1829 C C . SER A 1 232 ? 41.372 -4.164 27.948 1.00 36.69 232 SER A C 1
ATOM 1831 O O . SER A 1 232 ? 41.342 -5.386 27.831 1.00 36.69 232 SER A O 1
ATOM 1833 N N . LEU A 1 233 ? 40.305 -3.408 27.660 1.00 39.03 233 LEU A N 1
ATOM 1834 C CA . LEU A 1 233 ? 39.033 -3.921 27.118 1.00 39.03 233 LEU A CA 1
ATOM 1835 C C . LEU A 1 233 ? 38.920 -3.745 25.595 1.00 39.03 233 LEU A C 1
ATOM 1837 O O . LEU A 1 233 ? 37.994 -4.262 24.975 1.00 39.03 233 LEU A O 1
ATOM 1841 N N . LEU A 1 234 ? 39.874 -3.049 24.968 1.00 38.03 234 LEU A N 1
ATOM 1842 C CA . LEU A 1 234 ? 39.876 -2.787 23.524 1.00 38.03 234 LEU A CA 1
ATOM 1843 C C . LEU A 1 234 ? 40.182 -4.029 22.670 1.00 38.03 234 LEU A C 1
ATOM 1845 O O . LEU A 1 234 ? 39.869 -4.031 21.485 1.00 38.03 234 LEU A O 1
ATOM 1849 N N . THR A 1 235 ? 40.703 -5.103 23.267 1.00 35.38 235 THR A N 1
ATOM 1850 C CA . THR A 1 235 ? 40.899 -6.410 22.612 1.00 35.38 235 THR A CA 1
ATOM 1851 C C . THR A 1 235 ? 39.844 -7.457 22.977 1.00 35.38 235 THR A C 1
ATOM 1853 O O . THR A 1 235 ? 39.766 -8.473 22.295 1.00 35.38 235 THR A O 1
ATOM 1856 N N . SER A 1 236 ? 38.988 -7.215 23.979 1.00 36.66 236 SER A N 1
ATOM 1857 C CA . SER A 1 236 ? 37.865 -8.108 24.328 1.00 36.66 236 SER A CA 1
ATOM 1858 C C . SER A 1 236 ? 36.486 -7.559 23.941 1.00 36.66 236 SER A C 1
ATOM 1860 O O . SER A 1 236 ? 35.528 -8.323 23.874 1.00 36.66 236 SER A O 1
ATOM 1862 N N . ALA A 1 237 ? 36.380 -6.267 23.611 1.00 35.31 237 ALA A N 1
ATOM 1863 C CA . ALA A 1 237 ? 35.163 -5.655 23.070 1.00 35.31 237 ALA A CA 1
ATOM 1864 C C . ALA A 1 237 ? 35.090 -5.676 21.530 1.00 35.31 237 ALA A C 1
ATOM 1866 O O . ALA A 1 237 ? 34.055 -5.334 20.963 1.00 35.31 237 ALA A O 1
ATOM 1867 N N . ILE A 1 238 ? 36.136 -6.160 20.843 1.00 37.12 238 ILE A N 1
ATOM 1868 C CA . ILE A 1 238 ? 36.025 -6.661 19.463 1.00 37.12 238 ILE A CA 1
ATOM 1869 C C . ILE A 1 238 ? 35.546 -8.113 19.537 1.00 37.12 238 ILE A C 1
ATOM 1871 O O . ILE A 1 238 ? 36.176 -9.046 19.046 1.00 37.12 238 ILE A O 1
ATOM 1875 N N . MET A 1 239 ? 34.394 -8.319 20.167 1.00 33.59 239 MET A N 1
ATOM 1876 C CA . MET A 1 239 ? 33.575 -9.445 19.778 1.00 33.59 239 MET A CA 1
ATOM 1877 C C . MET A 1 239 ? 32.936 -9.020 18.456 1.00 33.59 239 MET A C 1
ATOM 1879 O O . MET A 1 239 ? 31.922 -8.328 18.393 1.00 33.59 239 MET A O 1
ATOM 1883 N N . SER A 1 240 ? 33.532 -9.521 17.371 1.00 35.41 240 SER A N 1
ATOM 1884 C CA . SER A 1 240 ? 32.705 -10.238 16.406 1.00 35.41 240 SER A CA 1
ATOM 1885 C C . SER A 1 240 ? 31.535 -10.880 17.162 1.00 35.41 240 SER A C 1
ATOM 1887 O O . SER A 1 240 ? 31.724 -11.425 18.251 1.00 35.41 240 SER A O 1
ATOM 1889 N N . TYR A 1 241 ? 30.327 -10.872 16.617 1.00 31.42 241 TYR A N 1
ATOM 1890 C CA . TYR A 1 241 ? 29.361 -11.880 17.038 1.00 31.42 241 TYR A CA 1
ATOM 1891 C C . TYR A 1 241 ? 29.877 -13.259 16.584 1.00 31.42 241 TYR A C 1
ATOM 1893 O O . TYR A 1 241 ? 29.281 -13.919 15.749 1.00 31.42 241 TYR A O 1
ATOM 1901 N N . SER A 1 242 ? 31.010 -13.700 17.121 1.00 36.59 242 SER A N 1
ATOM 1902 C CA . SER A 1 242 ? 31.286 -15.081 17.405 1.00 36.59 242 SER A CA 1
ATOM 1903 C C . SER A 1 242 ? 30.532 -15.373 18.702 1.00 36.59 242 SER A C 1
ATOM 1905 O O . SER A 1 242 ? 31.122 -15.569 19.765 1.00 36.59 242 SER A O 1
ATOM 1907 N N . LEU A 1 243 ? 29.202 -15.495 18.598 1.00 34.59 243 LEU A N 1
ATOM 1908 C CA . LEU A 1 243 ? 28.601 -16.652 19.260 1.00 34.59 243 LEU A CA 1
ATOM 1909 C C . LEU A 1 243 ? 29.528 -17.838 18.930 1.00 34.59 243 LEU A C 1
ATOM 1911 O O . LEU A 1 243 ? 29.974 -17.894 17.774 1.00 34.59 243 LEU A O 1
ATOM 1915 N N . PRO A 1 244 ? 29.881 -18.742 19.871 1.00 39.34 244 PRO A N 1
ATOM 1916 C CA . PRO A 1 244 ? 30.521 -19.985 19.448 1.00 39.34 244 PRO A CA 1
ATOM 1917 C C . PRO A 1 244 ? 29.718 -20.493 18.246 1.00 39.34 244 PRO A C 1
ATOM 1919 O O . PRO A 1 244 ? 28.482 -20.387 18.305 1.00 39.34 244 PRO A O 1
ATOM 1922 N N . PRO A 1 245 ? 30.368 -20.904 17.135 1.00 40.50 245 PRO A N 1
ATOM 1923 C CA . PRO A 1 245 ? 29.628 -21.384 15.975 1.00 40.50 245 PRO A CA 1
ATOM 1924 C C . PRO A 1 245 ? 28.575 -22.344 16.515 1.00 40.50 245 PRO A C 1
ATOM 1926 O O . PRO A 1 245 ? 28.935 -23.135 17.395 1.00 40.50 245 PRO A O 1
ATOM 1929 N N . PRO A 1 246 ? 27.292 -22.170 16.139 1.00 42.66 246 PRO A N 1
ATOM 1930 C CA . PRO A 1 246 ? 26.185 -22.830 16.809 1.00 42.66 246 PRO A CA 1
ATOM 1931 C C . PRO A 1 246 ? 26.566 -24.281 17.067 1.00 42.66 246 PRO A C 1
ATOM 1933 O O . PRO A 1 246 ? 26.856 -25.026 16.131 1.00 42.66 246 PRO A O 1
ATOM 1936 N N . ALA A 1 247 ? 26.685 -24.641 18.348 1.00 55.81 247 ALA A N 1
ATOM 1937 C CA . ALA A 1 247 ? 26.977 -26.015 18.711 1.00 55.81 247 ALA A CA 1
ATOM 1938 C C . ALA A 1 247 ? 25.854 -26.890 18.142 1.00 55.81 247 ALA A C 1
ATOM 1940 O O . ALA A 1 247 ? 24.723 -26.417 17.988 1.00 55.81 247 ALA A O 1
ATOM 1941 N N . SER A 1 248 ? 26.162 -28.151 17.828 1.00 56.44 248 SER A N 1
ATOM 1942 C CA . SER A 1 248 ? 25.164 -29.129 17.387 1.00 56.44 248 SER A CA 1
ATOM 1943 C C . SER A 1 248 ? 23.900 -28.996 18.234 1.00 56.44 248 SER A C 1
ATOM 1945 O O . SER A 1 248 ? 23.986 -29.000 19.466 1.00 56.44 248 SER A O 1
ATOM 1947 N N . GLN A 1 249 ? 22.757 -28.812 17.571 1.00 49.34 249 GLN A N 1
ATOM 1948 C CA . GLN A 1 249 ? 21.488 -28.497 18.217 1.00 49.34 249 GLN A CA 1
ATOM 1949 C C . GLN A 1 249 ? 21.237 -29.486 19.369 1.00 49.34 249 GLN A C 1
ATOM 1951 O O . GLN A 1 249 ? 21.157 -30.691 19.151 1.00 49.34 249 GLN A O 1
ATOM 1956 N N . ALA A 1 250 ? 21.109 -28.988 20.605 1.00 54.84 250 ALA A N 1
ATOM 1957 C CA . ALA A 1 250 ? 20.846 -29.831 21.782 1.00 54.84 250 ALA A CA 1
ATOM 1958 C C . ALA A 1 250 ? 19.458 -30.507 21.735 1.00 54.84 250 ALA A C 1
ATOM 1960 O O . ALA A 1 250 ? 19.131 -31.355 22.563 1.00 54.84 250 ALA A O 1
ATOM 1961 N N . THR A 1 251 ? 18.633 -30.112 20.766 1.00 45.97 251 THR A N 1
ATOM 1962 C CA . THR A 1 251 ? 17.305 -30.645 20.485 1.00 45.97 251 THR A CA 1
ATOM 1963 C C . THR A 1 251 ? 17.340 -31.269 19.087 1.00 45.97 251 THR A C 1
ATOM 1965 O O . THR A 1 251 ? 17.538 -30.529 18.127 1.00 45.97 251 THR A O 1
ATOM 1968 N N . PRO A 1 252 ? 17.170 -32.592 18.927 1.00 56.88 252 PRO A N 1
ATOM 1969 C CA . PRO A 1 252 ? 17.110 -33.209 17.604 1.00 56.88 252 PRO A CA 1
ATOM 1970 C C . PRO A 1 252 ? 15.858 -32.737 16.845 1.00 56.88 252 PRO A C 1
ATOM 1972 O O . PRO A 1 252 ? 14.774 -32.709 17.430 1.00 56.88 252 PRO A O 1
ATOM 1975 N N . GLY A 1 253 ? 15.980 -32.412 15.551 1.00 60.44 253 GLY A N 1
ATOM 1976 C CA . GLY A 1 253 ? 14.815 -32.244 14.667 1.00 60.44 253 GLY A CA 1
ATOM 1977 C C . GLY A 1 253 ? 14.876 -31.135 13.613 1.00 60.44 253 GLY A C 1
ATOM 1978 O O . GLY A 1 253 ? 14.015 -31.131 12.736 1.00 60.44 253 GLY A O 1
ATOM 1979 N N . LEU A 1 254 ? 15.851 -30.219 13.664 1.00 54.69 254 LEU A N 1
ATOM 1980 C CA . LEU A 1 254 ? 16.050 -29.207 12.620 1.00 54.69 254 LEU A CA 1
ATOM 1981 C C . LEU A 1 254 ? 17.361 -29.485 11.878 1.00 54.69 254 LEU A C 1
ATOM 1983 O O . LEU A 1 254 ? 18.425 -29.008 12.264 1.00 54.69 254 LEU A O 1
ATOM 1987 N N . ASP A 1 255 ? 17.264 -30.302 10.831 1.00 62.94 255 ASP A N 1
ATOM 1988 C CA . ASP A 1 255 ? 18.358 -30.571 9.902 1.00 62.94 255 ASP A CA 1
ATOM 1989 C C . ASP A 1 255 ? 18.239 -29.636 8.690 1.00 62.94 255 ASP A C 1
ATOM 1991 O O . ASP A 1 255 ? 17.152 -29.438 8.142 1.00 62.94 255 ASP A O 1
ATOM 1995 N N . PHE A 1 256 ? 19.353 -29.006 8.328 1.00 63.25 256 PHE A N 1
ATOM 1996 C CA . PHE A 1 256 ? 19.481 -28.169 7.135 1.00 63.25 256 PHE A CA 1
ATOM 1997 C C . PHE A 1 256 ? 20.390 -28.830 6.083 1.00 63.25 256 PHE A C 1
ATOM 1999 O O . PHE A 1 256 ? 20.580 -28.261 5.011 1.00 63.25 256 PHE A O 1
ATOM 2006 N N . ALA A 1 257 ? 20.977 -29.997 6.379 1.00 60.22 257 ALA A N 1
ATOM 2007 C CA . ALA A 1 257 ? 21.957 -30.685 5.537 1.00 60.22 257 ALA A CA 1
ATOM 2008 C C . ALA A 1 257 ? 21.353 -31.259 4.245 1.00 60.22 257 ALA A C 1
ATOM 2010 O O . ALA A 1 257 ? 22.070 -31.483 3.272 1.00 60.22 257 ALA A O 1
ATOM 2011 N N . ASP A 1 258 ? 20.040 -31.461 4.215 1.00 52.41 258 ASP A N 1
ATOM 2012 C CA . ASP A 1 258 ? 19.258 -31.947 3.080 1.00 52.41 258 ASP A CA 1
ATOM 2013 C C . ASP A 1 258 ? 18.660 -30.813 2.221 1.00 52.41 258 ASP A C 1
ATOM 2015 O O . ASP A 1 258 ? 17.966 -31.088 1.238 1.00 52.41 258 ASP A O 1
ATOM 2019 N N . LYS A 1 259 ? 18.932 -29.535 2.547 1.00 42.12 259 LYS A N 1
ATOM 2020 C CA . LYS A 1 259 ? 18.378 -28.371 1.830 1.00 42.12 259 LYS A CA 1
ATOM 2021 C C . LYS A 1 259 ? 19.445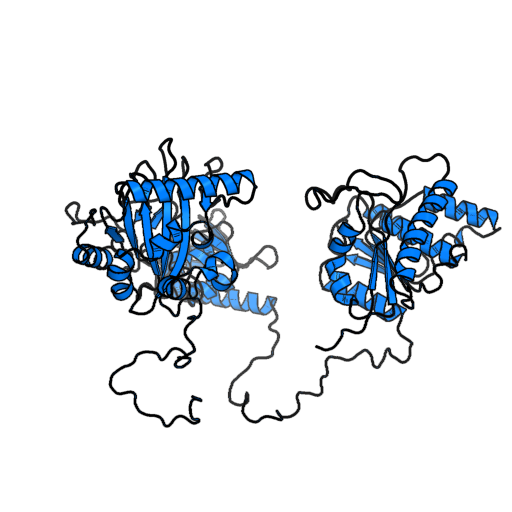 -27.313 1.494 1.00 42.12 259 LYS A C 1
ATOM 2023 O O . LYS A 1 259 ? 20.186 -26.880 2.372 1.00 42.12 259 LYS A O 1
ATOM 2028 N N . PRO A 1 260 ? 19.525 -26.826 0.241 1.00 43.66 260 PRO A N 1
ATOM 2029 C CA . PRO A 1 260 ? 20.538 -25.854 -0.162 1.00 43.66 260 PRO A CA 1
ATOM 2030 C C . PRO A 1 260 ? 20.155 -24.435 0.292 1.00 43.66 260 PRO A C 1
ATOM 2032 O O . PRO A 1 260 ? 19.344 -23.765 -0.344 1.00 43.66 260 PRO A O 1
ATOM 2035 N N . TYR A 1 261 ? 20.750 -23.949 1.383 1.00 50.31 261 TYR A N 1
ATOM 2036 C CA . TYR A 1 261 ? 20.652 -22.539 1.781 1.00 50.31 261 TYR A CA 1
ATOM 2037 C C . TYR A 1 261 ? 21.868 -21.752 1.276 1.00 50.31 261 TYR A C 1
ATOM 2039 O O . TYR A 1 261 ? 23.007 -22.055 1.629 1.00 50.31 261 TYR A O 1
ATOM 2047 N N . HIS A 1 262 ? 21.636 -20.716 0.467 1.00 51.59 262 HIS A N 1
ATOM 2048 C CA . HIS A 1 262 ? 22.694 -19.856 -0.072 1.00 51.59 262 HIS A CA 1
ATOM 2049 C C . HIS A 1 262 ? 23.019 -18.702 0.895 1.00 51.59 262 HIS A C 1
ATOM 2051 O O . HIS A 1 262 ? 22.185 -17.835 1.141 1.00 51.59 262 HIS A O 1
ATOM 2057 N N . THR A 1 263 ? 24.242 -18.668 1.437 1.00 50.84 263 THR A N 1
ATOM 2058 C CA . THR A 1 263 ? 24.724 -17.652 2.402 1.00 50.84 263 THR A CA 1
ATOM 2059 C C . THR A 1 263 ? 25.571 -16.538 1.773 1.00 50.84 263 THR A C 1
ATOM 2061 O O . THR A 1 263 ? 26.053 -15.645 2.473 1.00 50.84 263 THR A O 1
ATOM 2064 N N . SER A 1 264 ? 25.770 -16.556 0.453 1.00 55.81 264 SER A N 1
ATOM 2065 C CA . SER A 1 264 ? 26.560 -15.547 -0.254 1.00 55.81 264 SER A CA 1
ATOM 2066 C C . SER A 1 264 ? 25.831 -14.200 -0.306 1.00 55.81 264 SER A C 1
ATOM 2068 O O . SER A 1 264 ? 24.719 -14.120 -0.828 1.00 55.81 264 SER A O 1
ATOM 2070 N N . ARG A 1 265 ? 26.479 -13.119 0.154 1.00 56.91 265 ARG A N 1
ATOM 2071 C CA . ARG A 1 265 ? 26.069 -11.751 -0.198 1.00 56.91 265 ARG A CA 1
ATOM 2072 C C . ARG A 1 265 ? 26.299 -11.563 -1.692 1.00 56.91 265 ARG A C 1
ATOM 2074 O O . ARG A 1 265 ? 27.441 -11.475 -2.129 1.00 56.91 265 ARG A O 1
ATOM 2081 N N . ILE A 1 266 ? 25.220 -11.530 -2.461 1.00 69.06 266 ILE A N 1
ATOM 2082 C CA . ILE A 1 266 ? 25.288 -11.166 -3.871 1.00 69.06 266 ILE A CA 1
ATOM 2083 C C . ILE A 1 266 ? 25.591 -9.663 -3.934 1.00 69.06 266 ILE A C 1
ATOM 2085 O O . ILE A 1 266 ? 24.902 -8.880 -3.280 1.00 69.06 266 ILE A O 1
ATOM 2089 N N . ASP A 1 267 ? 26.626 -9.268 -4.679 1.00 80.31 267 ASP A N 1
ATOM 2090 C CA . ASP A 1 267 ? 26.895 -7.857 -4.972 1.00 80.31 267 ASP A CA 1
ATOM 2091 C C . ASP A 1 267 ? 25.676 -7.251 -5.700 1.00 80.31 267 ASP A C 1
ATOM 2093 O O . ASP A 1 267 ? 25.310 -7.751 -6.768 1.00 80.31 267 ASP A O 1
ATOM 2097 N N . PRO A 1 268 ? 25.018 -6.212 -5.147 1.00 77.94 268 PRO A N 1
ATOM 2098 C CA . PRO A 1 268 ? 23.834 -5.610 -5.754 1.00 77.94 268 PRO A CA 1
ATOM 2099 C C . PRO A 1 268 ? 24.061 -5.101 -7.180 1.00 77.94 268 PRO A C 1
ATOM 2101 O O . PRO A 1 268 ? 23.153 -5.202 -8.002 1.00 77.94 268 PRO A O 1
ATOM 2104 N N . VAL A 1 269 ? 25.262 -4.602 -7.498 1.00 84.56 269 VAL A N 1
ATOM 2105 C CA . VAL A 1 269 ? 25.580 -4.110 -8.850 1.00 84.56 269 VAL A CA 1
ATOM 2106 C C . VAL A 1 269 ? 25.745 -5.283 -9.814 1.00 84.56 269 VAL A C 1
ATOM 2108 O O . VAL A 1 269 ? 25.187 -5.269 -10.911 1.00 84.56 269 VAL A O 1
ATOM 2111 N N . ALA A 1 270 ? 26.429 -6.347 -9.388 1.00 85.88 270 ALA A N 1
ATOM 2112 C CA . ALA A 1 270 ? 26.508 -7.581 -10.165 1.00 85.88 270 ALA A CA 1
ATOM 2113 C C . ALA A 1 270 ? 25.117 -8.197 -10.406 1.00 85.88 270 ALA A C 1
ATOM 2115 O O . ALA A 1 270 ? 24.801 -8.551 -11.542 1.00 85.88 270 ALA A O 1
ATOM 2116 N N . ARG A 1 271 ? 24.257 -8.259 -9.376 1.00 87.69 271 ARG A N 1
ATOM 2117 C CA . ARG A 1 271 ? 22.864 -8.729 -9.506 1.00 87.69 271 ARG A CA 1
ATOM 2118 C C . ARG A 1 271 ? 22.067 -7.862 -10.471 1.00 87.69 271 ARG A C 1
ATOM 2120 O O . ARG A 1 271 ? 21.310 -8.398 -11.271 1.00 87.69 271 ARG A O 1
ATOM 2127 N N . PHE A 1 272 ? 22.239 -6.545 -10.415 1.00 91.31 272 PHE A N 1
ATOM 2128 C CA . PHE A 1 272 ? 21.592 -5.627 -11.346 1.00 91.31 272 PHE A CA 1
ATOM 2129 C C . PHE A 1 272 ? 21.979 -5.941 -12.798 1.00 91.31 272 PHE A C 1
ATOM 2131 O O . PHE A 1 272 ? 21.097 -6.138 -13.631 1.00 91.31 272 PHE A O 1
ATOM 2138 N N . HIS A 1 273 ? 23.273 -6.076 -13.102 1.00 93.31 273 HIS A N 1
ATOM 2139 C CA . HIS A 1 273 ? 23.725 -6.421 -14.455 1.00 93.31 273 HIS A CA 1
ATOM 2140 C C . HIS A 1 273 ? 23.254 -7.811 -14.904 1.00 93.31 273 HIS A C 1
ATOM 2142 O O . HIS A 1 273 ? 22.870 -7.989 -16.061 1.00 93.31 273 HIS A O 1
ATOM 2148 N N . GLU A 1 274 ? 23.229 -8.784 -13.992 1.00 93.19 274 GLU A N 1
ATOM 2149 C CA . GLU A 1 274 ? 22.666 -10.112 -14.248 1.00 93.19 274 GLU A CA 1
ATOM 2150 C C . GLU A 1 274 ? 21.171 -10.024 -14.592 1.00 93.19 274 GLU A C 1
ATOM 2152 O O . GLU A 1 274 ? 20.723 -10.647 -15.556 1.00 93.19 274 GLU A O 1
ATOM 2157 N N . ASN A 1 275 ? 20.405 -9.214 -13.859 1.00 95.06 275 ASN A N 1
ATOM 2158 C CA . ASN A 1 275 ? 18.985 -8.994 -14.114 1.00 95.06 275 ASN A CA 1
ATOM 2159 C C . ASN A 1 275 ? 18.754 -8.271 -15.452 1.00 95.06 275 ASN A C 1
ATOM 2161 O O . ASN A 1 275 ? 17.876 -8.678 -16.207 1.00 95.06 275 ASN A O 1
ATOM 2165 N N . VAL A 1 276 ? 19.565 -7.263 -15.800 1.00 96.69 276 VAL A N 1
ATOM 2166 C CA . VAL A 1 276 ? 19.529 -6.606 -17.125 1.00 96.69 276 VAL A CA 1
ATO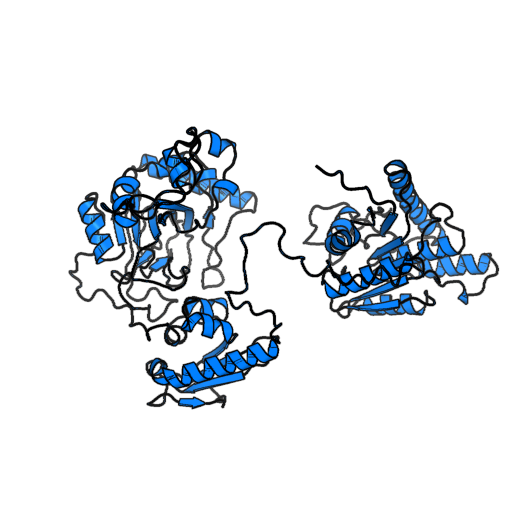M 2167 C C . VAL A 1 276 ? 19.731 -7.631 -18.244 1.00 96.69 276 VAL A C 1
ATOM 2169 O O . VAL A 1 276 ? 18.971 -7.653 -19.213 1.00 96.69 276 VAL A O 1
ATOM 2172 N N . ALA A 1 277 ? 20.718 -8.519 -18.101 1.00 96.88 277 ALA A N 1
ATOM 2173 C CA . ALA A 1 277 ? 20.980 -9.571 -19.080 1.00 96.88 277 ALA A CA 1
ATOM 2174 C C . ALA A 1 277 ? 19.839 -10.601 -19.168 1.00 96.88 277 ALA A C 1
ATOM 2176 O O . ALA A 1 277 ? 19.563 -11.129 -20.246 1.00 96.88 277 ALA A O 1
ATOM 2177 N N . GLN A 1 278 ? 19.168 -10.904 -18.054 1.00 97.19 278 GLN A N 1
ATOM 2178 C CA . GLN A 1 278 ? 17.981 -11.764 -18.049 1.00 97.19 278 GLN A CA 1
ATOM 2179 C C . GLN A 1 278 ? 16.792 -11.104 -18.751 1.00 97.19 278 GLN A C 1
ATOM 2181 O O . GLN A 1 278 ? 16.195 -11.736 -19.618 1.00 97.19 278 GLN A O 1
ATOM 2186 N N . VAL A 1 279 ? 16.499 -9.835 -18.450 1.00 97.62 279 VAL A N 1
ATOM 2187 C CA . VAL A 1 279 ? 15.428 -9.078 -19.120 1.00 97.62 279 VAL A CA 1
ATOM 2188 C C . VAL A 1 279 ? 15.675 -9.006 -20.623 1.00 97.62 279 VAL A C 1
ATOM 2190 O O . VAL A 1 279 ? 14.766 -9.274 -21.402 1.00 97.62 279 VAL A O 1
ATOM 2193 N N . ARG A 1 280 ? 16.910 -8.706 -21.043 1.00 97.69 280 ARG A N 1
ATOM 2194 C CA . ARG A 1 280 ? 17.273 -8.666 -22.463 1.00 97.69 280 ARG A CA 1
ATOM 2195 C C . ARG A 1 280 ? 16.990 -9.994 -23.166 1.00 97.69 280 ARG A C 1
ATOM 2197 O O . ARG A 1 280 ? 16.285 -9.989 -24.166 1.00 97.69 280 ARG A O 1
ATOM 2204 N N . ARG A 1 281 ? 17.505 -11.109 -22.632 1.00 97.38 281 ARG A N 1
ATOM 2205 C CA . ARG A 1 281 ? 17.282 -12.447 -23.210 1.00 97.38 281 ARG A CA 1
ATOM 2206 C C . ARG A 1 281 ? 15.800 -12.789 -23.282 1.00 97.38 281 ARG A C 1
ATOM 2208 O O . ARG A 1 281 ? 15.330 -13.263 -24.304 1.00 97.38 281 ARG A O 1
ATOM 2215 N N . TRP A 1 282 ? 15.057 -12.482 -22.220 1.00 96.75 282 TRP A N 1
ATOM 2216 C CA . TRP A 1 282 ? 13.619 -12.712 -22.204 1.00 96.75 282 TRP A CA 1
ATOM 2217 C C . TRP A 1 282 ? 12.908 -11.935 -23.319 1.00 96.75 282 TRP A C 1
ATOM 2219 O O . TRP A 1 282 ? 12.069 -12.508 -24.009 1.00 96.75 282 TRP A O 1
ATOM 2229 N N . ILE A 1 283 ? 13.260 -10.661 -23.535 1.00 96.81 283 ILE A N 1
ATOM 2230 C CA . ILE A 1 283 ? 12.695 -9.865 -24.633 1.00 96.81 283 ILE A CA 1
ATOM 2231 C C . ILE A 1 283 ? 13.070 -10.478 -25.986 1.00 96.81 283 ILE A C 1
ATOM 2233 O O . ILE A 1 283 ? 12.184 -10.614 -26.821 1.00 96.81 283 ILE A O 1
ATOM 2237 N N . GLU A 1 284 ? 14.330 -10.879 -26.196 1.00 95.88 284 GLU A N 1
ATOM 2238 C CA . GLU A 1 284 ? 14.795 -11.533 -27.435 1.00 95.88 284 GLU A CA 1
ATOM 2239 C C . GLU A 1 284 ? 13.966 -12.789 -27.756 1.00 95.88 284 GLU A C 1
ATOM 2241 O O . GLU A 1 284 ? 13.465 -12.923 -28.874 1.00 95.88 284 GLU A O 1
ATOM 2246 N N . ASP A 1 285 ? 13.737 -13.647 -26.760 1.00 95.69 285 ASP A N 1
ATOM 2247 C CA . ASP A 1 285 ? 12.956 -14.884 -26.898 1.00 95.69 285 ASP A CA 1
ATOM 2248 C C . ASP A 1 285 ? 11.449 -14.632 -27.109 1.00 95.69 285 ASP A C 1
ATOM 2250 O O . ASP A 1 285 ? 10.730 -15.512 -27.583 1.00 95.69 285 ASP A O 1
ATOM 2254 N N . ASN A 1 286 ? 10.957 -13.436 -26.766 1.00 95.88 286 ASN A N 1
ATOM 2255 C CA . ASN A 1 286 ? 9.536 -13.074 -26.780 1.00 95.88 286 ASN A CA 1
ATOM 2256 C C . ASN A 1 286 ? 9.241 -11.841 -27.652 1.00 95.88 286 ASN A C 1
ATOM 2258 O O . ASN A 1 286 ? 8.220 -11.175 -27.464 1.00 95.88 286 ASN A O 1
ATOM 2262 N N . LEU A 1 287 ? 10.099 -11.530 -28.631 1.00 94.69 287 LEU A N 1
ATOM 2263 C CA . LEU A 1 287 ? 9.959 -10.342 -29.485 1.00 94.69 287 LEU A CA 1
ATOM 2264 C C . LEU A 1 287 ? 8.605 -10.275 -30.206 1.00 94.69 287 LEU A C 1
ATOM 2266 O O . LEU A 1 287 ? 8.053 -9.192 -30.398 1.00 94.69 287 LEU A O 1
ATOM 2270 N N . SER A 1 288 ? 8.020 -11.428 -30.539 1.00 94.69 288 SER A N 1
ATOM 2271 C CA . SER A 1 288 ? 6.695 -11.508 -31.159 1.00 94.69 288 SER A CA 1
ATOM 2272 C C . SER A 1 288 ? 5.583 -10.899 -30.303 1.00 94.69 288 SER A C 1
ATOM 2274 O O . SER A 1 288 ? 4.595 -10.429 -30.871 1.00 94.69 288 SER A O 1
ATOM 2276 N N . ASN A 1 289 ? 5.737 -10.845 -28.973 1.00 95.31 289 ASN A N 1
ATOM 2277 C CA . ASN A 1 289 ? 4.752 -10.227 -28.081 1.00 95.31 289 ASN A CA 1
ATOM 2278 C C . ASN A 1 289 ? 4.546 -8.745 -28.408 1.00 95.31 289 ASN A C 1
ATOM 2280 O O . ASN A 1 289 ? 3.450 -8.229 -28.237 1.00 95.31 289 ASN A O 1
ATOM 2284 N N . PHE A 1 290 ? 5.556 -8.064 -28.942 1.00 95.69 290 PHE A N 1
ATOM 2285 C CA . PHE A 1 290 ? 5.497 -6.629 -29.211 1.00 95.69 290 PHE A CA 1
ATOM 2286 C C . PHE A 1 290 ? 4.882 -6.295 -30.578 1.00 95.69 290 PHE A C 1
ATOM 2288 O O . PHE A 1 290 ? 4.589 -5.134 -30.838 1.00 95.69 290 PHE A O 1
ATOM 2295 N N . SER A 1 291 ? 4.622 -7.289 -31.438 1.00 94.00 291 SER A N 1
ATOM 2296 C CA . SER A 1 291 ? 4.240 -7.090 -32.854 1.00 94.00 291 SER A CA 1
ATOM 2297 C C . SER A 1 291 ? 2.971 -6.263 -33.081 1.00 94.00 291 SER A C 1
ATOM 2299 O O . SER A 1 291 ? 2.761 -5.753 -34.175 1.00 94.00 291 SER A O 1
ATOM 2301 N N . HIS A 1 292 ? 2.105 -6.152 -32.074 1.00 90.75 292 HIS A N 1
ATOM 2302 C CA . HIS A 1 292 ? 0.838 -5.426 -32.156 1.00 90.75 292 HIS A CA 1
ATOM 2303 C C . HIS A 1 292 ? 0.955 -3.942 -31.774 1.00 90.75 292 HIS A C 1
ATOM 2305 O O . HIS A 1 292 ? -0.009 -3.203 -31.948 1.00 90.75 292 HIS A O 1
ATOM 2311 N N . LEU A 1 293 ? 2.100 -3.500 -31.238 1.00 92.19 293 LEU A N 1
ATOM 2312 C CA . LEU A 1 293 ? 2.243 -2.150 -30.689 1.00 92.19 293 LEU A CA 1
ATOM 2313 C C . LEU A 1 293 ? 2.441 -1.085 -31.770 1.00 92.19 293 LEU A C 1
ATOM 2315 O O . LEU A 1 293 ? 1.994 0.038 -31.574 1.00 92.19 293 LEU A O 1
ATOM 2319 N N . ASN A 1 294 ? 3.106 -1.417 -32.887 1.00 93.12 294 ASN A N 1
ATOM 2320 C CA . ASN A 1 294 ? 3.490 -0.458 -33.935 1.00 93.12 294 ASN A CA 1
ATOM 2321 C C . ASN A 1 294 ? 4.167 0.814 -33.366 1.00 93.12 294 ASN A C 1
ATOM 2323 O O . ASN A 1 294 ? 3.928 1.934 -33.812 1.00 93.12 294 ASN A O 1
ATOM 2327 N N . GLU A 1 295 ? 5.002 0.632 -32.340 1.00 94.62 295 GLU A N 1
ATOM 2328 C CA . GLU A 1 295 ? 5.677 1.693 -31.593 1.00 94.62 295 GLU A CA 1
ATOM 2329 C C . GLU A 1 295 ? 7.171 1.370 -31.443 1.00 94.62 295 GLU A C 1
ATOM 2331 O O . GLU A 1 295 ? 7.590 0.214 -31.421 1.00 94.62 295 GLU A O 1
ATOM 2336 N N . VAL A 1 296 ? 7.985 2.409 -31.269 1.00 96.19 296 VAL A N 1
ATOM 2337 C CA . VAL A 1 296 ? 9.401 2.287 -30.891 1.00 96.19 296 VAL A CA 1
ATOM 2338 C C . VAL A 1 296 ? 9.530 2.629 -29.414 1.00 96.19 296 VAL A C 1
ATOM 2340 O O . VAL A 1 296 ? 9.294 3.775 -29.018 1.00 96.19 296 VAL A O 1
ATOM 2343 N N . ILE A 1 297 ? 9.888 1.637 -28.605 1.00 97.38 297 ILE A N 1
ATOM 2344 C CA . ILE A 1 297 ? 9.873 1.702 -27.142 1.00 97.38 297 ILE A CA 1
ATOM 2345 C C . ILE A 1 297 ? 11.300 1.608 -26.624 1.00 97.38 297 ILE A C 1
ATOM 2347 O O . ILE A 1 297 ? 12.024 0.671 -26.946 1.00 97.38 297 ILE A O 1
ATOM 2351 N N . VAL A 1 298 ? 11.696 2.554 -25.781 1.00 97.75 298 VAL A N 1
ATOM 2352 C CA . VAL A 1 298 ? 12.991 2.556 -25.099 1.00 97.75 298 VAL A CA 1
ATOM 2353 C C . VAL A 1 298 ? 12.771 2.214 -23.633 1.00 97.75 298 VAL A C 1
ATOM 2355 O O . VAL A 1 298 ? 12.171 2.988 -22.890 1.00 97.75 298 VAL A O 1
ATOM 2358 N N . LEU A 1 299 ? 13.276 1.062 -23.206 1.00 97.38 299 LEU A N 1
ATOM 2359 C CA . LEU A 1 299 ? 13.352 0.665 -21.806 1.00 97.38 299 LEU A CA 1
ATOM 2360 C C . LEU A 1 299 ? 14.717 1.066 -21.256 1.00 97.38 299 LEU A C 1
ATOM 2362 O O . LEU A 1 299 ? 15.739 0.487 -21.618 1.00 97.38 299 LEU A O 1
ATOM 2366 N N . GLN A 1 300 ? 14.746 2.055 -20.375 1.00 96.62 300 GLN A N 1
ATOM 2367 C CA . GLN A 1 300 ? 15.933 2.409 -19.609 1.00 96.62 300 GLN A CA 1
ATOM 2368 C C . GLN A 1 300 ? 15.955 1.548 -18.345 1.00 96.62 300 GLN A C 1
ATOM 2370 O O . GLN A 1 300 ? 15.293 1.861 -17.355 1.00 96.62 300 GLN A O 1
ATOM 2375 N N . LEU A 1 301 ? 16.675 0.425 -18.388 1.00 97.06 301 LEU A N 1
ATOM 2376 C CA . LEU A 1 301 ? 16.776 -0.464 -17.234 1.00 97.06 301 LEU A CA 1
ATOM 2377 C C . LEU A 1 301 ? 17.708 0.163 -16.197 1.00 97.06 301 LEU A C 1
ATOM 2379 O O . LEU A 1 301 ? 18.921 0.167 -16.396 1.00 97.06 301 LEU A O 1
ATOM 2383 N N . GLY A 1 302 ? 17.155 0.725 -15.125 1.00 92.00 302 GLY A N 1
ATOM 2384 C CA . GLY A 1 302 ? 17.916 1.519 -14.158 1.00 92.00 302 GLY A CA 1
ATOM 2385 C C . GLY A 1 302 ? 17.038 2.360 -13.232 1.00 92.00 302 GLY A C 1
ATOM 2386 O O . GLY A 1 302 ? 15.825 2.162 -13.144 1.00 92.00 302 GLY A O 1
ATOM 2387 N N . SER A 1 303 ? 17.676 3.270 -12.499 1.00 86.62 303 SER A N 1
ATOM 2388 C CA . SER A 1 303 ? 17.043 4.221 -11.576 1.00 86.62 303 SER A CA 1
ATOM 2389 C C . SER A 1 303 ? 17.952 5.441 -11.375 1.00 86.62 303 SER A C 1
ATOM 2391 O O . SER A 1 303 ? 19.041 5.506 -11.934 1.00 86.62 303 SER A O 1
ATOM 2393 N N . ASP A 1 304 ? 17.572 6.382 -10.510 1.00 80.94 304 ASP A N 1
ATOM 2394 C CA . ASP A 1 304 ? 18.440 7.517 -10.149 1.00 80.94 304 ASP A CA 1
ATOM 2395 C C . ASP A 1 304 ? 19.751 7.089 -9.455 1.00 80.94 304 ASP A C 1
ATOM 2397 O O . ASP A 1 304 ? 20.710 7.856 -9.386 1.00 80.94 304 ASP A O 1
ATOM 2401 N N . THR A 1 305 ? 19.805 5.860 -8.927 1.00 80.25 305 THR A N 1
ATOM 2402 C CA . THR A 1 305 ? 20.951 5.315 -8.183 1.00 80.25 305 THR A CA 1
ATOM 2403 C C . THR A 1 305 ? 21.704 4.210 -8.925 1.00 80.25 305 THR A C 1
ATOM 2405 O O . THR A 1 305 ? 22.787 3.821 -8.482 1.00 80.25 305 THR A O 1
ATOM 2408 N N . LEU A 1 306 ? 21.166 3.701 -10.038 1.00 83.44 306 LEU A N 1
ATOM 2409 C CA . LEU A 1 306 ? 21.752 2.623 -10.839 1.00 83.44 306 LEU A CA 1
ATOM 2410 C C . LEU A 1 306 ? 21.850 3.040 -12.313 1.00 83.44 306 LEU A C 1
ATOM 2412 O O . LEU A 1 306 ? 20.936 3.673 -12.830 1.00 83.44 306 LEU A O 1
ATOM 2416 N N . PRO A 1 307 ? 22.935 2.683 -13.023 1.00 88.06 307 PRO A N 1
ATOM 2417 C CA . PRO A 1 307 ? 23.155 3.162 -14.382 1.00 88.06 307 PRO A CA 1
ATOM 2418 C C . PRO A 1 307 ? 22.059 2.668 -15.331 1.00 88.06 307 PRO A C 1
ATOM 2420 O O . PRO A 1 307 ? 21.808 1.468 -15.409 1.00 88.06 307 PRO A O 1
ATOM 2423 N N . ASN A 1 308 ? 21.469 3.577 -16.110 1.00 90.31 308 ASN A N 1
ATOM 2424 C CA . ASN A 1 308 ? 20.482 3.220 -17.128 1.00 90.31 308 ASN A CA 1
ATOM 2425 C C . ASN A 1 308 ? 21.126 2.391 -18.251 1.00 90.31 308 ASN A C 1
ATOM 2427 O O . ASN A 1 308 ? 22.033 2.858 -18.941 1.00 90.31 308 ASN A O 1
ATOM 2431 N N . GLN A 1 309 ? 20.637 1.166 -18.443 1.00 95.19 309 GLN A N 1
ATOM 2432 C CA . GLN A 1 309 ? 20.999 0.270 -19.542 1.00 95.19 309 GLN A CA 1
ATOM 2433 C C . GLN A 1 309 ? 19.855 0.257 -20.571 1.00 95.19 309 GLN A C 1
ATOM 2435 O O . GLN A 1 309 ? 18.826 -0.374 -20.320 1.00 95.19 309 GLN A O 1
ATOM 2440 N N . PRO A 1 310 ? 19.977 0.983 -21.698 1.00 96.00 310 PRO A N 1
ATOM 2441 C CA . PRO A 1 310 ? 18.889 1.120 -22.657 1.00 96.00 310 PRO A CA 1
ATOM 2442 C C . PRO A 1 310 ? 18.691 -0.152 -23.490 1.00 96.00 310 PRO A C 1
ATOM 2444 O O . PRO A 1 310 ? 19.640 -0.706 -24.049 1.00 96.00 310 PRO A O 1
ATOM 2447 N N . LEU A 1 311 ? 17.433 -0.560 -23.630 1.00 97.44 311 LEU A N 1
ATOM 2448 C CA . LEU A 1 311 ? 16.957 -1.542 -24.598 1.00 97.44 311 LEU A CA 1
ATOM 2449 C C . LEU A 1 311 ? 15.874 -0.889 -25.459 1.00 97.44 311 LEU A C 1
ATOM 2451 O O . LEU A 1 311 ? 14.851 -0.448 -24.941 1.00 97.44 311 LEU A O 1
ATOM 2455 N N . THR A 1 312 ? 16.089 -0.835 -26.767 1.00 97.75 312 THR A N 1
ATOM 2456 C CA . THR A 1 312 ? 15.131 -0.301 -27.737 1.00 97.75 312 THR A CA 1
ATOM 2457 C C . THR A 1 312 ? 14.438 -1.448 -28.450 1.00 97.75 312 THR A C 1
ATOM 2459 O O . THR A 1 312 ? 15.090 -2.229 -29.143 1.00 97.75 312 THR A O 1
ATOM 2462 N N . ILE A 1 313 ? 13.121 -1.514 -28.305 1.00 97.75 313 ILE A N 1
ATOM 2463 C CA . ILE A 1 313 ? 12.237 -2.433 -29.014 1.00 97.75 313 ILE A CA 1
ATOM 2464 C C . ILE A 1 313 ? 11.577 -1.639 -30.140 1.00 97.75 313 ILE A C 1
ATOM 2466 O O . ILE A 1 313 ? 10.754 -0.759 -29.883 1.00 97.75 313 ILE A O 1
ATOM 2470 N N . ASP A 1 314 ? 11.947 -1.927 -31.381 1.00 96.50 314 ASP A N 1
ATOM 2471 C CA . ASP A 1 314 ? 11.279 -1.394 -32.563 1.00 96.50 314 ASP A CA 1
ATOM 2472 C C . ASP A 1 314 ? 10.180 -2.368 -32.997 1.00 96.50 314 ASP A C 1
ATOM 2474 O O . ASP A 1 314 ? 10.445 -3.354 -33.687 1.00 96.50 314 ASP A O 1
ATOM 2478 N N . ALA A 1 315 ? 8.949 -2.098 -32.562 1.00 96.00 315 ALA A N 1
ATOM 2479 C CA . ALA A 1 315 ? 7.766 -2.854 -32.954 1.00 96.00 315 ALA A CA 1
ATOM 2480 C C . ALA A 1 315 ? 7.082 -2.306 -34.219 1.00 96.00 315 ALA A C 1
ATOM 2482 O O . ALA A 1 315 ? 6.005 -2.783 -34.573 1.00 96.00 315 ALA A O 1
ATOM 2483 N N . THR A 1 316 ? 7.676 -1.317 -34.899 1.00 94.94 316 THR A N 1
ATOM 2484 C CA . THR A 1 316 ? 7.246 -0.893 -36.246 1.00 94.94 316 THR A CA 1
ATOM 2485 C C . THR A 1 316 ? 7.826 -1.807 -37.330 1.00 94.94 316 THR A C 1
ATOM 2487 O O . THR A 1 316 ? 7.272 -1.926 -38.424 1.00 94.94 316 THR A O 1
ATOM 2490 N N . ALA A 1 317 ? 8.923 -2.501 -37.014 1.00 93.44 317 ALA A N 1
ATOM 2491 C CA . ALA A 1 317 ? 9.493 -3.550 -37.843 1.00 93.44 317 ALA A CA 1
ATOM 2492 C C . ALA A 1 317 ? 8.679 -4.856 -37.765 1.00 93.44 317 ALA A C 1
ATOM 2494 O O . ALA A 1 317 ? 8.070 -5.182 -36.745 1.00 93.44 317 ALA A O 1
ATOM 2495 N N . SER A 1 318 ? 8.708 -5.643 -38.846 1.00 91.25 318 SER A N 1
ATOM 2496 C CA . SER A 1 318 ? 8.076 -6.964 -38.912 1.00 91.25 318 SER A CA 1
ATOM 2497 C C . SER A 1 318 ? 9.101 -8.016 -39.370 1.00 91.25 318 SER A C 1
ATOM 2499 O O . SER A 1 318 ? 9.463 -8.020 -40.551 1.00 91.25 318 SER A O 1
ATOM 2501 N N . PRO A 1 319 ? 9.600 -8.893 -38.471 1.00 91.88 319 PRO A N 1
ATOM 2502 C CA . PRO A 1 319 ? 9.302 -8.965 -37.033 1.00 91.88 319 PRO A CA 1
ATOM 2503 C C . PRO A 1 319 ? 9.916 -7.797 -36.228 1.00 91.88 319 PRO A C 1
ATOM 2505 O O . PRO A 1 319 ? 10.845 -7.154 -36.725 1.00 91.88 319 PRO A O 1
ATOM 2508 N N . PRO A 1 320 ? 9.444 -7.538 -34.989 1.00 96.44 320 PRO A N 1
ATOM 2509 C CA . PRO A 1 320 ? 10.039 -6.539 -34.104 1.00 96.44 320 PRO A CA 1
ATOM 2510 C C . PRO A 1 320 ? 11.538 -6.757 -33.875 1.00 96.44 320 PRO A C 1
ATOM 2512 O O . PRO A 1 320 ? 12.007 -7.896 -33.816 1.00 96.44 320 PRO A O 1
ATOM 2515 N N . ILE A 1 321 ? 12.287 -5.666 -33.704 1.00 96.38 321 ILE A N 1
ATOM 2516 C CA . ILE A 1 321 ? 13.750 -5.690 -33.559 1.00 96.38 321 ILE A CA 1
ATOM 2517 C C . ILE A 1 321 ? 14.150 -5.185 -32.170 1.00 96.38 321 ILE A C 1
ATOM 2519 O O . ILE A 1 321 ? 13.700 -4.127 -31.736 1.00 96.38 321 ILE A O 1
ATOM 2523 N N . LEU A 1 322 ? 15.049 -5.907 -31.491 1.00 97.19 322 LEU A N 1
ATOM 2524 C CA . LEU A 1 322 ? 15.712 -5.431 -30.274 1.00 97.19 322 LEU A CA 1
ATOM 2525 C C . LEU A 1 322 ? 17.088 -4.842 -30.602 1.00 97.19 322 LEU A C 1
ATOM 2527 O O . LEU A 1 322 ? 17.900 -5.468 -31.282 1.00 97.19 322 LEU A O 1
ATOM 2531 N N . SER A 1 323 ? 17.393 -3.668 -30.059 1.00 95.94 323 SER A N 1
ATOM 2532 C CA . SER A 1 323 ? 18.731 -3.074 -30.107 1.00 95.94 323 SER A CA 1
ATOM 2533 C C . SER A 1 323 ? 19.061 -2.339 -28.805 1.00 95.94 323 SER A C 1
ATOM 2535 O O . SER A 1 323 ? 18.222 -2.202 -27.921 1.00 95.94 323 SER A O 1
ATOM 2537 N N . THR A 1 324 ? 20.294 -1.852 -28.669 1.00 93.69 324 THR A N 1
ATOM 2538 C CA . THR A 1 324 ? 20.706 -0.960 -27.566 1.00 93.69 324 THR A CA 1
ATOM 2539 C C . THR A 1 324 ? 20.819 0.500 -28.012 1.00 93.69 324 THR A C 1
ATOM 2541 O O . THR A 1 324 ? 21.256 1.356 -27.246 1.00 93.69 324 THR A O 1
ATOM 2544 N N . THR A 1 325 ? 20.482 0.795 -29.271 1.00 92.38 325 THR A N 1
ATOM 2545 C CA . THR A 1 325 ? 20.592 2.136 -29.849 1.00 92.38 325 THR A CA 1
ATOM 2546 C C . THR A 1 325 ? 19.342 2.933 -29.520 1.00 92.38 325 THR A C 1
ATOM 2548 O O . THR A 1 325 ? 18.236 2.525 -29.861 1.00 92.38 325 THR A O 1
ATOM 2551 N N . ILE A 1 326 ? 19.508 4.085 -28.873 1.00 92.25 326 ILE A N 1
ATOM 2552 C CA . ILE A 1 326 ? 18.395 4.979 -28.550 1.00 92.25 326 ILE A CA 1
ATOM 2553 C C . ILE A 1 326 ? 18.095 5.840 -29.790 1.00 92.25 326 ILE A C 1
ATOM 2555 O O . ILE A 1 326 ? 18.982 6.574 -30.235 1.00 92.25 326 ILE A O 1
ATOM 2559 N N . PRO A 1 327 ? 16.888 5.760 -30.378 1.00 90.88 327 PRO A N 1
ATOM 2560 C CA . PRO A 1 327 ? 16.501 6.615 -31.494 1.00 90.88 327 PRO A CA 1
ATOM 2561 C C . PRO A 1 327 ? 16.349 8.066 -31.021 1.00 90.88 327 PRO A C 1
ATOM 2563 O O . PRO A 1 327 ? 16.092 8.329 -29.849 1.00 90.88 327 PRO A O 1
ATOM 2566 N N . SER A 1 328 ? 16.459 9.025 -31.940 1.00 86.88 328 SER A N 1
ATOM 2567 C CA . SER A 1 328 ? 16.283 10.449 -31.619 1.00 86.88 328 SER A CA 1
ATOM 2568 C C . SER A 1 328 ? 14.859 10.797 -31.171 1.00 86.88 328 SER A C 1
ATOM 2570 O O . SER A 1 328 ? 14.670 11.750 -30.422 1.00 86.88 328 SER A O 1
ATOM 2572 N N . THR A 1 329 ? 13.862 10.033 -31.628 1.00 88.44 329 THR A N 1
ATOM 2573 C CA . THR A 1 329 ? 12.433 10.255 -31.359 1.00 88.44 329 THR A CA 1
ATOM 2574 C C . THR A 1 329 ? 11.724 8.925 -31.064 1.00 88.44 329 THR A C 1
ATOM 2576 O O . THR A 1 329 ? 11.020 8.391 -31.919 1.00 88.44 329 THR A O 1
ATOM 2579 N N . PRO A 1 330 ? 11.933 8.322 -29.876 1.00 91.81 330 PRO A N 1
ATOM 2580 C CA . PRO A 1 330 ? 11.167 7.145 -29.482 1.00 91.81 330 PRO A CA 1
ATOM 2581 C C . PRO A 1 330 ? 9.699 7.518 -29.252 1.00 91.81 330 PRO A C 1
ATOM 2583 O O . PRO A 1 330 ? 9.397 8.613 -28.778 1.00 91.81 330 PRO A O 1
ATOM 2586 N N . HIS A 1 331 ? 8.790 6.581 -29.524 1.00 96.06 331 HIS A N 1
ATOM 2587 C CA . HIS A 1 331 ? 7.369 6.763 -29.221 1.00 96.06 331 HIS A CA 1
ATOM 2588 C C . HIS A 1 331 ? 7.136 6.753 -27.705 1.00 96.06 331 HIS A C 1
ATOM 2590 O O . HIS A 1 331 ? 6.366 7.560 -27.186 1.00 96.06 331 HIS A O 1
ATOM 2596 N N . LYS A 1 332 ? 7.830 5.860 -26.983 1.00 94.69 332 LYS A N 1
ATOM 2597 C CA . LYS A 1 332 ? 7.795 5.767 -25.515 1.00 94.69 332 LYS A CA 1
ATOM 2598 C C . LYS A 1 332 ? 9.195 5.554 -24.955 1.00 94.69 332 LYS A C 1
ATOM 2600 O O . LYS A 1 332 ? 9.959 4.752 -25.483 1.00 94.69 332 LYS A O 1
ATOM 2605 N N . SER A 1 333 ? 9.510 6.239 -23.860 1.00 96.00 333 SER A N 1
ATOM 2606 C CA . SER A 1 333 ? 10.719 6.009 -23.064 1.00 96.00 333 SER A CA 1
ATOM 2607 C C . SER A 1 333 ? 10.311 5.752 -21.621 1.00 96.00 333 SER A C 1
ATOM 2609 O O . SER A 1 333 ? 9.619 6.575 -21.027 1.00 96.00 333 SER A O 1
ATOM 2611 N N . ILE A 1 334 ? 10.718 4.609 -21.077 1.00 96.75 334 ILE A N 1
ATOM 2612 C CA . ILE A 1 334 ? 10.268 4.092 -19.784 1.00 96.75 334 ILE A CA 1
ATOM 2613 C C . ILE A 1 334 ? 11.499 3.692 -18.976 1.00 96.75 334 ILE A C 1
ATOM 2615 O O . ILE A 1 334 ? 12.247 2.809 -19.391 1.00 96.75 334 ILE A O 1
ATOM 2619 N N . THR A 1 335 ? 11.691 4.300 -17.812 1.00 97.00 335 THR A N 1
ATOM 2620 C CA . THR A 1 335 ? 12.735 3.914 -16.858 1.00 97.00 335 THR A CA 1
ATOM 2621 C C . THR A 1 335 ? 12.154 2.972 -15.815 1.00 97.00 335 THR A C 1
ATOM 2623 O O . THR A 1 335 ? 11.153 3.301 -15.183 1.00 97.00 335 THR A O 1
ATOM 2626 N N . ILE A 1 336 ? 12.748 1.794 -15.636 1.00 96.62 336 ILE A N 1
ATOM 2627 C CA . ILE A 1 336 ? 12.275 0.775 -14.688 1.00 96.62 336 ILE A CA 1
ATOM 2628 C C . ILE A 1 336 ? 13.434 -0.127 -14.257 1.00 96.62 336 ILE A C 1
ATOM 2630 O O . ILE A 1 336 ? 14.311 -0.454 -15.053 1.00 96.62 336 ILE A O 1
ATOM 2634 N N . LEU A 1 337 ? 13.434 -0.573 -13.001 1.00 96.00 337 LEU A N 1
ATOM 2635 C CA . LEU A 1 337 ? 14.416 -1.548 -12.534 1.00 96.00 337 LEU A CA 1
ATOM 2636 C C . LEU A 1 337 ? 14.130 -2.954 -13.105 1.00 96.00 337 LEU A C 1
ATOM 2638 O O . LEU A 1 337 ? 12.971 -3.384 -13.123 1.00 96.00 337 LEU A O 1
ATOM 2642 N N . PRO A 1 338 ? 15.161 -3.692 -13.559 1.00 96.12 338 PRO A N 1
ATOM 2643 C CA . PRO A 1 338 ? 14.984 -4.959 -14.267 1.00 96.12 338 PRO A CA 1
ATOM 2644 C C . PRO A 1 338 ? 14.301 -6.040 -13.417 1.00 96.12 338 PRO A C 1
ATOM 2646 O O . PRO A 1 338 ? 13.545 -6.842 -13.957 1.00 96.12 338 PRO A O 1
ATOM 2649 N N . GLU A 1 339 ? 14.491 -6.051 -12.096 1.00 94.12 339 GLU A N 1
ATOM 2650 C CA . GLU A 1 339 ? 13.836 -7.001 -11.189 1.00 94.12 339 GLU A CA 1
ATOM 2651 C C . GLU A 1 339 ? 12.307 -6.924 -11.223 1.00 94.12 339 GLU A C 1
ATOM 2653 O O . GLU A 1 339 ? 11.660 -7.956 -11.094 1.00 94.12 339 GLU A O 1
ATOM 2658 N N . TYR A 1 340 ? 11.712 -5.749 -11.462 1.00 95.62 340 TYR A N 1
ATOM 2659 C CA . TYR A 1 340 ? 10.254 -5.633 -11.552 1.00 95.62 340 TYR A CA 1
ATOM 2660 C C . TYR A 1 340 ? 9.713 -6.214 -12.859 1.00 95.62 340 TYR A C 1
ATOM 2662 O O . TYR A 1 340 ? 8.595 -6.727 -12.881 1.00 95.62 340 TYR A O 1
ATOM 2670 N N . ILE A 1 341 ? 10.503 -6.165 -13.937 1.00 96.31 341 ILE A N 1
ATOM 2671 C CA . ILE A 1 341 ? 10.173 -6.863 -15.183 1.00 96.31 341 ILE A CA 1
ATOM 2672 C C . ILE A 1 341 ? 10.300 -8.372 -14.969 1.00 96.31 341 ILE A C 1
ATOM 2674 O O . ILE A 1 341 ? 9.398 -9.107 -15.359 1.00 96.31 341 ILE A O 1
ATOM 2678 N N . LEU A 1 342 ? 11.370 -8.832 -14.310 1.00 93.81 342 LEU A N 1
ATOM 2679 C CA . LEU A 1 342 ? 11.557 -10.251 -13.986 1.00 93.81 342 LEU A CA 1
ATOM 2680 C C . LEU A 1 342 ? 10.424 -10.783 -13.103 1.00 93.81 342 LEU A C 1
ATOM 2682 O O . LEU A 1 342 ? 9.814 -11.799 -13.420 1.00 93.81 342 LEU A O 1
ATOM 2686 N N . ASP A 1 343 ? 10.056 -10.053 -12.051 1.00 91.88 343 ASP A N 1
ATOM 2687 C CA . ASP A 1 343 ? 8.909 -10.399 -11.214 1.00 91.88 343 ASP A CA 1
ATOM 2688 C C . ASP A 1 343 ? 7.602 -10.441 -12.014 1.00 91.88 343 ASP A C 1
ATOM 2690 O O . ASP A 1 343 ? 6.755 -11.288 -11.731 1.00 91.88 343 ASP A O 1
ATOM 2694 N N . ALA A 1 344 ? 7.433 -9.578 -13.021 1.00 92.12 344 ALA A N 1
ATOM 2695 C CA . ALA A 1 344 ? 6.271 -9.620 -13.902 1.00 92.12 344 ALA A CA 1
ATOM 2696 C C . ALA A 1 344 ? 6.239 -10.886 -14.768 1.00 92.12 344 ALA A C 1
ATOM 2698 O O . ALA A 1 344 ? 5.255 -11.624 -14.726 1.00 92.12 344 ALA A O 1
ATOM 2699 N N . VAL A 1 345 ? 7.318 -11.177 -15.500 1.00 93.19 345 VAL A N 1
ATOM 2700 C CA . VAL A 1 345 ? 7.371 -12.310 -16.444 1.00 93.19 345 VAL A CA 1
ATOM 2701 C C . VAL A 1 345 ? 7.432 -13.670 -15.744 1.00 93.19 345 VAL A C 1
ATOM 2703 O O . VAL A 1 345 ? 7.033 -14.680 -16.319 1.00 93.19 345 VAL A O 1
ATOM 2706 N N . GLU A 1 346 ? 7.877 -13.702 -14.487 1.00 89.94 346 GLU A N 1
ATOM 2707 C CA . GLU A 1 346 ? 7.851 -14.890 -13.627 1.00 89.94 346 GLU A CA 1
ATOM 2708 C C . GLU A 1 346 ? 6.540 -15.017 -12.827 1.00 89.94 346 GLU A C 1
ATOM 2710 O O . GLU A 1 346 ? 6.368 -15.960 -12.053 1.00 89.94 346 GLU A O 1
ATOM 2715 N N . GLY A 1 347 ? 5.606 -14.073 -12.988 1.00 87.12 347 GLY A N 1
ATOM 2716 C CA . GLY A 1 347 ? 4.303 -14.087 -12.322 1.00 87.12 347 GLY A CA 1
ATOM 2717 C C . GLY A 1 347 ? 4.354 -13.791 -10.822 1.00 87.12 347 GLY A C 1
ATOM 2718 O O . GLY A 1 347 ? 3.378 -14.027 -10.119 1.00 87.12 347 GLY A O 1
ATOM 2719 N N . ARG A 1 348 ? 5.457 -13.256 -10.295 1.00 87.88 348 ARG A N 1
ATOM 2720 C CA . ARG A 1 348 ? 5.540 -12.763 -8.907 1.00 87.88 348 ARG A CA 1
ATOM 2721 C C . ARG A 1 348 ? 4.893 -11.393 -8.718 1.00 87.88 348 ARG A C 1
ATOM 2723 O O . ARG A 1 348 ? 4.589 -11.011 -7.590 1.00 87.88 348 ARG A O 1
ATOM 2730 N N . MET A 1 349 ? 4.660 -10.663 -9.804 1.00 89.06 349 MET A N 1
ATOM 2731 C CA . MET A 1 349 ? 3.974 -9.377 -9.817 1.00 89.06 349 MET A CA 1
ATOM 2732 C C . MET A 1 349 ? 3.097 -9.269 -11.067 1.00 89.06 349 MET A C 1
ATOM 2734 O O . MET A 1 349 ? 3.451 -9.764 -12.128 1.00 89.06 349 MET A O 1
ATOM 2738 N N . HIS A 1 350 ? 1.944 -8.610 -10.980 1.00 91.62 350 HIS A N 1
ATOM 2739 C CA . HIS A 1 350 ? 1.157 -8.320 -12.179 1.00 91.62 350 HIS A CA 1
ATOM 2740 C C . HIS A 1 350 ? 1.853 -7.237 -13.021 1.00 91.62 350 HIS A C 1
ATOM 2742 O O . HIS A 1 350 ? 2.269 -6.209 -12.477 1.00 91.62 350 HIS A O 1
ATOM 2748 N N . SER A 1 351 ? 1.954 -7.423 -14.340 1.00 93.31 351 SER A N 1
ATOM 2749 C CA . SER A 1 351 ? 2.746 -6.533 -15.203 1.00 93.31 351 SER A CA 1
ATOM 2750 C C . SER A 1 351 ? 2.251 -5.083 -15.185 1.00 93.31 351 SER A C 1
ATOM 2752 O O . SER A 1 351 ? 3.050 -4.164 -15.024 1.00 93.31 351 SER A O 1
ATOM 2754 N N . GLN A 1 352 ? 0.933 -4.851 -15.204 1.00 93.62 352 GLN A N 1
ATOM 2755 C CA . GLN A 1 352 ? 0.378 -3.492 -15.092 1.00 93.62 352 GLN A CA 1
ATOM 2756 C C . GLN A 1 352 ? 0.763 -2.816 -13.766 1.00 93.62 352 GLN A C 1
ATOM 2758 O O . GLN A 1 352 ? 0.943 -1.605 -13.716 1.00 93.62 352 GLN A O 1
ATOM 2763 N N . HIS A 1 353 ? 0.944 -3.580 -12.682 1.00 91.69 353 HIS A N 1
ATOM 2764 C CA . HIS A 1 353 ? 1.422 -3.026 -11.415 1.00 91.69 353 HIS A CA 1
ATOM 2765 C C . HIS A 1 353 ? 2.921 -2.746 -11.427 1.00 91.69 353 HIS A C 1
ATOM 2767 O O . HIS A 1 353 ? 3.333 -1.729 -10.868 1.00 91.69 353 HIS A O 1
ATOM 2773 N N . ALA A 1 354 ? 3.722 -3.627 -12.030 1.00 93.00 354 ALA A N 1
ATOM 2774 C CA . ALA A 1 354 ? 5.159 -3.420 -12.160 1.00 93.00 354 ALA A CA 1
ATOM 2775 C C . ALA A 1 354 ? 5.430 -2.090 -12.875 1.00 93.00 354 ALA A C 1
ATOM 2777 O O . ALA A 1 354 ? 6.052 -1.196 -12.309 1.00 93.00 354 ALA A O 1
ATOM 2778 N N . PHE A 1 355 ? 4.850 -1.889 -14.055 1.00 95.38 355 PHE A N 1
ATOM 2779 C CA . PHE A 1 355 ? 5.060 -0.666 -14.827 1.00 95.38 355 PHE A CA 1
ATOM 2780 C C . PHE A 1 355 ? 4.260 0.531 -14.294 1.00 95.38 355 PHE A C 1
ATOM 2782 O O . PHE A 1 355 ? 4.772 1.648 -14.253 1.00 95.38 355 PHE A O 1
ATOM 2789 N N . GLY A 1 356 ? 3.036 0.320 -13.810 1.00 91.62 356 GLY A N 1
ATOM 2790 C CA . GLY A 1 356 ? 2.197 1.410 -13.316 1.00 91.62 356 GLY A CA 1
ATOM 2791 C C . GLY A 1 356 ? 2.737 2.063 -12.040 1.00 91.62 356 GLY A C 1
ATOM 2792 O O . GLY A 1 356 ? 2.606 3.271 -11.856 1.00 91.62 356 GLY A O 1
ATOM 2793 N N . LYS A 1 357 ? 3.362 1.275 -11.155 1.00 89.62 357 LYS A N 1
ATOM 2794 C CA . LYS A 1 357 ? 3.825 1.744 -9.836 1.00 89.62 357 LYS A CA 1
ATOM 2795 C C . LYS A 1 357 ? 5.341 1.884 -9.718 1.00 89.62 357 LYS A C 1
ATOM 2797 O O . LYS A 1 357 ? 5.793 2.529 -8.775 1.00 89.62 357 LYS A O 1
ATOM 2802 N N . ARG A 1 358 ? 6.124 1.223 -10.580 1.00 94.12 358 ARG A N 1
ATOM 2803 C CA . ARG A 1 358 ? 7.596 1.176 -10.471 1.00 94.12 358 ARG A CA 1
ATOM 2804 C C . ARG A 1 358 ? 8.335 1.765 -11.666 1.00 94.12 358 ARG A C 1
ATOM 2806 O O . ARG A 1 358 ? 9.548 1.919 -11.562 1.00 94.12 358 ARG A O 1
ATOM 2813 N N . ALA A 1 359 ? 7.644 2.073 -12.764 1.00 94.81 359 ALA A N 1
ATOM 2814 C CA . ALA A 1 359 ? 8.257 2.748 -13.897 1.00 94.81 359 ALA A CA 1
ATOM 2815 C C . ALA A 1 359 ? 8.055 4.265 -13.841 1.00 94.81 359 ALA A C 1
ATOM 2817 O O . ALA A 1 359 ? 7.042 4.751 -13.333 1.00 94.81 359 ALA A O 1
ATOM 2818 N N . THR A 1 360 ? 8.999 4.986 -14.437 1.00 93.69 360 THR A N 1
ATOM 2819 C CA . THR A 1 360 ? 8.937 6.430 -14.655 1.00 93.69 360 THR A CA 1
ATOM 2820 C C . THR A 1 360 ? 9.064 6.717 -16.157 1.00 93.69 360 THR A C 1
ATOM 2822 O O . THR A 1 360 ? 10.086 6.367 -16.747 1.00 93.69 360 THR A O 1
ATOM 2825 N N . PRO A 1 361 ? 8.069 7.359 -16.795 1.00 93.81 361 PRO A N 1
ATOM 2826 C CA . PRO A 1 361 ? 6.757 7.680 -16.236 1.00 93.81 361 PRO A CA 1
ATOM 2827 C C . PRO A 1 361 ? 5.926 6.415 -15.954 1.00 93.81 361 PRO A C 1
ATOM 2829 O O . PRO A 1 361 ? 6.175 5.344 -16.517 1.00 93.81 361 PRO A O 1
ATOM 2832 N N . THR A 1 362 ? 4.901 6.559 -15.109 1.00 92.38 362 THR A N 1
ATOM 2833 C CA . THR A 1 362 ? 3.876 5.529 -14.900 1.00 92.38 362 THR A CA 1
ATOM 2834 C C . THR A 1 362 ? 3.343 5.050 -16.244 1.00 92.38 362 THR A C 1
ATOM 2836 O O . THR A 1 362 ? 2.849 5.845 -17.044 1.00 92.38 362 THR A O 1
ATOM 2839 N N . THR A 1 363 ? 3.434 3.743 -16.484 1.00 93.44 363 THR A N 1
ATOM 2840 C CA . THR A 1 363 ? 3.038 3.139 -17.759 1.00 93.44 363 THR A CA 1
ATOM 2841 C C . THR A 1 363 ? 2.031 2.016 -17.521 1.00 93.44 363 THR A C 1
ATOM 2843 O O . THR A 1 363 ? 2.299 1.083 -16.768 1.00 93.44 363 THR A O 1
ATOM 2846 N N . LEU A 1 364 ? 0.874 2.107 -18.176 1.00 92.19 364 LEU A N 1
ATOM 2847 C CA . LEU A 1 364 ? -0.225 1.137 -18.138 1.00 92.19 364 LEU A CA 1
ATOM 2848 C C . LEU A 1 364 ? -0.618 0.749 -19.578 1.00 92.19 364 LEU A C 1
ATOM 2850 O O . LEU A 1 364 ? -0.282 1.464 -20.522 1.00 92.19 364 LEU A O 1
ATOM 2854 N N . GLY A 1 365 ? -1.340 -0.357 -19.753 1.00 92.12 365 GLY A N 1
ATOM 2855 C CA . GLY A 1 365 ? -1.929 -0.774 -21.032 1.00 92.12 365 GLY A CA 1
ATOM 2856 C C . GLY A 1 365 ? -1.076 -1.766 -21.828 1.00 92.12 365 GLY A C 1
ATOM 2857 O O . GLY A 1 365 ? -0.549 -2.733 -21.270 1.00 92.12 365 GLY A O 1
ATOM 2858 N N . ALA A 1 366 ? -0.960 -1.550 -23.140 1.00 92.50 366 ALA A N 1
ATOM 2859 C CA . ALA A 1 366 ? -0.421 -2.538 -24.079 1.00 92.50 366 ALA A CA 1
ATOM 2860 C C . ALA A 1 366 ? 1.074 -2.864 -23.877 1.00 92.50 366 ALA A C 1
ATOM 2862 O O . ALA A 1 366 ? 1.473 -4.025 -23.956 1.00 92.50 366 ALA A O 1
ATOM 2863 N N . VAL A 1 367 ? 1.910 -1.872 -23.534 1.00 94.94 367 VAL A N 1
ATOM 2864 C CA . VAL A 1 367 ? 3.352 -2.115 -23.321 1.00 94.94 367 VAL A CA 1
ATOM 2865 C C . VAL A 1 367 ? 3.593 -3.065 -22.135 1.00 94.94 367 VAL A C 1
ATOM 2867 O O . VAL A 1 367 ? 4.231 -4.098 -22.338 1.00 94.94 367 VAL A O 1
ATOM 2870 N N . PRO A 1 368 ? 3.051 -2.825 -20.921 1.00 95.44 368 PRO A N 1
ATOM 2871 C CA . PRO A 1 368 ? 3.170 -3.794 -19.827 1.00 95.44 368 PRO A CA 1
ATOM 2872 C C . PRO A 1 368 ? 2.516 -5.151 -20.130 1.00 95.44 368 PRO A C 1
ATOM 2874 O O . PRO A 1 368 ? 2.970 -6.178 -19.626 1.00 95.44 368 PRO A O 1
ATOM 2877 N N . ALA A 1 369 ? 1.464 -5.189 -20.958 1.00 94.19 369 ALA A N 1
ATOM 2878 C CA . ALA A 1 369 ? 0.789 -6.430 -21.348 1.00 94.19 369 ALA A CA 1
ATOM 2879 C C . ALA A 1 369 ? 1.698 -7.388 -22.142 1.00 94.19 369 ALA A C 1
ATOM 2881 O O . ALA A 1 369 ? 1.483 -8.598 -22.122 1.00 94.19 369 ALA A O 1
ATOM 2882 N N . CYS A 1 370 ? 2.763 -6.870 -22.762 1.00 95.31 370 CYS A N 1
ATOM 2883 C CA . CYS A 1 370 ? 3.762 -7.682 -23.454 1.00 95.31 370 CYS A CA 1
ATOM 2884 C C . CYS A 1 370 ? 4.610 -8.547 -22.512 1.00 95.31 370 CYS A C 1
ATOM 2886 O O . CYS A 1 370 ? 5.224 -9.497 -22.985 1.00 95.31 370 CYS A O 1
ATOM 2888 N N . PHE A 1 371 ? 4.623 -8.242 -21.207 1.00 94.94 371 PHE A N 1
ATOM 2889 C CA . PHE A 1 371 ? 5.409 -8.919 -20.164 1.00 94.94 371 PHE A CA 1
ATOM 2890 C C . PHE A 1 371 ? 4.574 -9.883 -19.302 1.00 94.94 371 PHE A C 1
ATOM 2892 O O . PHE A 1 371 ? 4.971 -10.228 -18.190 1.00 94.94 371 PHE A O 1
ATOM 2899 N N . VAL A 1 372 ? 3.388 -10.282 -19.770 1.00 89.62 372 VAL A N 1
ATOM 2900 C CA . VAL A 1 372 ? 2.500 -11.197 -19.039 1.00 89.62 372 VAL A CA 1
ATOM 2901 C C . VAL A 1 372 ? 2.987 -12.649 -19.181 1.00 89.62 372 VAL A C 1
ATOM 2903 O O . VAL A 1 372 ? 3.251 -13.099 -20.302 1.00 89.62 372 VAL A O 1
ATOM 2906 N N . PRO A 1 373 ? 3.069 -13.423 -18.081 1.00 81.06 373 PRO A N 1
ATOM 2907 C CA . PRO A 1 373 ? 3.334 -14.856 -18.154 1.00 81.06 373 PRO A CA 1
ATOM 2908 C C . PRO A 1 373 ? 2.209 -15.565 -18.920 1.00 81.06 373 PRO A C 1
ATOM 2910 O O . PRO A 1 373 ? 1.052 -15.514 -18.511 1.00 81.06 373 PRO A O 1
ATOM 2913 N N . GLY A 1 374 ? 2.536 -16.241 -20.024 1.00 78.75 374 GLY A N 1
ATOM 2914 C CA . GLY A 1 374 ? 1.551 -16.964 -20.844 1.00 78.75 374 GLY A CA 1
ATOM 2915 C C . GLY A 1 374 ? 1.087 -16.238 -22.112 1.00 78.75 374 GLY A C 1
ATOM 2916 O O . GLY A 1 374 ? 0.225 -16.761 -22.815 1.00 78.75 374 GLY A O 1
ATOM 2917 N N . GLY A 1 375 ? 1.689 -15.089 -22.437 1.00 84.56 375 GLY A N 1
ATOM 2918 C CA . GLY A 1 375 ? 1.479 -14.377 -23.698 1.00 84.56 375 GLY A CA 1
ATOM 2919 C C . GLY A 1 375 ? 0.614 -13.125 -23.564 1.00 84.56 375 GLY A C 1
ATOM 2920 O O . GLY A 1 375 ? 0.023 -12.855 -22.519 1.00 84.56 375 GLY A O 1
ATOM 2921 N N . VAL A 1 376 ? 0.565 -12.346 -24.645 1.00 90.81 376 VAL A N 1
ATOM 2922 C CA . VAL A 1 376 ? -0.158 -11.069 -24.694 1.00 90.81 376 VAL A CA 1
ATOM 2923 C C . VAL A 1 376 ? -1.668 -11.318 -24.581 1.00 90.81 376 VAL A C 1
ATOM 2925 O O . VAL A 1 376 ? -2.213 -12.061 -25.403 1.00 90.81 376 VAL A O 1
ATOM 2928 N N . PRO A 1 377 ? -2.366 -10.718 -23.601 1.00 90.25 377 PRO A N 1
ATOM 2929 C CA . PRO A 1 377 ? -3.818 -10.808 -23.516 1.00 90.25 377 PRO A CA 1
ATOM 2930 C C . PRO A 1 377 ? -4.499 -10.129 -24.715 1.00 90.25 377 PRO A C 1
ATOM 2932 O O . PRO A 1 377 ? -3.970 -9.181 -25.294 1.00 90.25 377 PRO A O 1
ATOM 2935 N N . GLY A 1 378 ? -5.698 -10.593 -25.074 1.00 90.88 378 GLY A N 1
ATOM 2936 C CA . GLY A 1 378 ? -6.540 -9.926 -26.070 1.00 90.88 378 GLY A CA 1
ATOM 2937 C C . GLY A 1 378 ? -7.106 -8.597 -25.558 1.00 90.88 378 GLY A C 1
ATOM 2938 O O . GLY A 1 378 ? -6.914 -8.224 -24.403 1.00 90.88 378 GLY A O 1
ATOM 2939 N N . LEU A 1 379 ? -7.856 -7.883 -26.394 1.00 90.62 379 LEU A N 1
ATOM 2940 C CA . LEU A 1 379 ? -8.531 -6.656 -25.970 1.00 90.62 379 LEU A CA 1
ATOM 2941 C C . LEU A 1 379 ? -9.927 -6.949 -25.418 1.00 90.62 379 LEU A C 1
ATOM 2943 O O . LEU A 1 379 ? -10.645 -7.808 -25.930 1.00 90.62 379 LEU A O 1
ATOM 2947 N N . CYS A 1 380 ? -10.326 -6.210 -24.386 1.00 91.25 380 CYS A N 1
ATOM 2948 C CA . CYS A 1 380 ? -11.717 -6.149 -23.963 1.00 91.25 380 CYS A CA 1
ATOM 2949 C C . CYS A 1 380 ? -12.554 -5.573 -25.108 1.00 91.25 380 CYS A C 1
ATOM 2951 O O . CYS A 1 380 ? -12.304 -4.459 -25.568 1.00 91.25 380 CYS A O 1
ATOM 2953 N N . THR A 1 381 ? -13.566 -6.316 -25.540 1.00 86.56 381 THR A N 1
ATOM 2954 C CA . THR A 1 381 ? -14.510 -5.880 -26.568 1.00 86.56 381 THR A CA 1
ATOM 2955 C C . THR A 1 381 ? -15.830 -5.437 -25.945 1.00 86.56 381 THR A C 1
ATOM 2957 O O . THR A 1 381 ? -16.147 -5.750 -24.794 1.00 86.56 381 THR A O 1
ATOM 2960 N N . ALA A 1 382 ? -16.601 -4.661 -26.711 1.00 82.25 382 ALA A N 1
ATOM 2961 C CA . ALA A 1 382 ? -18.000 -4.428 -26.383 1.00 82.25 382 ALA A CA 1
ATOM 2962 C C . ALA A 1 382 ? -18.771 -5.757 -26.406 1.00 82.25 382 ALA A C 1
ATOM 2964 O O . ALA A 1 382 ? -18.377 -6.709 -27.080 1.00 82.25 382 ALA A O 1
ATOM 2965 N N . VAL A 1 383 ? -19.903 -5.801 -25.712 1.00 79.88 383 VAL A N 1
ATOM 2966 C CA . VAL A 1 383 ? -20.849 -6.909 -25.852 1.00 79.88 383 VAL A CA 1
ATOM 2967 C C . VAL A 1 383 ? -21.402 -6.858 -27.281 1.00 79.88 383 VAL A C 1
ATOM 2969 O O . VAL A 1 383 ? -22.097 -5.911 -27.632 1.00 79.88 383 VAL A O 1
ATOM 2972 N N . GLU A 1 384 ? -21.020 -7.830 -28.117 1.00 69.06 384 GLU A N 1
ATOM 2973 C CA . GLU A 1 384 ? -21.303 -7.828 -29.566 1.00 69.06 384 GLU A CA 1
ATOM 2974 C C . GLU A 1 384 ? -22.795 -7.925 -29.894 1.00 69.06 384 GLU A C 1
ATOM 2976 O O . GLU A 1 384 ? -23.242 -7.403 -30.912 1.00 69.06 384 GLU A O 1
ATOM 2981 N N . ASP A 1 385 ? -23.559 -8.588 -29.026 1.00 73.81 385 ASP A N 1
ATOM 2982 C CA . ASP A 1 385 ? -25.004 -8.724 -29.148 1.00 73.81 385 ASP A CA 1
ATOM 2983 C C . ASP A 1 385 ? -25.704 -7.605 -28.351 1.00 73.81 385 ASP A C 1
ATOM 2985 O O . ASP A 1 385 ? -25.723 -7.660 -27.117 1.00 73.81 385 ASP A O 1
ATOM 2989 N N . PRO A 1 386 ? -26.287 -6.589 -29.013 1.00 60.66 386 PRO A N 1
ATOM 2990 C CA . PRO A 1 386 ? -27.027 -5.526 -28.336 1.00 60.66 386 PRO A CA 1
ATOM 2991 C C . PRO A 1 386 ? -28.305 -6.030 -27.641 1.00 60.66 386 PRO A C 1
ATOM 2993 O O . PRO A 1 386 ? -28.810 -5.346 -26.752 1.00 60.66 386 PRO A O 1
ATOM 2996 N N . GLU A 1 387 ? -28.796 -7.225 -27.991 1.00 62.00 387 GLU A N 1
ATOM 2997 C CA . GLU A 1 387 ? -29.925 -7.904 -27.338 1.00 62.00 387 GLU A CA 1
ATOM 2998 C C . GLU A 1 387 ? -29.470 -8.881 -26.241 1.00 62.00 387 GLU A C 1
ATOM 3000 O O . GLU A 1 387 ? -30.297 -9.559 -25.617 1.00 62.00 387 GLU A O 1
ATOM 3005 N N . ALA A 1 388 ? -28.162 -8.959 -25.960 1.00 74.06 388 ALA A N 1
ATOM 3006 C CA . ALA A 1 388 ? -27.652 -9.792 -24.886 1.00 74.06 388 ALA A CA 1
ATOM 3007 C C . ALA A 1 388 ? -28.368 -9.433 -23.582 1.00 74.06 388 ALA A C 1
ATOM 3009 O O . ALA A 1 388 ? -28.373 -8.281 -23.145 1.00 74.06 388 ALA A O 1
ATOM 3010 N N . ALA A 1 389 ? -28.946 -10.443 -22.927 1.00 83.31 389 ALA A N 1
ATOM 3011 C CA . ALA A 1 389 ? -29.555 -10.300 -21.610 1.00 83.31 389 ALA A CA 1
ATOM 3012 C C . ALA A 1 389 ? -28.470 -10.018 -20.556 1.00 83.31 389 ALA A C 1
ATOM 3014 O O . ALA A 1 389 ? -28.010 -10.919 -19.843 1.00 83.31 389 ALA A O 1
ATOM 3015 N N . LEU A 1 390 ? -28.012 -8.768 -20.521 1.00 92.19 390 LEU A N 1
ATOM 3016 C CA . LEU A 1 390 ? -27.117 -8.240 -19.510 1.00 92.19 390 LEU A CA 1
ATOM 3017 C C . LEU A 1 390 ? -27.830 -8.222 -18.155 1.00 92.19 390 LEU A C 1
ATOM 3019 O O . LEU A 1 390 ? -29.058 -8.079 -18.115 1.00 92.19 390 LEU A O 1
ATOM 3023 N N . PRO A 1 391 ? -27.079 -8.356 -17.049 1.00 94.69 391 PRO A N 1
ATOM 3024 C CA . PRO A 1 391 ? -27.649 -8.329 -15.713 1.00 94.69 391 PRO A CA 1
ATOM 3025 C C . PRO A 1 391 ? -28.503 -7.079 -15.489 1.00 94.69 391 PRO A C 1
ATOM 3027 O O . PRO A 1 391 ? -28.026 -5.948 -15.611 1.00 94.69 391 PRO A O 1
ATOM 3030 N N . LYS A 1 392 ? -29.770 -7.301 -15.139 1.00 94.00 392 LYS A N 1
ATOM 3031 C CA . LYS A 1 392 ? -30.714 -6.277 -14.675 1.00 94.00 392 LYS A CA 1
ATOM 3032 C C . LYS A 1 392 ? -30.990 -6.502 -13.185 1.00 94.00 392 LYS A C 1
ATOM 3034 O O . LYS A 1 392 ? -30.859 -7.640 -12.731 1.00 94.00 392 LYS A O 1
ATOM 3039 N N . PRO A 1 393 ? -31.389 -5.464 -12.427 1.00 96.50 393 PRO A N 1
ATOM 3040 C CA . PRO A 1 393 ? -31.790 -5.638 -11.036 1.00 96.50 393 PRO A CA 1
ATOM 3041 C C . PRO A 1 393 ? -32.848 -6.741 -10.887 1.00 96.50 393 PRO A C 1
ATOM 3043 O O . PRO A 1 393 ? -33.869 -6.725 -11.573 1.00 96.50 393 PRO A O 1
ATOM 3046 N N . THR A 1 394 ? -32.594 -7.705 -10.003 1.00 97.31 394 THR A N 1
ATOM 3047 C CA . THR A 1 394 ? -33.493 -8.837 -9.734 1.00 97.31 394 THR A CA 1
ATOM 3048 C C . THR A 1 394 ? -33.403 -9.281 -8.276 1.00 97.31 394 THR A C 1
ATOM 3050 O O . THR A 1 394 ? -32.362 -9.132 -7.642 1.00 97.31 394 THR A O 1
ATOM 3053 N N . GLU A 1 395 ? -34.485 -9.846 -7.747 1.00 97.50 395 GLU A N 1
ATOM 3054 C CA . GLU A 1 395 ? -34.520 -10.498 -6.428 1.00 97.50 395 GLU A CA 1
ATOM 3055 C C . GLU A 1 395 ? -34.285 -12.020 -6.531 1.00 97.50 395 GLU A C 1
ATOM 3057 O O . GLU A 1 395 ? -34.070 -12.695 -5.523 1.00 97.50 395 GLU A O 1
ATOM 3062 N N . ASP A 1 396 ? -34.298 -12.589 -7.748 1.00 98.00 396 ASP A N 1
ATOM 3063 C CA . ASP A 1 396 ? -34.064 -14.021 -7.961 1.00 98.00 396 ASP A CA 1
ATOM 3064 C C . ASP A 1 396 ? -32.584 -14.369 -7.749 1.00 98.00 396 ASP A C 1
ATOM 3066 O O . ASP A 1 396 ? -31.734 -14.172 -8.621 1.00 98.00 396 ASP A O 1
ATOM 3070 N N . VAL A 1 397 ? -32.286 -14.981 -6.602 1.00 98.06 397 VAL A N 1
ATOM 3071 C CA . VAL A 1 397 ? -30.953 -15.494 -6.253 1.00 98.06 397 VAL A CA 1
ATOM 3072 C C . VAL A 1 397 ? -30.387 -16.427 -7.327 1.00 98.06 397 VAL A C 1
ATOM 3074 O O . VAL A 1 397 ? -29.180 -16.407 -7.578 1.00 98.06 397 VAL A O 1
ATOM 3077 N N . ALA A 1 398 ? -31.209 -17.256 -7.973 1.00 98.12 398 ALA A N 1
ATOM 3078 C CA . ALA A 1 398 ? -30.728 -18.144 -9.027 1.00 98.12 398 ALA A CA 1
ATOM 3079 C C . ALA A 1 398 ? -30.296 -17.348 -10.266 1.00 98.12 398 ALA A C 1
ATOM 3081 O O . ALA A 1 398 ? -29.283 -17.690 -10.881 1.00 98.12 398 ALA A O 1
ATOM 3082 N N . GLN A 1 399 ? -31.009 -16.270 -10.603 1.00 98.19 399 GLN A N 1
ATOM 3083 C CA . GLN A 1 399 ? -30.605 -15.347 -11.662 1.00 98.19 399 GLN A CA 1
ATOM 3084 C C . GLN A 1 399 ? -29.313 -14.612 -11.303 1.00 98.19 399 GLN A C 1
ATOM 3086 O O . GLN A 1 399 ? -28.398 -14.613 -12.120 1.00 98.19 399 GLN A O 1
ATOM 3091 N N . LEU A 1 400 ? -29.169 -14.106 -10.071 1.00 98.38 400 LEU A N 1
ATOM 3092 C CA . LEU A 1 400 ? -27.924 -13.463 -9.618 1.00 98.38 400 LEU A CA 1
ATOM 3093 C C . LEU A 1 400 ? -26.703 -14.377 -9.790 1.00 98.38 400 LEU A C 1
ATOM 3095 O O . LEU A 1 400 ? -25.643 -13.940 -10.232 1.00 98.38 400 LEU A O 1
ATOM 3099 N N . LYS A 1 401 ? -26.854 -15.669 -9.477 1.00 98.25 401 LYS A N 1
ATOM 3100 C CA . LYS A 1 401 ? -25.797 -16.677 -9.660 1.00 98.25 401 LYS A CA 1
ATOM 3101 C C . LYS A 1 401 ? -25.472 -16.919 -11.136 1.00 98.25 401 LYS A C 1
ATOM 3103 O O . LYS A 1 401 ? -24.294 -17.031 -11.488 1.00 98.25 401 LYS A O 1
ATOM 3108 N N . ARG A 1 402 ? -26.492 -16.999 -12.001 1.00 97.62 402 ARG A N 1
ATOM 3109 C CA . ARG A 1 402 ? -26.309 -17.117 -13.462 1.00 97.62 402 ARG A CA 1
ATOM 3110 C C . ARG A 1 402 ? -25.577 -15.900 -14.027 1.00 97.62 402 ARG A C 1
ATOM 3112 O O . ARG A 1 402 ? -24.623 -16.075 -14.783 1.00 97.62 402 ARG A O 1
ATOM 3119 N N . ASP A 1 403 ? -25.973 -14.706 -13.602 1.00 97.81 403 ASP A N 1
ATOM 3120 C CA . ASP A 1 403 ? -25.391 -13.438 -14.036 1.00 97.81 403 ASP A CA 1
ATOM 3121 C C . ASP A 1 403 ? -23.935 -13.306 -13.591 1.00 97.81 403 ASP A C 1
ATOM 3123 O O . ASP A 1 403 ? -23.068 -13.096 -14.434 1.00 97.81 403 ASP A O 1
ATOM 3127 N N . LEU A 1 404 ? -23.626 -13.568 -12.316 1.00 97.00 404 LEU A N 1
ATOM 3128 C CA . LEU A 1 404 ? -22.240 -13.595 -11.831 1.00 97.00 404 LEU A CA 1
ATOM 3129 C C . LEU A 1 404 ? -21.370 -14.591 -12.604 1.00 97.00 404 LEU A C 1
ATOM 3131 O O . LEU A 1 404 ? -20.238 -14.277 -12.962 1.00 97.00 404 LEU A O 1
ATOM 3135 N N . THR A 1 405 ? -21.896 -15.788 -12.879 1.00 95.75 405 THR A N 1
ATOM 3136 C CA . THR A 1 405 ? -21.153 -16.832 -13.602 1.00 95.75 405 THR A CA 1
ATOM 3137 C C . THR A 1 405 ? -20.840 -16.394 -15.030 1.00 95.75 405 THR A C 1
ATOM 3139 O O . THR A 1 405 ? -19.700 -16.527 -15.476 1.00 95.75 405 THR A O 1
ATOM 3142 N N . LYS A 1 406 ? -21.844 -15.869 -15.740 1.00 94.94 406 LYS A N 1
ATOM 3143 C CA . LYS A 1 406 ? -21.736 -15.513 -17.158 1.00 94.94 406 LYS A CA 1
ATOM 3144 C C . LYS A 1 406 ? -20.999 -14.194 -17.375 1.00 94.94 406 LYS A C 1
ATOM 3146 O O . LYS A 1 406 ? -20.173 -14.101 -18.276 1.00 94.94 406 LYS A O 1
ATOM 3151 N N . TRP A 1 407 ? -21.301 -13.186 -16.567 1.00 96.00 407 TRP A N 1
ATOM 3152 C CA . TRP A 1 407 ? -20.937 -11.797 -16.832 1.00 96.00 407 TRP A CA 1
ATOM 3153 C C . TRP A 1 407 ? -19.930 -11.215 -15.837 1.00 96.00 407 TRP A C 1
ATOM 3155 O O . TRP A 1 407 ? -19.431 -10.118 -16.076 1.00 96.00 407 TRP A O 1
ATOM 3165 N N . GLY A 1 408 ? -19.619 -11.912 -14.742 1.00 96.56 408 GLY A N 1
ATOM 3166 C CA . GLY A 1 408 ? -18.693 -11.427 -13.711 1.00 96.56 408 GLY A CA 1
ATOM 3167 C C . GLY A 1 408 ? -19.301 -10.379 -12.772 1.00 96.56 408 GLY A C 1
ATOM 3168 O O . GLY A 1 408 ? -18.664 -9.963 -11.806 1.00 96.56 408 GLY A O 1
ATOM 3169 N N . TYR A 1 409 ? -20.554 -9.980 -13.000 1.00 98.31 409 TYR A N 1
ATOM 3170 C CA . TYR A 1 409 ? -21.306 -9.098 -12.115 1.00 98.31 409 TYR A CA 1
ATOM 3171 C C . TYR A 1 409 ? -22.799 -9.453 -12.116 1.00 98.31 409 TYR A C 1
ATOM 3173 O O . TYR A 1 409 ? -23.295 -10.085 -13.049 1.00 98.31 409 TYR A O 1
ATOM 3181 N N . ALA A 1 410 ? -23.513 -9.050 -11.068 1.00 98.50 410 ALA A N 1
ATOM 3182 C CA . ALA A 1 410 ? -24.969 -9.147 -10.967 1.00 98.50 410 ALA A CA 1
ATOM 3183 C C . ALA A 1 410 ? -25.526 -8.014 -10.097 1.00 98.50 410 ALA A C 1
ATOM 3185 O O . ALA A 1 410 ? -24.781 -7.392 -9.340 1.00 98.50 410 ALA A O 1
ATOM 3186 N N . ILE A 1 411 ? -26.832 -7.753 -10.176 1.00 98.56 411 ILE A N 1
ATOM 3187 C CA . ILE A 1 411 ? -27.475 -6.673 -9.419 1.00 98.56 411 ILE A CA 1
ATOM 3188 C C . ILE A 1 411 ? -28.668 -7.231 -8.643 1.00 98.56 411 ILE A C 1
ATOM 3190 O O . ILE A 1 411 ? -29.688 -7.589 -9.230 1.00 98.56 411 ILE A O 1
ATOM 3194 N N . CYS A 1 412 ? -28.546 -7.281 -7.318 1.00 98.56 412 CYS A N 1
ATOM 3195 C CA . CYS A 1 412 ? -29.658 -7.588 -6.427 1.00 98.56 412 CYS A CA 1
ATOM 3196 C C . CYS A 1 412 ? -30.542 -6.346 -6.286 1.00 98.56 412 CYS A C 1
ATOM 3198 O O . CYS A 1 412 ? -30.088 -5.326 -5.761 1.00 98.56 412 CYS A O 1
ATOM 3200 N N . ALA A 1 413 ? -31.787 -6.431 -6.750 1.00 97.81 413 ALA A N 1
ATOM 3201 C CA . ALA A 1 413 ? -32.801 -5.411 -6.498 1.00 97.81 413 ALA A CA 1
ATOM 3202 C C . ALA A 1 413 ? -33.263 -5.475 -5.037 1.00 97.81 413 ALA A C 1
ATOM 3204 O O . ALA A 1 413 ? -33.207 -6.544 -4.430 1.00 97.81 413 ALA A O 1
ATOM 3205 N N . ASN A 1 414 ? -33.722 -4.338 -4.499 1.00 96.44 414 ASN A N 1
ATOM 3206 C CA . ASN A 1 414 ? -34.379 -4.242 -3.188 1.00 96.44 414 ASN A CA 1
ATOM 3207 C C . ASN A 1 414 ? -33.620 -4.961 -2.059 1.00 96.44 414 ASN A C 1
ATOM 3209 O O . ASN A 1 414 ? -34.218 -5.559 -1.167 1.00 96.44 414 ASN A O 1
ATOM 3213 N N . ALA A 1 415 ? -32.286 -4.928 -2.113 1.00 97.88 415 ALA A N 1
ATOM 3214 C CA . ALA A 1 415 ? -31.447 -5.554 -1.106 1.00 97.88 415 ALA A CA 1
ATOM 3215 C C . ALA A 1 415 ? -31.594 -4.828 0.239 1.00 97.88 415 ALA A C 1
ATOM 3217 O O . ALA A 1 415 ? -31.583 -5.461 1.281 1.00 97.88 415 ALA A O 1
ATOM 3218 N N . LEU A 1 416 ? -31.794 -3.512 0.227 1.00 98.19 416 LEU A N 1
ATOM 3219 C CA . LEU A 1 416 ? -32.129 -2.725 1.409 1.00 98.19 416 LEU A CA 1
ATOM 3220 C C . LEU A 1 416 ? -33.466 -2.013 1.194 1.00 98.19 416 LEU A C 1
ATOM 3222 O O . LEU A 1 416 ? -33.752 -1.526 0.100 1.00 98.19 416 LEU A O 1
ATOM 3226 N N . SER A 1 417 ? -34.259 -1.920 2.259 1.00 97.69 417 SER A N 1
ATOM 3227 C CA . SER A 1 417 ? -35.431 -1.035 2.311 1.00 97.69 417 SER A CA 1
ATOM 3228 C C . SER A 1 417 ? -35.020 0.440 2.282 1.00 97.69 417 SER A C 1
ATOM 3230 O O . SER A 1 417 ? -33.880 0.786 2.600 1.00 97.69 417 SER A O 1
ATOM 3232 N N . ALA A 1 418 ? -35.962 1.325 1.947 1.00 96.81 418 ALA A N 1
ATOM 3233 C CA . ALA A 1 418 ? -35.726 2.768 1.950 1.00 96.81 418 ALA A CA 1
ATOM 3234 C C . ALA A 1 418 ? -35.296 3.276 3.338 1.00 96.81 418 ALA A C 1
ATOM 3236 O O . ALA A 1 418 ? -34.400 4.112 3.448 1.00 96.81 418 ALA A O 1
ATOM 3237 N N . GLU A 1 419 ? -35.875 2.722 4.403 1.00 97.69 419 GLU A N 1
ATOM 3238 C CA . GLU A 1 419 ? -35.532 3.046 5.786 1.00 97.69 419 GLU A CA 1
ATOM 3239 C C . GLU A 1 419 ? -34.100 2.612 6.124 1.00 97.69 419 GLU A C 1
ATOM 3241 O O . GLU A 1 419 ? -33.336 3.391 6.691 1.00 97.69 419 GLU A O 1
ATOM 3246 N N . GLN A 1 420 ? -33.699 1.397 5.734 1.00 98.25 420 GLN A N 1
ATOM 3247 C CA . GLN A 1 420 ? -32.326 0.914 5.935 1.00 98.25 420 GLN A CA 1
ATOM 3248 C C . GLN A 1 420 ? -31.308 1.731 5.135 1.00 98.25 420 GLN A C 1
ATOM 3250 O O . GLN A 1 420 ? -30.242 2.057 5.659 1.00 98.25 420 GLN A O 1
ATOM 3255 N N . VAL A 1 421 ? -31.637 2.092 3.890 1.00 98.38 421 VAL A N 1
ATOM 3256 C CA . VAL A 1 421 ? -30.815 2.995 3.073 1.00 98.38 421 VAL A CA 1
ATOM 3257 C C . VAL A 1 421 ? -30.618 4.320 3.794 1.00 98.38 421 VAL A C 1
ATOM 3259 O O . VAL A 1 421 ? -29.482 4.772 3.904 1.00 98.38 421 VAL A O 1
ATOM 3262 N N . GLN A 1 422 ? -31.691 4.917 4.317 1.00 97.75 422 GLN A N 1
ATOM 3263 C CA . GLN A 1 422 ? -31.610 6.190 5.026 1.00 97.75 422 GLN A CA 1
ATOM 3264 C C . GLN A 1 422 ? -30.718 6.093 6.268 1.00 97.75 422 GLN A C 1
ATOM 3266 O O . GLN A 1 422 ? -29.850 6.943 6.446 1.00 97.75 422 GLN A O 1
ATOM 3271 N N . VAL A 1 423 ? -30.884 5.052 7.091 1.00 98.19 423 VAL A N 1
ATOM 3272 C CA . VAL A 1 423 ? -30.066 4.831 8.298 1.00 98.19 423 VAL A CA 1
ATOM 3273 C C . VAL A 1 423 ? -28.582 4.717 7.946 1.00 98.19 423 VAL A C 1
ATOM 3275 O O . VAL A 1 423 ? -27.759 5.456 8.484 1.00 98.19 423 VAL A O 1
ATOM 3278 N N . ILE A 1 424 ? -28.235 3.831 7.008 1.00 98.44 424 ILE A N 1
ATOM 3279 C CA . ILE A 1 424 ? -26.835 3.576 6.641 1.00 98.44 424 ILE A CA 1
ATOM 3280 C C . ILE A 1 424 ? -26.226 4.800 5.945 1.00 98.44 424 ILE A C 1
ATOM 3282 O O . ILE A 1 424 ? -25.065 5.133 6.181 1.00 98.44 424 ILE A O 1
ATOM 3286 N N . ARG A 1 425 ? -26.997 5.499 5.103 1.00 98.19 425 ARG A N 1
ATOM 3287 C CA . ARG A 1 425 ? -26.554 6.731 4.444 1.00 98.19 425 ARG A CA 1
ATOM 3288 C C . ARG A 1 425 ? -26.220 7.818 5.453 1.00 98.19 425 ARG A C 1
ATOM 3290 O O . ARG A 1 425 ? -25.126 8.371 5.367 1.00 98.19 425 ARG A O 1
ATOM 3297 N N . THR A 1 426 ? -27.127 8.093 6.390 1.00 98.06 426 THR A N 1
ATOM 3298 C CA . THR A 1 426 ? -26.909 9.094 7.440 1.00 98.06 426 THR A CA 1
ATOM 3299 C C . THR A 1 426 ? -25.622 8.785 8.203 1.00 98.06 426 THR A C 1
ATOM 3301 O O . THR A 1 426 ? -24.754 9.648 8.288 1.00 98.06 426 THR A O 1
ATOM 3304 N N . ALA A 1 427 ? -25.435 7.539 8.647 1.00 98.12 427 ALA A N 1
ATOM 3305 C CA . ALA A 1 427 ? -24.231 7.137 9.369 1.00 98.12 427 ALA A CA 1
ATOM 3306 C C . ALA A 1 427 ? -22.937 7.333 8.561 1.00 98.12 427 ALA A C 1
ATOM 3308 O O . ALA A 1 427 ? -21.939 7.833 9.080 1.00 98.12 427 ALA A O 1
ATOM 3309 N N . VAL A 1 428 ? -22.939 6.973 7.271 1.00 98.19 428 VAL A N 1
ATOM 3310 C CA . VAL A 1 428 ? -21.784 7.191 6.381 1.00 98.19 428 VAL A CA 1
ATOM 3311 C C . VAL A 1 428 ? -21.468 8.675 6.230 1.00 98.19 428 VAL A C 1
ATOM 3313 O O . VAL A 1 428 ? -20.299 9.055 6.295 1.00 98.19 428 VAL A O 1
ATOM 3316 N N . GLU A 1 429 ? -22.481 9.507 5.993 1.00 96.88 429 GLU A N 1
ATOM 3317 C CA . GLU A 1 429 ? -22.307 10.943 5.766 1.00 96.88 429 GLU A CA 1
ATOM 3318 C C . GLU A 1 429 ? -21.831 11.660 7.041 1.00 96.88 429 GLU A C 1
ATOM 3320 O O . GLU A 1 429 ? -20.874 12.437 6.970 1.00 96.88 429 GLU A O 1
ATOM 3325 N N . GLU A 1 430 ? -22.417 11.344 8.199 1.00 97.38 430 GLU A N 1
ATOM 3326 C CA . GLU A 1 430 ? -22.013 11.870 9.510 1.00 97.38 430 GLU A CA 1
ATOM 3327 C C . GLU A 1 430 ? -20.577 11.472 9.860 1.00 97.38 430 GLU A C 1
ATOM 3329 O O . GLU A 1 430 ? -19.760 12.324 10.212 1.00 97.38 430 GLU A O 1
ATOM 3334 N N . GLN A 1 431 ? -20.234 10.192 9.702 1.00 97.69 431 GLN A N 1
ATOM 3335 C CA . GLN A 1 431 ? -18.891 9.695 9.983 1.00 97.69 431 GLN A CA 1
ATOM 3336 C C . GLN A 1 431 ? -17.848 10.297 9.031 1.00 97.69 431 GLN A C 1
ATOM 3338 O O . GLN A 1 431 ? -16.749 10.659 9.456 1.00 97.69 431 GLN A O 1
ATOM 3343 N N . ALA A 1 432 ? -18.184 10.442 7.747 1.00 96.00 432 ALA A N 1
ATOM 3344 C CA . ALA A 1 432 ? -17.308 11.082 6.775 1.00 96.00 432 ALA A CA 1
ATOM 3345 C C . ALA A 1 432 ? -17.074 12.564 7.106 1.00 96.00 432 ALA A C 1
ATOM 3347 O O . ALA A 1 432 ? -15.938 13.032 6.999 1.00 96.00 432 ALA A O 1
ATOM 3348 N N . GLU A 1 433 ? -18.119 13.295 7.502 1.00 95.06 433 GLU A N 1
ATOM 3349 C CA . GLU A 1 433 ? -18.009 14.694 7.932 1.00 95.06 433 GLU A CA 1
ATOM 3350 C C . GLU A 1 433 ? -17.182 14.824 9.206 1.00 95.06 433 GLU A C 1
ATOM 3352 O O . GLU A 1 433 ? -16.246 15.621 9.235 1.00 95.06 433 GLU A O 1
ATOM 3357 N N . ALA A 1 434 ? -17.441 13.994 10.217 1.00 94.62 434 ALA A N 1
ATOM 3358 C CA . ALA A 1 434 ? -16.662 13.988 11.448 1.00 94.62 434 ALA A CA 1
ATOM 3359 C C . ALA A 1 434 ? -15.165 13.794 11.162 1.00 94.62 434 ALA A C 1
ATOM 3361 O O . ALA A 1 434 ? -14.338 14.559 11.657 1.00 94.62 434 ALA A O 1
ATOM 3362 N N . GLU A 1 435 ? -14.806 12.832 10.305 1.00 96.06 435 GLU A N 1
ATOM 3363 C CA . GLU A 1 435 ? -13.412 12.596 9.916 1.00 96.06 435 GLU A CA 1
ATOM 3364 C C . GLU A 1 435 ? -12.774 13.781 9.186 1.00 96.06 435 GLU A C 1
ATOM 3366 O O . GLU A 1 435 ? -11.596 14.069 9.417 1.00 96.06 435 GLU A O 1
ATOM 3371 N N . ARG A 1 436 ? -13.524 14.486 8.330 1.00 92.81 436 ARG A N 1
ATOM 3372 C CA . ARG A 1 436 ? -13.041 15.718 7.685 1.00 92.81 436 ARG A CA 1
ATOM 3373 C C . ARG A 1 436 ? -12.812 16.820 8.714 1.00 92.81 436 ARG A C 1
ATOM 3375 O O . ARG A 1 436 ? -11.740 17.419 8.718 1.00 92.81 436 ARG A O 1
ATOM 3382 N N . LEU A 1 437 ? -13.780 17.052 9.601 1.00 92.25 437 LEU A N 1
ATOM 3383 C CA . LEU A 1 437 ? -13.726 18.109 10.614 1.00 92.25 437 LEU A CA 1
ATOM 3384 C C . LEU A 1 437 ? -12.551 17.938 11.581 1.00 92.25 437 LEU A C 1
ATOM 3386 O O . LEU A 1 437 ? -11.943 18.928 11.981 1.00 92.25 437 LEU A O 1
ATOM 3390 N N . VAL A 1 438 ? -12.198 16.697 11.928 1.00 93.25 438 VAL A N 1
ATOM 3391 C CA . VAL A 1 438 ? -11.041 16.411 12.795 1.00 93.25 438 VAL A CA 1
ATOM 3392 C C . VAL A 1 438 ? -9.726 16.208 12.026 1.00 93.25 438 VAL A C 1
ATOM 3394 O O . VAL A 1 438 ? -8.703 15.906 12.637 1.00 93.25 438 VAL A O 1
ATOM 3397 N N . GLY A 1 439 ? -9.731 16.352 10.696 1.00 91.44 439 GLY A N 1
ATOM 3398 C CA . GLY A 1 439 ? -8.529 16.277 9.858 1.00 91.44 439 GLY A CA 1
ATOM 3399 C C . GLY A 1 439 ? -7.965 14.869 9.628 1.00 91.44 439 GLY A C 1
ATOM 3400 O O . GLY A 1 439 ? -6.792 14.741 9.283 1.00 91.44 439 GLY A O 1
ATOM 3401 N N . VAL A 1 440 ? -8.767 13.813 9.808 1.00 91.31 440 VAL A N 1
ATOM 3402 C CA . VAL A 1 440 ? -8.351 12.405 9.599 1.00 91.31 440 VAL A CA 1
ATOM 3403 C C . VAL A 1 440 ? -9.026 11.738 8.394 1.00 91.31 440 VAL A C 1
ATOM 3405 O O . VAL A 1 440 ? -8.788 10.559 8.129 1.00 91.31 440 VAL A O 1
ATOM 3408 N N . GLY A 1 441 ? -9.870 12.472 7.665 1.00 88.88 441 GLY A N 1
ATOM 3409 C CA . GLY A 1 441 ? -10.571 11.978 6.482 1.00 88.88 441 GLY A CA 1
ATOM 3410 C C . GLY A 1 441 ? -9.613 11.520 5.383 1.00 88.88 441 GLY A C 1
ATOM 3411 O O . GLY A 1 441 ? -8.709 12.249 4.979 1.00 88.88 441 GLY A O 1
ATOM 3412 N N . HIS A 1 442 ? -9.832 10.308 4.873 1.00 90.69 442 HIS A N 1
ATOM 3413 C CA . HIS A 1 442 ? -9.046 9.765 3.769 1.00 90.69 442 HIS A CA 1
ATOM 3414 C C . HIS A 1 442 ? -9.628 10.210 2.424 1.00 90.69 442 HIS A C 1
ATOM 3416 O O . HIS A 1 442 ? -10.658 9.699 1.980 1.00 90.69 442 HIS A O 1
ATOM 3422 N N . LEU A 1 443 ? -8.953 11.158 1.780 1.00 88.19 443 LEU A N 1
ATOM 3423 C CA . LEU A 1 443 ? -9.305 11.682 0.464 1.00 88.19 443 LEU A CA 1
ATOM 3424 C C . LEU A 1 443 ? -8.457 10.983 -0.606 1.00 88.19 443 LEU A C 1
ATOM 3426 O O . LEU A 1 443 ? -7.232 11.103 -0.607 1.00 88.19 443 LEU A O 1
ATOM 3430 N N . ASP A 1 444 ? -9.107 10.218 -1.481 1.00 77.75 444 ASP A N 1
ATOM 3431 C CA . ASP A 1 444 ? -8.457 9.421 -2.517 1.00 77.75 444 ASP A CA 1
ATOM 3432 C C . ASP A 1 444 ? -7.893 10.324 -3.623 1.00 77.75 444 ASP A C 1
ATOM 3434 O O . ASP A 1 444 ? -8.604 11.121 -4.238 1.00 77.75 444 ASP A O 1
ATOM 3438 N N . THR A 1 445 ? -6.597 10.183 -3.887 1.00 65.88 445 THR A N 1
ATOM 3439 C CA . THR A 1 445 ? -5.873 10.924 -4.924 1.00 65.88 445 THR A CA 1
ATOM 3440 C C . THR A 1 445 ? -5.805 10.173 -6.254 1.00 65.88 445 THR A C 1
ATOM 3442 O O . THR A 1 445 ? -5.151 10.644 -7.180 1.00 65.88 445 THR A O 1
ATOM 3445 N N . ALA A 1 446 ? -6.488 9.032 -6.397 1.00 63.31 446 ALA A N 1
ATOM 3446 C CA . ALA A 1 446 ? -6.487 8.220 -7.617 1.00 63.31 446 ALA A CA 1
ATOM 3447 C C . ALA A 1 446 ? -7.165 8.878 -8.842 1.00 63.31 446 ALA A C 1
ATOM 3449 O O . ALA A 1 446 ? -7.217 8.270 -9.916 1.00 63.31 446 ALA A O 1
ATOM 3450 N N . HIS A 1 447 ? -7.682 10.103 -8.710 1.00 65.88 447 HIS A N 1
ATOM 3451 C CA . HIS A 1 447 ? -8.191 10.898 -9.828 1.00 65.88 447 HIS A CA 1
ATOM 3452 C C . HIS A 1 447 ? -7.053 11.399 -10.724 1.00 65.88 447 HIS A C 1
ATOM 3454 O O . HIS A 1 447 ? -5.960 11.726 -10.269 1.00 65.88 447 HIS A O 1
ATOM 3460 N N . LYS A 1 448 ? -7.314 11.462 -12.032 1.00 64.12 448 LYS A N 1
ATOM 3461 C CA . LYS A 1 448 ? -6.278 11.718 -13.048 1.00 64.12 448 LYS A CA 1
ATOM 3462 C C . LYS A 1 448 ? -6.058 13.198 -13.331 1.00 64.12 448 LYS A C 1
ATOM 3464 O O . LYS A 1 448 ? -5.018 13.561 -13.875 1.00 64.12 448 LYS A O 1
ATOM 3469 N N . LYS A 1 449 ? -7.044 14.045 -13.035 1.00 70.62 449 LYS A N 1
ATOM 3470 C CA . LYS A 1 449 ? -7.001 15.470 -13.364 1.00 70.62 449 LYS A CA 1
ATOM 3471 C C . LYS A 1 449 ? -6.800 16.317 -12.116 1.00 70.62 449 LYS A C 1
ATOM 3473 O O . LYS A 1 449 ? -7.533 16.203 -11.139 1.00 70.62 449 LYS A O 1
ATOM 3478 N N . VAL A 1 450 ? -5.810 17.203 -12.190 1.00 68.00 450 VAL A N 1
ATOM 3479 C CA . VAL A 1 450 ? -5.569 18.239 -11.182 1.00 68.00 450 VAL A CA 1
ATOM 3480 C C . VAL A 1 450 ? -6.800 19.147 -11.109 1.00 68.00 450 VAL A C 1
ATOM 3482 O O . VAL A 1 450 ? -7.233 19.669 -12.134 1.00 68.00 450 VAL A O 1
ATOM 3485 N N . GLY A 1 451 ? -7.348 19.334 -9.907 1.00 69.38 451 GLY A N 1
ATOM 3486 C CA . GLY A 1 451 ? -8.526 20.176 -9.661 1.00 69.38 451 GLY A CA 1
ATOM 3487 C C . GLY A 1 451 ? -9.850 19.422 -9.494 1.00 69.38 451 GLY A C 1
ATOM 3488 O O . GLY A 1 451 ? -10.830 20.049 -9.100 1.00 69.38 451 GLY A O 1
ATOM 3489 N N . ASP A 1 452 ? -9.889 18.105 -9.729 1.00 75.31 452 ASP A N 1
ATOM 3490 C CA . ASP A 1 452 ? -11.042 17.283 -9.335 1.00 75.31 452 ASP A CA 1
ATOM 3491 C C . ASP A 1 452 ? -11.153 17.212 -7.801 1.00 75.31 452 ASP A C 1
ATOM 3493 O O . ASP A 1 452 ? -10.142 17.174 -7.093 1.00 75.31 452 ASP A O 1
ATOM 3497 N N . GLN A 1 453 ? -12.383 17.172 -7.276 1.00 76.19 453 GLN A N 1
ATOM 3498 C CA . GLN A 1 453 ? -12.594 16.921 -5.851 1.00 76.19 453 GLN A CA 1
ATOM 3499 C C . GLN A 1 453 ? -12.289 15.449 -5.539 1.00 76.19 453 GLN A C 1
ATOM 3501 O O . GLN A 1 453 ? -12.826 14.567 -6.213 1.00 76.19 453 GLN A O 1
ATOM 3506 N N . PRO A 1 454 ? -11.440 15.154 -4.539 1.00 79.44 454 PRO A N 1
ATOM 3507 C CA . PRO A 1 454 ? -11.084 13.779 -4.232 1.00 79.44 454 PRO A CA 1
ATOM 3508 C C . PRO A 1 454 ? -12.276 13.032 -3.626 1.00 79.44 454 PRO A C 1
ATOM 3510 O O . PRO A 1 454 ? -12.945 13.532 -2.717 1.00 79.44 454 PRO A O 1
ATOM 3513 N N . ASN A 1 455 ? -12.518 11.804 -4.089 1.00 88.75 455 ASN A N 1
ATOM 3514 C CA . ASN A 1 455 ? -13.449 10.894 -3.425 1.00 88.75 455 ASN A CA 1
ATOM 3515 C C . ASN A 1 455 ? -13.048 10.706 -1.957 1.00 88.75 455 ASN A C 1
ATOM 3517 O O . ASN A 1 455 ? -11.863 10.584 -1.650 1.00 88.75 455 ASN A O 1
ATOM 3521 N N . GLN A 1 456 ? -14.015 10.611 -1.044 1.00 92.75 456 GLN A N 1
ATOM 3522 C CA . GLN A 1 456 ? -13.700 10.260 0.341 1.00 92.75 456 GLN A CA 1
ATOM 3523 C C . GLN A 1 456 ? -13.932 8.778 0.595 1.00 92.75 456 GLN A C 1
ATOM 3525 O O . GLN A 1 456 ? -15.015 8.248 0.331 1.00 92.75 456 GLN A O 1
ATOM 3530 N N . ARG A 1 457 ? -12.930 8.129 1.188 1.00 94.31 457 ARG A N 1
ATOM 3531 C CA . ARG A 1 457 ? -13.015 6.756 1.670 1.00 94.31 457 ARG A CA 1
ATOM 3532 C C . ARG A 1 457 ? -13.182 6.734 3.186 1.00 94.31 457 ARG A C 1
ATOM 3534 O O . ARG A 1 457 ? -12.331 7.237 3.911 1.00 94.31 457 ARG A O 1
ATOM 3541 N N . VAL A 1 458 ? -14.238 6.092 3.671 1.00 96.19 458 VAL A N 1
ATOM 3542 C CA . VAL A 1 458 ? -14.440 5.833 5.103 1.00 96.19 458 VAL A CA 1
ATOM 3543 C C . VAL A 1 458 ? -14.085 4.376 5.381 1.00 96.19 458 VAL A C 1
ATOM 3545 O O . VAL A 1 458 ? -14.841 3.469 5.041 1.00 96.19 458 VAL A O 1
ATOM 3548 N N . TRP A 1 459 ? -12.908 4.140 5.956 1.00 95.56 459 TRP A N 1
ATOM 3549 C CA . TRP A 1 459 ? -12.388 2.797 6.261 1.00 95.56 459 TRP A CA 1
ATOM 3550 C C . TRP A 1 459 ? -12.960 2.211 7.556 1.00 95.56 459 TRP A C 1
ATOM 3552 O O . TRP A 1 459 ? -13.499 2.958 8.369 1.00 95.56 459 TRP A O 1
ATOM 3562 N N . ASN A 1 460 ? -12.783 0.909 7.797 1.00 95.12 460 ASN A N 1
ATOM 3563 C CA . ASN A 1 460 ? -13.105 0.243 9.064 1.00 95.12 460 ASN A CA 1
ATOM 3564 C C . ASN A 1 460 ? -14.538 0.508 9.568 1.00 95.12 460 ASN A C 1
ATOM 3566 O O . ASN A 1 460 ? -14.749 0.781 10.752 1.00 95.12 460 ASN A O 1
ATOM 3570 N N . LEU A 1 461 ? -15.528 0.447 8.672 1.00 97.69 461 LEU A N 1
ATOM 3571 C CA . LEU A 1 461 ? -16.931 0.686 9.030 1.00 97.69 461 LEU A CA 1
ATOM 3572 C C . LEU A 1 461 ? -17.468 -0.213 10.155 1.00 97.69 461 LEU A C 1
ATOM 3574 O O . LEU A 1 461 ? -18.215 0.307 10.979 1.00 97.69 461 LEU A O 1
ATOM 3578 N N . PRO A 1 462 ? -17.071 -1.498 10.292 1.00 97.06 462 PRO A N 1
ATOM 3579 C CA . PRO A 1 462 ? -17.516 -2.321 11.418 1.00 97.06 462 PRO A CA 1
ATOM 3580 C C . PRO A 1 462 ? -17.188 -1.730 12.799 1.00 97.06 462 PRO A C 1
ATOM 3582 O O . PRO A 1 462 ? -17.796 -2.119 13.789 1.00 97.06 462 PRO A O 1
ATOM 3585 N N . ASN A 1 463 ? -16.233 -0.799 12.887 1.00 96.38 463 ASN A N 1
ATOM 3586 C CA . ASN A 1 463 ? -15.883 -0.114 14.130 1.00 96.38 463 ASN A CA 1
ATOM 3587 C C . ASN A 1 463 ? -16.635 1.212 14.353 1.00 96.38 463 ASN A C 1
ATOM 3589 O O . ASN A 1 463 ? -16.370 1.886 15.346 1.00 96.38 463 ASN A O 1
ATOM 3593 N N . LYS A 1 464 ? -17.481 1.637 13.409 1.00 95.56 464 LYS A N 1
ATOM 3594 C CA . LYS A 1 464 ? -17.994 3.016 13.318 1.00 95.56 464 LYS A CA 1
ATOM 3595 C C . LYS A 1 464 ? -19.509 3.139 13.489 1.00 95.56 464 LYS A C 1
ATOM 3597 O O . LYS A 1 464 ? -20.006 4.254 13.495 1.00 95.56 464 LYS A O 1
ATOM 3602 N N . GLY A 1 465 ? -20.220 2.027 13.661 1.00 94.44 465 GLY A N 1
ATOM 3603 C CA . GLY A 1 465 ? -21.671 2.032 13.836 1.00 94.44 465 GLY A CA 1
ATOM 3604 C C . GLY A 1 465 ? -22.268 0.628 13.833 1.00 94.44 465 GLY A C 1
ATOM 3605 O O . GLY A 1 465 ? -21.711 -0.292 13.225 1.00 94.44 465 GLY A O 1
ATOM 3606 N N . ASP A 1 466 ? -23.387 0.454 14.537 1.00 96.12 466 ASP A N 1
ATOM 3607 C CA . ASP A 1 466 ? -24.060 -0.846 14.668 1.00 96.12 466 ASP A CA 1
ATOM 3608 C C . ASP A 1 466 ? -24.789 -1.241 13.382 1.00 96.12 466 ASP A C 1
ATOM 3610 O O . ASP A 1 466 ? -24.790 -2.410 13.007 1.00 96.12 466 ASP A O 1
ATOM 3614 N N . GLU A 1 467 ? -25.283 -0.269 12.623 1.00 96.94 467 GLU A N 1
ATOM 3615 C CA . GLU A 1 467 ? -25.879 -0.451 11.302 1.00 96.94 467 GLU A CA 1
ATOM 3616 C C . GLU A 1 467 ? -24.919 -1.123 10.302 1.00 96.94 467 GLU A C 1
ATOM 3618 O O . GLU A 1 467 ? -25.346 -1.911 9.453 1.00 96.94 467 GLU A O 1
ATOM 3623 N N . PHE A 1 468 ? -23.605 -0.900 10.432 1.00 97.81 468 PHE A N 1
ATOM 3624 C CA . PHE A 1 468 ? -22.600 -1.596 9.623 1.00 97.81 468 PHE A CA 1
ATOM 3625 C C . PHE A 1 468 ? -22.390 -3.044 10.079 1.00 97.81 468 PHE A C 1
ATOM 3627 O O . PHE A 1 468 ? -22.171 -3.929 9.249 1.00 97.81 468 PHE A O 1
ATOM 3634 N N . LEU A 1 469 ? -22.478 -3.308 11.385 1.00 97.25 469 LEU A N 1
ATOM 3635 C CA . LEU A 1 469 ? -22.435 -4.666 11.931 1.00 97.25 469 LEU A CA 1
ATOM 3636 C C . LEU A 1 469 ? -23.690 -5.457 11.551 1.00 97.25 469 LEU A C 1
ATOM 3638 O O . LEU A 1 469 ? -23.588 -6.649 11.246 1.00 97.25 469 LEU A O 1
ATOM 3642 N N . ASP A 1 470 ? -24.850 -4.810 11.525 1.00 96.81 470 ASP A N 1
ATOM 3643 C CA . ASP A 1 470 ? -26.113 -5.407 11.096 1.00 96.81 470 ASP A CA 1
ATOM 3644 C C . ASP A 1 470 ? -26.094 -5.771 9.612 1.00 96.81 470 ASP A C 1
ATOM 3646 O O . ASP A 1 470 ? -26.590 -6.836 9.234 1.00 96.81 470 ASP A O 1
ATOM 3650 N N . LEU A 1 471 ? -25.420 -4.979 8.772 1.00 97.69 471 LEU A N 1
ATOM 3651 C CA . LEU A 1 471 ? -25.234 -5.315 7.359 1.00 97.69 471 LEU A CA 1
ATOM 3652 C C . LEU A 1 471 ? -24.440 -6.625 7.153 1.00 97.69 471 LEU A C 1
ATOM 3654 O O . LEU A 1 471 ? -24.677 -7.344 6.183 1.00 97.69 471 LEU A O 1
ATOM 3658 N N . LEU A 1 472 ? -23.568 -7.025 8.091 1.00 97.25 472 LEU A N 1
ATOM 3659 C CA . LEU A 1 472 ? -22.890 -8.339 8.059 1.00 97.25 472 LEU A CA 1
ATOM 3660 C C . LEU A 1 472 ? -23.853 -9.526 8.275 1.00 97.25 472 LEU A C 1
ATOM 3662 O O . LEU A 1 472 ? -23.514 -10.683 7.989 1.00 97.25 472 LEU A O 1
ATOM 3666 N N . ASN A 1 473 ? -25.063 -9.258 8.763 1.00 96.38 473 ASN A N 1
ATOM 3667 C CA . ASN A 1 473 ? -26.116 -10.249 8.970 1.00 96.38 473 ASN A CA 1
ATOM 3668 C C . ASN A 1 473 ? -27.082 -10.343 7.778 1.00 96.38 473 ASN A C 1
ATOM 3670 O O . ASN A 1 473 ? -28.043 -11.108 7.832 1.00 96.38 473 ASN A O 1
ATOM 3674 N N . HIS A 1 474 ? -26.831 -9.601 6.696 1.00 98.12 474 HIS A N 1
ATOM 3675 C CA . HIS A 1 474 ? -27.737 -9.539 5.558 1.00 98.12 474 HIS A CA 1
ATOM 3676 C C . HIS A 1 474 ? -27.921 -10.910 4.857 1.00 98.12 474 HIS A C 1
ATOM 3678 O O . HIS A 1 474 ? -26.920 -11.523 4.467 1.00 98.12 474 HIS A O 1
ATOM 3684 N N . PRO A 1 475 ? -29.161 -11.382 4.587 1.00 97.19 475 PRO A N 1
ATOM 3685 C CA . PRO A 1 475 ? -29.422 -12.708 4.001 1.00 97.19 475 PRO A CA 1
ATOM 3686 C C . PRO A 1 475 ? -28.779 -12.959 2.629 1.00 97.19 475 PRO A C 1
ATOM 3688 O O . PRO A 1 475 ? -28.434 -14.093 2.296 1.00 97.19 475 PRO A O 1
ATOM 3691 N N . LEU A 1 476 ? -28.565 -11.904 1.832 1.00 97.50 476 LEU A N 1
ATOM 3692 C CA . LEU A 1 476 ? -27.847 -11.996 0.551 1.00 97.50 476 LEU A CA 1
ATOM 3693 C C . LEU A 1 476 ? -26.443 -12.607 0.710 1.00 97.50 476 LEU A C 1
ATOM 3695 O O . LEU A 1 476 ? -25.992 -13.348 -0.164 1.00 97.50 476 LEU A O 1
ATOM 3699 N N . ILE A 1 477 ? -25.770 -12.348 1.839 1.00 97.38 477 ILE A N 1
ATOM 3700 C CA . ILE A 1 477 ? -24.448 -12.912 2.143 1.00 97.38 477 ILE A CA 1
ATOM 3701 C C . ILE A 1 477 ? -24.546 -14.441 2.225 1.00 97.38 477 ILE A C 1
ATOM 3703 O O . ILE A 1 477 ? -23.740 -15.137 1.611 1.00 97.38 477 ILE A O 1
ATOM 3707 N N . ASP A 1 478 ? -25.568 -14.970 2.900 1.00 94.12 478 ASP A N 1
ATOM 3708 C CA . ASP A 1 478 ? -25.786 -16.417 3.044 1.00 94.12 478 ASP A CA 1
ATOM 3709 C C . ASP A 1 478 ? -26.213 -17.079 1.734 1.00 94.12 478 ASP A C 1
ATOM 3711 O O . ASP A 1 478 ? -25.838 -18.218 1.447 1.00 94.12 478 ASP A O 1
ATOM 3715 N N . ALA A 1 479 ? -26.970 -16.357 0.910 1.00 95.69 479 ALA A N 1
ATOM 3716 C CA . ALA A 1 479 ? -27.439 -16.850 -0.377 1.00 95.69 479 ALA A CA 1
ATOM 3717 C C . ALA A 1 479 ? -26.307 -16.985 -1.416 1.00 95.69 479 ALA A C 1
ATOM 3719 O O . ALA A 1 479 ? -26.341 -17.900 -2.254 1.00 95.69 479 ALA A O 1
ATOM 3720 N N . ILE A 1 480 ? -25.320 -16.080 -1.374 1.00 98.06 480 ILE A N 1
ATOM 3721 C CA . ILE A 1 480 ? -24.293 -15.920 -2.413 1.00 98.06 480 ILE A CA 1
ATOM 3722 C C . ILE A 1 480 ? -22.917 -16.432 -1.976 1.00 98.06 480 ILE A C 1
ATOM 3724 O O . ILE A 1 480 ? -22.311 -17.220 -2.706 1.00 98.06 480 ILE A O 1
ATOM 3728 N N . MET A 1 481 ? -22.409 -16.023 -0.809 1.00 96.31 481 MET A N 1
ATOM 3729 C CA . MET A 1 481 ? -21.000 -16.239 -0.446 1.00 96.31 481 MET A CA 1
ATOM 3730 C C . MET A 1 481 ? -20.618 -17.719 -0.301 1.00 96.31 481 MET A C 1
ATOM 3732 O O . MET A 1 481 ? -19.600 -18.101 -0.883 1.00 96.31 481 MET A O 1
ATOM 3736 N N . PRO A 1 482 ? -21.414 -18.593 0.356 1.00 94.06 482 PRO A N 1
ATOM 3737 C CA . PRO A 1 482 ? -21.095 -20.020 0.433 1.00 94.06 482 PRO A CA 1
ATOM 3738 C C . PRO A 1 482 ? -21.008 -20.699 -0.936 1.00 94.06 482 PRO A C 1
ATOM 3740 O O . PRO A 1 482 ? -20.192 -21.596 -1.134 1.00 94.06 482 PRO A O 1
ATOM 3743 N N . TRP A 1 483 ? -21.844 -20.266 -1.885 1.00 96.06 483 TRP A N 1
ATOM 3744 C CA . TRP A 1 483 ? -21.842 -20.779 -3.255 1.00 96.06 483 TRP A CA 1
ATOM 3745 C C . TRP A 1 483 ? -20.627 -20.276 -4.047 1.00 96.06 483 TRP A C 1
ATOM 3747 O O . TRP A 1 483 ? -20.008 -21.059 -4.763 1.00 96.06 483 TRP A O 1
ATOM 3757 N N . PHE A 1 484 ? -20.266 -18.999 -3.900 1.00 96.19 484 PHE A N 1
ATOM 3758 C CA . PHE A 1 484 ? -19.217 -18.371 -4.705 1.00 96.19 484 PHE A CA 1
ATOM 3759 C C . PHE A 1 484 ? -17.797 -18.598 -4.149 1.00 96.19 484 PHE A C 1
ATOM 3761 O O . PHE A 1 484 ? -16.888 -19.000 -4.877 1.00 96.19 484 PHE A O 1
ATOM 3768 N N . LEU A 1 485 ? -17.590 -18.372 -2.846 1.00 94.44 485 LEU A N 1
ATOM 3769 C CA . LEU A 1 485 ? -16.283 -18.456 -2.172 1.00 94.44 485 LEU A CA 1
ATOM 3770 C C . LEU A 1 485 ? -16.058 -19.799 -1.455 1.00 94.44 485 LEU A C 1
ATOM 3772 O O . LEU A 1 485 ? -14.920 -20.139 -1.114 1.00 94.44 485 LEU A O 1
ATOM 3776 N N . GLY A 1 486 ? -17.118 -20.589 -1.282 1.00 89.31 486 GLY A N 1
ATOM 3777 C CA . GLY A 1 486 ? -17.125 -21.826 -0.505 1.00 89.31 486 GLY A CA 1
ATOM 3778 C C . GLY A 1 486 ? -17.639 -21.618 0.921 1.00 89.31 486 GLY A C 1
ATOM 3779 O O . GLY A 1 486 ? -17.802 -20.495 1.387 1.00 89.31 486 GLY A O 1
ATOM 3780 N N . GLY A 1 487 ? -17.878 -22.721 1.639 1.00 81.62 487 GLY A N 1
ATOM 3781 C CA . GLY A 1 487 ? -18.525 -22.701 2.961 1.00 81.62 487 GLY A CA 1
ATOM 3782 C C . GLY A 1 487 ? -17.766 -21.963 4.072 1.00 81.62 487 GLY A C 1
ATOM 3783 O O . GLY A 1 487 ? -18.360 -21.676 5.103 1.00 81.62 487 GLY A O 1
ATOM 3784 N N . ASN A 1 488 ? -16.487 -21.632 3.857 1.00 85.31 488 ASN A N 1
ATOM 3785 C CA . ASN A 1 488 ? -15.680 -20.819 4.764 1.00 85.31 488 ASN A CA 1
ATOM 3786 C C . ASN A 1 488 ? -15.150 -19.587 4.015 1.00 85.31 488 ASN A C 1
ATOM 3788 O O . ASN A 1 488 ? -14.356 -19.713 3.076 1.00 85.31 488 ASN A O 1
ATOM 3792 N N . PHE A 1 489 ? -15.557 -18.403 4.457 1.00 93.50 489 PHE A N 1
ATOM 3793 C CA . PHE A 1 489 ? -15.144 -17.112 3.912 1.00 93.50 489 PHE A CA 1
ATOM 3794 C C . PHE A 1 489 ? -15.069 -16.072 5.035 1.00 93.50 489 PHE A C 1
ATOM 3796 O O . PHE A 1 489 ? -15.632 -16.267 6.114 1.00 93.50 489 PHE A O 1
ATOM 3803 N N . SER A 1 490 ? -14.368 -14.974 4.776 1.00 95.38 490 SER A N 1
ATOM 3804 C CA . SER A 1 490 ? -14.181 -13.879 5.729 1.00 95.38 490 SER A CA 1
ATOM 3805 C C . SER A 1 490 ? -14.391 -12.537 5.038 1.00 95.38 490 SER A C 1
ATOM 3807 O O . SER A 1 490 ? -14.257 -12.419 3.821 1.00 95.38 490 SER A O 1
ATOM 3809 N N . LEU A 1 491 ? -14.735 -11.518 5.815 1.00 97.25 491 LEU A N 1
ATOM 3810 C CA . LEU A 1 491 ? -14.838 -10.141 5.364 1.00 97.25 491 LEU A CA 1
ATOM 3811 C C . LEU A 1 491 ? -13.442 -9.635 5.009 1.00 97.25 491 LEU A C 1
ATOM 3813 O O . LEU A 1 491 ? -12.585 -9.509 5.871 1.00 97.25 491 LEU A O 1
ATOM 3817 N N . PHE A 1 492 ? -13.192 -9.354 3.744 1.00 96.31 492 PHE A N 1
ATOM 3818 C CA . PHE A 1 492 ? -11.899 -8.892 3.259 1.00 96.31 492 PHE A CA 1
ATOM 3819 C C . PHE A 1 492 ? -11.648 -7.422 3.623 1.00 96.31 492 PHE A C 1
ATOM 3821 O O . PHE A 1 492 ? -10.558 -7.079 4.085 1.00 96.31 492 PHE A O 1
ATOM 3828 N N . THR A 1 493 ? -12.665 -6.577 3.426 1.00 96.69 493 THR A N 1
ATOM 3829 C CA . THR A 1 493 ? -12.721 -5.168 3.841 1.00 96.69 493 THR A CA 1
ATOM 3830 C C . THR A 1 493 ? -14.174 -4.676 3.832 1.00 96.69 493 THR A C 1
ATOM 3832 O O . THR A 1 493 ? -15.006 -5.219 3.100 1.00 96.69 493 THR A O 1
ATOM 3835 N N . MET A 1 494 ? -14.488 -3.643 4.616 1.00 97.94 494 MET A N 1
ATOM 3836 C CA . MET A 1 494 ? -15.769 -2.941 4.580 1.00 97.94 494 MET A CA 1
ATOM 3837 C C . MET A 1 494 ? -15.547 -1.445 4.792 1.00 97.94 494 MET A C 1
ATOM 3839 O O . MET A 1 494 ? -15.143 -0.990 5.864 1.00 97.94 494 MET A O 1
ATOM 3843 N N . SER A 1 495 ? -15.827 -0.679 3.744 1.00 97.25 495 SER A N 1
ATOM 3844 C CA . SER A 1 495 ? -15.582 0.762 3.681 1.00 97.25 495 SER A CA 1
ATOM 3845 C C . SER A 1 495 ? -16.696 1.466 2.915 1.00 97.25 495 SER A C 1
ATOM 3847 O O . SER A 1 495 ? -17.392 0.829 2.130 1.00 97.25 495 SER A O 1
ATOM 3849 N N . ALA A 1 496 ? -16.870 2.771 3.105 1.00 97.25 496 ALA A N 1
ATOM 3850 C CA . ALA A 1 496 ? -17.722 3.577 2.234 1.00 97.25 496 ALA A CA 1
ATOM 3851 C C . ALA A 1 496 ? -16.858 4.363 1.252 1.00 97.25 496 ALA A C 1
ATOM 3853 O O . ALA A 1 496 ? -15.803 4.872 1.629 1.00 97.25 496 ALA A O 1
ATOM 3854 N N . ASN A 1 497 ? -17.314 4.482 0.011 1.00 95.31 497 ASN A N 1
ATOM 3855 C CA . ASN A 1 497 ? -16.735 5.374 -0.983 1.00 95.31 497 ASN A CA 1
ATOM 3856 C C . ASN A 1 497 ? -17.765 6.443 -1.348 1.00 95.31 497 ASN A C 1
ATOM 3858 O O . ASN A 1 497 ? -18.833 6.115 -1.866 1.00 95.31 497 ASN A O 1
ATOM 3862 N N . ILE A 1 498 ? -17.443 7.704 -1.073 1.00 95.00 498 ILE A N 1
ATOM 3863 C CA . ILE A 1 498 ? -18.280 8.860 -1.395 1.00 95.00 498 ILE A CA 1
ATOM 3864 C C . ILE A 1 498 ? -17.668 9.533 -2.614 1.00 95.00 498 ILE A C 1
ATOM 3866 O O . ILE A 1 498 ? -16.658 10.232 -2.498 1.00 95.00 498 ILE A O 1
ATOM 3870 N N . ALA A 1 499 ? -18.262 9.284 -3.783 1.00 92.38 499 ALA A N 1
ATOM 3871 C CA . ALA A 1 499 ? -17.782 9.894 -5.012 1.00 92.38 499 ALA A CA 1
ATOM 3872 C C . ALA A 1 499 ? -18.324 11.319 -5.172 1.00 92.38 499 ALA A C 1
ATOM 3874 O O . ALA A 1 499 ? -19.543 11.517 -5.192 1.00 92.38 499 ALA A O 1
ATOM 3875 N N . TRP A 1 500 ? -17.423 12.290 -5.292 1.00 91.00 500 TRP A N 1
ATOM 3876 C CA . TRP A 1 500 ? -17.756 13.706 -5.471 1.00 91.00 500 TRP A CA 1
ATOM 3877 C C . TRP A 1 500 ? -17.861 14.069 -6.958 1.00 91.00 500 TRP A C 1
ATOM 3879 O O . TRP A 1 500 ? -17.354 13.319 -7.798 1.00 91.00 500 TRP A O 1
ATOM 3889 N N . PRO A 1 501 ? -18.520 15.191 -7.301 1.00 90.50 501 PRO A N 1
ATOM 3890 C CA . PRO A 1 501 ? -18.494 15.729 -8.656 1.00 90.50 501 PRO A CA 1
ATOM 3891 C C . PRO A 1 501 ? -17.059 15.910 -9.166 1.00 90.50 501 PRO A C 1
ATOM 3893 O O . PRO A 1 501 ? -16.214 16.493 -8.482 1.00 90.50 501 PRO A O 1
ATOM 3896 N N . GLY A 1 502 ? -16.781 15.429 -10.374 1.00 87.50 502 GLY A N 1
ATOM 3897 C CA . GLY A 1 502 ? -15.444 15.468 -10.958 1.00 87.50 502 GLY A CA 1
ATOM 3898 C C . GLY A 1 502 ? -15.439 15.230 -12.463 1.00 87.50 502 GLY A C 1
ATOM 3899 O O . GLY A 1 502 ? -16.467 14.960 -13.083 1.00 87.50 502 GLY A O 1
ATOM 3900 N N . THR A 1 503 ? -14.258 15.338 -13.069 1.00 82.56 503 THR A N 1
ATOM 3901 C CA . THR A 1 503 ? -14.062 15.210 -14.523 1.00 82.56 503 THR A CA 1
ATOM 3902 C C . THR A 1 503 ? -13.215 13.999 -14.920 1.00 82.56 503 THR A C 1
ATOM 3904 O O . THR A 1 503 ? -12.951 13.786 -16.112 1.00 82.56 503 THR A O 1
ATOM 3907 N N . SER A 1 504 ? -12.777 13.201 -13.943 1.00 79.62 504 SER A N 1
ATOM 3908 C CA . SER A 1 504 ? -12.013 11.974 -14.144 1.00 79.62 504 SER A CA 1
ATOM 3909 C C . SER A 1 504 ? -12.372 10.872 -13.140 1.00 79.62 504 SER A C 1
ATOM 3911 O O . SER A 1 504 ? -12.713 11.126 -11.986 1.00 79.62 504 SER A O 1
ATOM 3913 N N . GLY A 1 505 ? -12.281 9.623 -13.604 1.00 77.19 505 GLY A N 1
ATOM 3914 C CA . GLY A 1 505 ? -12.410 8.412 -12.794 1.00 77.19 505 GLY A CA 1
ATOM 3915 C C . GLY A 1 505 ? -11.063 7.705 -12.642 1.00 77.19 505 GLY A C 1
ATOM 3916 O O . GLY A 1 505 ? -10.063 8.092 -13.260 1.00 77.19 505 GLY A O 1
ATOM 3917 N N . ILE A 1 506 ? -11.045 6.631 -11.853 1.00 84.88 506 ILE A N 1
ATOM 3918 C CA . ILE A 1 506 ? -9.839 5.812 -11.660 1.00 84.88 506 ILE A CA 1
ATOM 3919 C C . ILE A 1 506 ? -9.495 5.019 -12.933 1.00 84.88 506 ILE A C 1
ATOM 3921 O O . ILE A 1 506 ? -10.196 5.078 -13.943 1.00 84.88 506 ILE A O 1
ATOM 3925 N N . TYR A 1 507 ? -8.342 4.359 -12.958 1.00 88.12 507 TYR A N 1
ATOM 3926 C CA . TYR A 1 507 ? -7.980 3.472 -14.064 1.00 88.12 507 TYR A CA 1
ATOM 3927 C C . TYR A 1 507 ? -8.764 2.154 -13.979 1.00 88.12 507 TYR A C 1
ATOM 3929 O O . TYR A 1 507 ? -9.178 1.717 -12.903 1.00 88.12 507 TYR A O 1
ATOM 3937 N N . MET A 1 508 ? -8.965 1.514 -15.126 1.00 93.31 508 MET A N 1
ATOM 3938 C CA . MET A 1 508 ? -9.533 0.178 -15.210 1.00 93.31 508 MET A CA 1
ATOM 3939 C C . MET A 1 508 ? -8.639 -0.818 -14.479 1.00 93.31 508 MET A C 1
ATOM 3941 O O . MET A 1 508 ? -7.427 -0.851 -14.687 1.00 93.31 508 MET A O 1
ATOM 3945 N N . HIS A 1 509 ? -9.238 -1.642 -13.631 1.00 93.62 509 HIS A N 1
ATOM 3946 C CA . HIS A 1 509 ? -8.535 -2.607 -12.803 1.00 93.62 509 HIS A CA 1
ATOM 3947 C C . HIS A 1 509 ? -9.401 -3.841 -12.509 1.00 93.62 509 HIS A C 1
ATOM 3949 O O . HIS A 1 509 ? -10.572 -3.923 -12.869 1.00 93.62 509 HIS A O 1
ATOM 3955 N N . ARG A 1 510 ? -8.774 -4.830 -11.881 1.00 93.25 510 ARG A N 1
ATOM 3956 C CA . ARG A 1 510 ? -9.342 -6.037 -11.288 1.00 93.25 510 ARG A CA 1
ATOM 3957 C C . ARG A 1 510 ? -8.826 -6.056 -9.862 1.00 93.25 510 ARG A C 1
ATOM 3959 O O . ARG A 1 510 ? -7.610 -6.009 -9.667 1.00 93.25 510 ARG A O 1
ATOM 3966 N N . ASP A 1 511 ? -9.705 -6.149 -8.878 1.00 92.62 511 ASP A N 1
ATOM 3967 C CA . ASP A 1 511 ? -9.290 -6.142 -7.472 1.00 92.62 511 ASP A CA 1
ATOM 3968 C C . ASP A 1 511 ? -8.396 -7.337 -7.128 1.00 92.62 511 ASP A C 1
ATOM 3970 O O . ASP A 1 511 ? -7.550 -7.250 -6.241 1.00 92.62 511 ASP A O 1
ATOM 3974 N N . GLN A 1 512 ? -8.528 -8.449 -7.860 1.00 91.44 512 GLN A N 1
ATOM 3975 C CA . GLN A 1 512 ? -7.702 -9.636 -7.653 1.00 91.44 512 GLN A CA 1
ATOM 3976 C C . GLN A 1 512 ? -6.280 -9.513 -8.214 1.00 91.44 512 GLN A C 1
ATOM 3978 O O . GLN A 1 512 ? -5.424 -10.287 -7.797 1.00 91.44 512 GLN A O 1
ATOM 3983 N N . MET A 1 513 ? -5.972 -8.545 -9.090 1.00 86.69 513 MET A N 1
ATOM 3984 C CA . MET A 1 513 ? -4.658 -8.497 -9.762 1.00 86.69 513 MET A CA 1
ATOM 3985 C C . MET A 1 513 ? -3.477 -8.228 -8.800 1.00 86.69 513 MET A C 1
ATOM 3987 O O . MET A 1 513 ? -2.314 -8.267 -9.199 1.00 86.69 513 MET A O 1
ATOM 3991 N N . VAL A 1 514 ? -3.754 -7.892 -7.533 1.00 80.88 514 VAL A N 1
ATOM 3992 C CA . VAL A 1 514 ? -2.742 -7.804 -6.463 1.00 80.88 514 VAL A CA 1
ATOM 3993 C C . VAL A 1 514 ? -2.315 -9.176 -5.930 1.00 80.88 514 VAL A C 1
ATOM 3995 O O . VAL A 1 514 ? -1.278 -9.271 -5.277 1.00 80.88 514 VAL A O 1
ATOM 3998 N N . MET A 1 515 ? -3.103 -10.227 -6.168 1.00 83.06 515 MET A N 1
ATOM 3999 C CA . MET A 1 515 ? -2.777 -11.595 -5.776 1.00 83.06 515 MET A CA 1
ATOM 4000 C C . MET A 1 515 ? -1.838 -12.187 -6.822 1.00 83.06 515 MET A C 1
ATOM 4002 O O . MET A 1 515 ? -2.238 -12.378 -7.964 1.00 83.06 515 MET A O 1
ATOM 4006 N N . ALA A 1 516 ? -0.588 -12.441 -6.434 1.00 77.56 516 ALA A N 1
ATOM 4007 C CA . ALA A 1 516 ? 0.430 -13.005 -7.312 1.00 77.56 516 ALA A CA 1
ATOM 4008 C C . ALA A 1 516 ? 0.607 -14.523 -7.073 1.00 77.56 516 ALA A C 1
ATOM 4010 O O . ALA A 1 516 ? 0.708 -14.931 -5.910 1.00 77.56 516 ALA A O 1
ATOM 4011 N N . PRO A 1 517 ? 0.680 -15.356 -8.132 1.00 75.12 517 PRO A N 1
ATOM 4012 C CA . PRO A 1 517 ? 0.497 -14.984 -9.536 1.00 75.12 517 PRO A CA 1
ATOM 4013 C C . PRO A 1 517 ? -0.935 -14.557 -9.841 1.00 75.12 517 PRO A C 1
ATOM 4015 O O . PRO A 1 517 ? -1.884 -15.098 -9.271 1.00 75.12 517 PRO A O 1
ATOM 4018 N N . ASP A 1 518 ? -1.066 -13.585 -10.750 1.00 77.88 518 ASP A N 1
ATOM 4019 C CA . ASP A 1 518 ? -2.377 -13.172 -11.237 1.00 77.88 518 ASP A CA 1
ATOM 4020 C C . ASP A 1 518 ? -3.071 -14.381 -11.861 1.00 77.88 518 ASP A C 1
ATOM 4022 O O . ASP A 1 518 ? -2.521 -15.071 -12.720 1.00 77.88 518 ASP A O 1
ATOM 4026 N N . THR A 1 519 ? -4.272 -14.671 -11.380 1.00 77.12 519 THR A N 1
ATOM 4027 C CA . THR A 1 519 ? -5.032 -15.833 -11.813 1.00 77.12 519 THR A CA 1
ATOM 4028 C C . THR A 1 519 ? -6.475 -15.445 -12.046 1.00 77.12 519 THR A C 1
ATOM 4030 O O . THR A 1 519 ? -7.176 -14.965 -11.154 1.00 77.12 519 THR A O 1
ATOM 4033 N N . THR A 1 520 ? -6.930 -15.688 -13.271 1.00 82.31 520 THR A N 1
ATOM 4034 C CA . THR A 1 520 ? -8.339 -15.605 -13.657 1.00 82.31 520 THR A CA 1
ATOM 4035 C C . THR A 1 520 ? -9.036 -16.957 -13.549 1.00 82.31 520 THR A C 1
ATOM 4037 O O . THR A 1 520 ? -10.252 -17.019 -13.676 1.00 82.31 520 THR A O 1
ATOM 4040 N N . ALA A 1 521 ? -8.314 -18.044 -13.252 1.00 83.62 521 ALA A N 1
ATOM 4041 C CA . ALA A 1 521 ? -8.888 -19.389 -13.182 1.00 83.62 521 ALA A CA 1
ATOM 4042 C C . ALA A 1 521 ? -9.836 -19.571 -11.983 1.00 83.62 521 ALA A C 1
ATOM 4044 O O . ALA A 1 521 ? -10.800 -20.335 -12.053 1.00 83.62 521 ALA A O 1
ATOM 4045 N N . HIS A 1 522 ? -9.591 -18.852 -10.884 1.00 87.81 522 HIS A N 1
ATOM 4046 C CA . HIS A 1 522 ? -10.361 -18.983 -9.649 1.00 87.81 522 HIS A CA 1
ATOM 4047 C C . HIS A 1 522 ? -10.700 -17.622 -9.046 1.00 87.81 522 HIS A C 1
ATOM 4049 O O . HIS A 1 522 ? -9.829 -16.769 -8.903 1.00 87.81 522 HIS A O 1
ATOM 4055 N N . ALA A 1 523 ? -11.957 -17.439 -8.638 1.00 92.00 523 ALA A N 1
ATOM 4056 C CA . ALA A 1 523 ? -12.359 -16.285 -7.843 1.00 92.00 523 ALA A CA 1
ATOM 4057 C C . ALA A 1 523 ? -11.956 -16.479 -6.376 1.00 92.00 523 ALA A C 1
ATOM 4059 O O . ALA A 1 523 ? -12.314 -17.486 -5.741 1.00 92.00 523 ALA A O 1
ATOM 4060 N N . TYR A 1 524 ? -11.238 -15.500 -5.834 1.00 94.62 524 TYR A N 1
ATOM 4061 C CA . TYR A 1 524 ? -10.829 -15.459 -4.432 1.00 94.62 524 TYR A CA 1
ATOM 4062 C C . TYR A 1 524 ? -11.522 -14.374 -3.625 1.00 94.62 524 TYR A C 1
ATOM 4064 O O . TYR A 1 524 ? -11.569 -14.495 -2.399 1.00 94.62 524 TYR A O 1
ATOM 4072 N N . VAL A 1 525 ? -12.061 -13.355 -4.295 1.00 96.19 525 VAL A N 1
ATOM 4073 C CA . VAL A 1 525 ? -12.763 -12.233 -3.672 1.00 96.19 525 VAL A CA 1
ATOM 4074 C C . VAL A 1 525 ? -14.068 -11.968 -4.419 1.00 96.19 525 VAL A C 1
ATOM 4076 O O . VAL A 1 525 ? -14.123 -12.066 -5.643 1.00 96.19 525 VAL A O 1
ATOM 4079 N N . LEU A 1 526 ? -15.125 -11.642 -3.681 1.00 98.12 526 LEU A N 1
ATOM 4080 C CA . LEU A 1 526 ? -16.369 -11.115 -4.236 1.00 98.12 526 LEU A CA 1
ATOM 4081 C C . LEU A 1 526 ? -16.683 -9.786 -3.558 1.00 98.12 526 LEU A C 1
ATOM 4083 O O . LEU A 1 526 ? -16.708 -9.706 -2.328 1.00 98.12 526 LEU A O 1
ATOM 4087 N N . ASN A 1 527 ? -16.934 -8.759 -4.360 1.00 98.19 527 ASN A N 1
ATOM 4088 C CA . ASN A 1 527 ? -17.379 -7.462 -3.878 1.00 98.19 527 ASN A CA 1
ATOM 4089 C C . ASN A 1 527 ? -18.911 -7.404 -3.840 1.00 98.19 527 ASN A C 1
ATOM 4091 O O . ASN A 1 527 ? -19.587 -7.883 -4.748 1.00 98.19 527 ASN A O 1
ATOM 4095 N N . THR A 1 528 ? -19.435 -6.770 -2.799 1.00 98.25 528 THR A N 1
ATOM 4096 C CA . THR A 1 528 ? -20.828 -6.354 -2.612 1.00 98.25 528 THR A CA 1
ATOM 4097 C C . THR A 1 528 ? -20.833 -4.836 -2.465 1.00 98.25 528 THR A C 1
ATOM 4099 O O . THR A 1 528 ? -20.201 -4.287 -1.562 1.00 98.25 528 THR A O 1
ATOM 4102 N N . MET A 1 529 ? -21.490 -4.149 -3.394 1.00 98.44 529 MET A N 1
ATOM 4103 C CA . MET A 1 529 ? -21.551 -2.690 -3.448 1.00 98.44 529 MET A CA 1
ATOM 4104 C C . MET A 1 529 ? -22.983 -2.248 -3.161 1.00 98.44 529 MET A C 1
ATOM 4106 O O . MET A 1 529 ? -23.855 -2.406 -4.013 1.00 98.44 529 MET A O 1
ATOM 4110 N N . TRP A 1 530 ? -23.233 -1.725 -1.963 1.00 98.69 530 TRP A N 1
ATOM 4111 C CA . TRP A 1 530 ? -24.574 -1.343 -1.512 1.00 98.69 530 TRP A CA 1
ATOM 4112 C C . TRP A 1 530 ? -24.846 0.116 -1.849 1.00 98.69 530 TRP A C 1
ATOM 4114 O O . TRP A 1 530 ? -24.139 1.013 -1.377 1.00 98.69 530 TRP A O 1
ATOM 4124 N N . TYR A 1 531 ? -25.847 0.354 -2.691 1.00 98.44 531 TYR A N 1
ATOM 4125 C CA . TYR A 1 531 ? -26.164 1.687 -3.191 1.00 98.44 531 TYR A CA 1
ATOM 4126 C C . TYR A 1 531 ? -27.040 2.429 -2.187 1.00 98.44 531 TYR A C 1
ATOM 4128 O O . TYR A 1 531 ? -28.153 2.006 -1.887 1.00 98.44 531 TYR A O 1
ATOM 4136 N N . LEU A 1 532 ? -26.524 3.544 -1.663 1.00 98.44 532 LEU A N 1
ATOM 4137 C CA . LEU A 1 532 ? -27.211 4.379 -0.669 1.00 98.44 532 LEU A CA 1
ATOM 4138 C C . LEU A 1 532 ? -27.934 5.581 -1.304 1.00 98.44 532 LEU A C 1
ATOM 4140 O O . LEU A 1 532 ? -28.522 6.415 -0.624 1.00 98.44 532 LEU A O 1
ATOM 4144 N N . THR A 1 533 ? -27.865 5.680 -2.626 1.00 97.56 533 THR A N 1
ATOM 4145 C CA . THR A 1 533 ? -28.545 6.656 -3.477 1.00 97.56 533 THR A CA 1
ATOM 4146 C C . THR A 1 533 ? -28.778 6.004 -4.838 1.00 97.56 533 THR A C 1
ATOM 4148 O O . THR A 1 533 ? -28.193 4.955 -5.118 1.00 97.56 533 THR A O 1
ATOM 4151 N N . ASP A 1 534 ? -29.604 6.609 -5.685 1.00 97.62 534 ASP A N 1
ATOM 4152 C CA . ASP A 1 534 ? -29.722 6.178 -7.074 1.00 97.62 534 ASP A CA 1
ATOM 4153 C C . ASP A 1 534 ? -28.378 6.360 -7.775 1.00 97.62 534 ASP A C 1
ATOM 4155 O O . ASP A 1 534 ? -27.741 7.413 -7.680 1.00 97.62 534 ASP A O 1
ATOM 4159 N N . VAL A 1 535 ? -27.925 5.318 -8.465 1.00 97.12 535 VAL A N 1
ATOM 4160 C CA . VAL A 1 535 ? -26.650 5.315 -9.177 1.00 97.12 535 VAL A CA 1
ATOM 4161 C C . VAL A 1 535 ? -26.932 5.153 -10.661 1.00 97.12 535 VAL A C 1
ATOM 4163 O O . VAL A 1 535 ? -27.283 4.069 -11.125 1.00 97.12 535 VAL A O 1
ATOM 4166 N N . THR A 1 536 ? -26.759 6.244 -11.403 1.00 96.12 536 THR A N 1
ATOM 4167 C CA . THR A 1 536 ? -26.855 6.289 -12.867 1.00 96.12 536 THR A CA 1
ATOM 4168 C C . THR A 1 536 ? -25.465 6.379 -13.496 1.00 96.12 536 THR A C 1
ATOM 4170 O O . THR A 1 536 ? -24.460 6.500 -12.787 1.00 96.12 536 THR A O 1
ATOM 4173 N N . ASP A 1 537 ? -25.390 6.324 -14.828 1.00 94.69 537 ASP A N 1
ATOM 4174 C CA . ASP A 1 537 ? -24.120 6.518 -15.534 1.00 94.69 537 ASP A CA 1
ATOM 4175 C C . ASP A 1 537 ? -23.538 7.912 -15.242 1.00 94.69 537 ASP A C 1
ATOM 4177 O O . ASP A 1 537 ? -22.383 8.037 -14.836 1.00 94.69 537 ASP A O 1
ATOM 4181 N N . GLU A 1 538 ? -24.376 8.951 -15.304 1.00 94.56 538 GLU A N 1
ATOM 4182 C CA . GLU A 1 538 ? -23.993 10.347 -15.057 1.00 94.56 538 GLU A CA 1
ATOM 4183 C C . GLU A 1 538 ? -23.517 10.571 -13.619 1.00 94.56 538 GLU A C 1
ATOM 4185 O O . GLU A 1 538 ? -22.626 11.391 -13.387 1.00 94.56 538 GLU A O 1
ATOM 4190 N N . LYS A 1 539 ? -24.083 9.831 -12.652 1.00 94.50 539 LYS A N 1
ATOM 4191 C CA . LYS A 1 539 ? -23.696 9.875 -11.231 1.00 94.50 539 LYS A CA 1
ATOM 4192 C C . LYS A 1 539 ? -22.468 9.006 -10.919 1.00 94.50 539 LYS A C 1
ATOM 4194 O O . LYS A 1 539 ? -22.071 8.868 -9.762 1.00 94.50 539 LYS A O 1
ATOM 4199 N N . GLY A 1 540 ? -21.823 8.447 -11.942 1.00 92.69 540 GLY A N 1
ATOM 4200 C CA . GLY A 1 540 ? -20.558 7.729 -11.828 1.00 92.69 540 GLY A CA 1
ATOM 4201 C C . GLY A 1 540 ? -20.710 6.269 -11.413 1.00 92.69 540 GLY A C 1
ATOM 4202 O O . GLY A 1 540 ? -19.924 5.781 -10.594 1.00 92.69 540 GLY A O 1
ATOM 4203 N N . ALA A 1 541 ? -21.709 5.563 -11.955 1.00 94.88 541 ALA A N 1
ATOM 4204 C CA . ALA A 1 541 ? -21.849 4.115 -11.793 1.00 94.88 541 ALA A CA 1
ATOM 4205 C C . ALA A 1 541 ? -20.530 3.371 -12.052 1.00 94.88 541 ALA A C 1
ATOM 4207 O O . ALA A 1 541 ? -19.723 3.758 -12.899 1.00 94.88 541 ALA A O 1
ATOM 4208 N N . THR A 1 542 ? -20.310 2.270 -11.328 1.00 95.19 542 THR A N 1
ATOM 4209 C CA . THR A 1 542 ? -19.157 1.400 -11.587 1.00 95.19 542 THR A CA 1
ATOM 4210 C C . THR A 1 542 ? -19.237 0.895 -13.026 1.00 95.19 542 THR A C 1
ATOM 4212 O O . THR A 1 542 ? -20.238 0.305 -13.428 1.00 95.19 542 THR A O 1
ATOM 4215 N N . ARG A 1 543 ? -18.189 1.142 -13.804 1.00 95.75 543 ARG A N 1
ATOM 4216 C CA . ARG A 1 543 ? -18.048 0.708 -15.192 1.00 95.75 543 ARG A CA 1
ATOM 4217 C C . ARG A 1 543 ? -17.465 -0.691 -15.218 1.00 95.75 543 ARG A C 1
ATOM 4219 O O . ARG A 1 543 ? -16.459 -0.913 -14.556 1.00 95.75 543 ARG A O 1
ATOM 4226 N N . VAL A 1 544 ? -18.058 -1.611 -15.971 1.00 96.75 544 VAL A N 1
ATOM 4227 C CA . VAL A 1 544 ? -17.636 -3.020 -16.038 1.00 96.75 544 VAL A CA 1
ATOM 4228 C C . VAL A 1 544 ? -17.490 -3.481 -17.485 1.00 96.75 544 VAL A C 1
ATOM 4230 O O . VAL A 1 544 ? -18.258 -3.058 -18.346 1.00 96.75 544 VAL A O 1
ATOM 4233 N N . TYR A 1 545 ? -16.527 -4.362 -17.752 1.00 96.44 545 TYR A N 1
ATOM 4234 C CA . TYR A 1 545 ? -16.470 -5.155 -18.984 1.00 96.44 545 TYR A CA 1
ATOM 4235 C C . TYR A 1 545 ? -17.096 -6.532 -18.723 1.00 96.44 545 TYR A C 1
ATOM 4237 O O . TYR A 1 545 ? -16.444 -7.379 -18.096 1.00 96.44 545 TYR A O 1
ATOM 4245 N N . PRO A 1 546 ? -18.345 -6.780 -19.158 1.00 95.56 546 PRO A N 1
ATOM 4246 C CA . PRO A 1 546 ? -19.038 -8.032 -18.869 1.00 95.56 546 PRO A CA 1
ATOM 4247 C C . PRO A 1 546 ? -18.294 -9.244 -19.434 1.00 95.56 546 PRO A C 1
ATOM 4249 O O . PRO A 1 546 ? -17.804 -9.220 -20.558 1.00 95.56 546 PRO A O 1
ATOM 4252 N N . GLY A 1 547 ? -18.204 -10.313 -18.646 1.00 93.75 547 GLY A N 1
ATOM 4253 C CA . GLY A 1 547 ? -17.561 -11.576 -19.032 1.00 93.75 547 GLY A CA 1
ATOM 4254 C C . GLY A 1 547 ? -16.031 -11.571 -18.944 1.00 93.75 547 GLY A C 1
ATOM 4255 O O . GLY A 1 547 ? -15.399 -12.616 -19.089 1.00 93.75 547 GLY A O 1
ATOM 4256 N N . SER A 1 548 ? -15.411 -10.417 -18.682 1.00 94.81 548 SER A N 1
ATOM 4257 C CA . SER A 1 548 ? -13.949 -10.283 -18.667 1.00 94.81 548 SER A CA 1
ATOM 4258 C C . SER A 1 548 ? -13.249 -11.035 -17.526 1.00 94.81 548 SER A C 1
ATOM 4260 O O . SER A 1 548 ? -12.045 -11.260 -17.593 1.00 94.81 548 SER A O 1
ATOM 4262 N N . HIS A 1 549 ? -13.990 -11.489 -16.511 1.00 94.81 549 HIS A N 1
ATOM 4263 C CA . HIS A 1 549 ? -13.488 -12.215 -15.335 1.00 94.81 549 HIS A CA 1
ATOM 4264 C C . HIS A 1 549 ? -12.857 -13.578 -15.636 1.00 94.81 549 HIS A C 1
ATOM 4266 O O . HIS A 1 549 ? -12.080 -14.082 -14.822 1.00 94.81 549 HIS A O 1
ATOM 4272 N N . VAL A 1 550 ? -13.190 -14.181 -16.778 1.00 91.06 550 VAL A N 1
ATOM 4273 C CA . VAL A 1 550 ? -12.679 -15.496 -17.214 1.00 91.06 550 VAL A CA 1
ATOM 4274 C C . VAL A 1 550 ? -11.913 -15.441 -18.535 1.00 91.06 550 VAL A C 1
ATOM 4276 O O . VAL A 1 550 ? -11.418 -16.466 -19.000 1.00 91.06 550 VAL A O 1
ATOM 4279 N N . MET A 1 551 ? -11.799 -14.260 -19.142 1.00 88.88 551 MET A N 1
ATOM 4280 C CA . MET A 1 551 ? -11.093 -14.063 -20.405 1.00 88.88 551 MET A CA 1
ATOM 4281 C C . MET A 1 551 ? -9.665 -13.564 -20.152 1.00 88.88 551 MET A C 1
ATOM 4283 O O . MET A 1 551 ? -9.426 -12.780 -19.235 1.00 88.88 551 MET A O 1
ATOM 4287 N N . ASN A 1 552 ? -8.708 -13.983 -20.986 1.00 88.69 552 ASN A N 1
ATOM 4288 C CA . ASN A 1 552 ? -7.361 -13.406 -20.982 1.00 88.69 552 ASN A CA 1
ATOM 4289 C C . ASN A 1 552 ? -7.352 -12.122 -21.822 1.00 88.69 552 ASN A C 1
ATOM 4291 O O . ASN A 1 552 ? -6.877 -12.121 -22.958 1.00 88.69 552 ASN A O 1
ATOM 4295 N N . VAL A 1 553 ? -7.957 -11.063 -21.285 1.00 91.62 553 VAL A N 1
ATOM 4296 C CA . VAL A 1 553 ? -8.132 -9.771 -21.964 1.00 91.62 553 VAL A CA 1
ATOM 4297 C C . VAL A 1 553 ? -7.671 -8.603 -21.098 1.00 91.62 553 VAL A C 1
ATOM 4299 O O . VAL A 1 553 ? -7.625 -8.720 -19.871 1.00 91.62 553 VAL A O 1
ATOM 4302 N N . LEU A 1 554 ? -7.378 -7.465 -21.727 1.00 92.31 554 LEU A N 1
ATOM 4303 C CA . LEU A 1 554 ? -7.171 -6.177 -21.070 1.00 92.31 554 LEU A CA 1
ATOM 4304 C C . LEU A 1 554 ? -7.937 -5.039 -21.771 1.00 92.31 554 LEU A C 1
ATOM 4306 O O . LEU A 1 554 ? -8.186 -5.119 -22.973 1.00 92.31 554 LEU A O 1
ATOM 4310 N N . PRO A 1 555 ? -8.291 -3.955 -21.061 1.00 92.25 555 PRO A N 1
ATOM 4311 C CA . PRO A 1 555 ? -8.780 -2.734 -21.693 1.00 92.25 555 PRO A CA 1
ATOM 4312 C C . PRO A 1 555 ? -7.726 -2.151 -22.638 1.00 92.25 555 PRO A C 1
ATOM 4314 O O . PRO A 1 555 ? -6.558 -2.069 -22.261 1.00 92.25 555 PRO A O 1
ATOM 4317 N N . ASP A 1 556 ? -8.155 -1.704 -23.819 1.00 87.75 556 ASP A N 1
ATOM 4318 C CA . ASP A 1 556 ? -7.288 -1.049 -24.812 1.00 87.75 556 ASP A CA 1
ATOM 4319 C C . ASP A 1 556 ? -6.587 0.187 -24.225 1.00 87.75 556 ASP A C 1
ATOM 4321 O O . ASP A 1 556 ? -5.362 0.305 -24.235 1.00 87.75 556 ASP A O 1
ATOM 4325 N N . ASP A 1 557 ? -7.368 1.040 -23.560 1.00 88.69 557 ASP A N 1
ATOM 4326 C CA . ASP A 1 557 ? -6.853 2.123 -22.735 1.00 88.69 557 ASP A CA 1
ATOM 4327 C C . ASP A 1 557 ? -7.316 1.960 -21.286 1.00 88.69 557 ASP A C 1
ATOM 4329 O O . ASP A 1 557 ? -8.484 2.156 -20.947 1.00 88.69 557 ASP A O 1
ATOM 4333 N N . MET A 1 558 ? -6.373 1.638 -20.400 1.00 90.00 558 MET A N 1
ATOM 4334 C CA . MET A 1 558 ? -6.640 1.494 -18.968 1.00 90.00 558 MET A CA 1
ATOM 4335 C C . MET A 1 558 ? -7.085 2.799 -18.302 1.00 90.00 558 MET A C 1
ATOM 4337 O O . MET A 1 558 ? -7.676 2.770 -17.224 1.00 90.00 558 MET A O 1
ATOM 4341 N N . ASN A 1 559 ? -6.813 3.954 -18.900 1.00 88.00 559 ASN A N 1
ATOM 4342 C CA . ASN A 1 559 ? -7.206 5.243 -18.356 1.00 88.00 559 ASN A CA 1
ATOM 4343 C C . ASN A 1 559 ? -8.589 5.705 -18.823 1.00 88.00 559 ASN A C 1
ATOM 4345 O O . ASN A 1 559 ? -9.101 6.675 -18.256 1.00 88.00 559 ASN A O 1
ATOM 4349 N N . HIS A 1 560 ? -9.218 5.003 -19.762 1.00 86.50 560 HIS A N 1
ATOM 4350 C CA . HIS A 1 560 ? -10.556 5.313 -20.246 1.00 86.50 560 HIS A CA 1
ATOM 4351 C C . HIS A 1 560 ? -11.528 4.173 -19.962 1.00 86.50 560 HIS A C 1
ATOM 4353 O O . HIS A 1 560 ? -11.167 3.007 -19.831 1.00 86.50 560 HIS A O 1
ATOM 4359 N N . VAL A 1 561 ? -12.810 4.524 -19.862 1.00 88.62 561 VAL A N 1
ATOM 4360 C CA . VAL A 1 561 ? -13.852 3.527 -19.610 1.00 88.62 561 VAL A CA 1
ATOM 4361 C C . VAL A 1 561 ? -14.220 2.742 -20.873 1.00 88.62 561 VAL A C 1
ATOM 4363 O O . VAL A 1 561 ? -14.828 1.682 -20.762 1.00 88.62 561 VAL A O 1
ATOM 4366 N N . GLY A 1 562 ? -13.808 3.209 -22.057 1.00 88.50 562 GLY A N 1
ATOM 4367 C CA . GLY A 1 562 ? -13.999 2.517 -23.333 1.00 88.50 562 GLY A CA 1
ATOM 4368 C C . GLY A 1 562 ? -15.446 2.076 -23.560 1.00 88.50 562 GLY A C 1
ATOM 4369 O O . GLY A 1 562 ? -16.385 2.812 -23.260 1.00 88.50 562 GLY A O 1
ATOM 4370 N N . THR A 1 563 ? -15.616 0.849 -24.049 1.00 90.62 563 THR A N 1
ATOM 4371 C CA . THR A 1 563 ? -16.920 0.221 -24.325 1.00 90.62 563 THR A CA 1
ATOM 4372 C C . THR A 1 563 ? -17.502 -0.542 -23.132 1.00 90.62 563 THR A C 1
ATOM 4374 O O . THR A 1 563 ? -18.444 -1.318 -23.293 1.00 90.62 563 THR A O 1
ATOM 4377 N N . SER A 1 564 ? -16.956 -0.335 -21.927 1.00 94.25 564 SER A N 1
ATOM 4378 C CA . SER A 1 564 ? -17.567 -0.843 -20.692 1.00 94.25 564 SER A CA 1
ATOM 4379 C C . SER A 1 564 ? -19.008 -0.353 -20.548 1.00 94.25 564 SER A C 1
ATOM 4381 O O . SER A 1 564 ? -19.407 0.617 -21.190 1.00 94.25 564 SER A O 1
ATOM 4383 N N . ILE A 1 565 ? -19.777 -0.962 -19.652 1.00 94.44 565 ILE A N 1
ATOM 4384 C CA . ILE A 1 565 ? -21.155 -0.556 -19.354 1.00 94.44 565 ILE A CA 1
ATOM 4385 C C . ILE A 1 565 ? -21.299 -0.135 -17.886 1.00 94.44 565 ILE A C 1
ATOM 4387 O O . ILE A 1 565 ? -20.539 -0.617 -17.040 1.00 94.44 565 ILE A O 1
ATOM 4391 N N . PRO A 1 566 ? -22.246 0.757 -17.550 1.00 95.31 566 PRO A N 1
ATOM 4392 C CA . PRO A 1 566 ? -22.495 1.145 -16.169 1.00 95.31 566 PRO A CA 1
ATOM 4393 C C . PRO A 1 566 ? -23.319 0.078 -15.437 1.00 95.31 566 PRO A C 1
ATOM 4395 O O . PRO A 1 566 ? -24.380 -0.335 -15.903 1.00 95.31 566 PRO A O 1
ATOM 4398 N N . ALA A 1 567 ? -22.888 -0.315 -14.241 1.00 96.50 567 ALA A N 1
ATOM 4399 C CA . ALA A 1 567 ? -23.702 -1.083 -13.299 1.00 96.50 567 ALA A CA 1
ATOM 4400 C C . ALA A 1 567 ? -24.701 -0.156 -12.575 1.00 96.50 567 ALA A C 1
ATOM 4402 O O . ALA A 1 567 ? -24.621 0.039 -11.367 1.00 96.50 567 ALA A O 1
ATOM 4403 N N . ALA A 1 568 ? -25.595 0.482 -13.332 1.00 96.44 568 ALA A N 1
ATOM 4404 C CA . ALA A 1 568 ? -26.570 1.439 -12.813 1.00 96.44 568 ALA A CA 1
ATOM 4405 C C . ALA A 1 568 ? -27.756 0.735 -12.129 1.00 96.44 568 ALA A C 1
ATOM 4407 O O . ALA A 1 568 ? -28.271 -0.264 -12.637 1.00 96.44 568 ALA A O 1
ATOM 4408 N N . ALA A 1 569 ? -28.193 1.256 -10.981 1.00 97.19 569 ALA A N 1
ATOM 4409 C CA . ALA A 1 569 ? -29.298 0.703 -10.199 1.00 97.19 569 ALA A CA 1
ATOM 4410 C C . ALA A 1 569 ? -29.845 1.735 -9.186 1.00 97.19 569 ALA A C 1
ATOM 4412 O O . ALA A 1 569 ? -29.098 2.627 -8.769 1.00 97.19 569 ALA A O 1
ATOM 4413 N N . PRO A 1 570 ? -31.120 1.624 -8.765 1.00 97.94 570 PRO A N 1
ATOM 4414 C CA . PRO A 1 570 ? -31.695 2.509 -7.753 1.00 97.94 570 PRO A CA 1
ATOM 4415 C C . PRO A 1 570 ? -31.087 2.270 -6.364 1.00 97.94 570 PRO A C 1
ATOM 4417 O O . PRO A 1 570 ? -30.506 1.207 -6.094 1.00 97.94 570 PRO A O 1
ATOM 4420 N N . ALA A 1 571 ? -31.268 3.244 -5.471 1.00 98.06 571 ALA A N 1
ATOM 4421 C CA . ALA A 1 571 ? -30.928 3.125 -4.059 1.00 98.06 571 ALA A CA 1
ATOM 4422 C C . ALA A 1 571 ? -31.538 1.852 -3.448 1.00 98.06 571 ALA A C 1
ATOM 4424 O O . ALA A 1 571 ? -32.641 1.436 -3.798 1.00 98.06 571 ALA A O 1
ATOM 4425 N N . GLY A 1 572 ? -30.801 1.213 -2.543 1.00 97.44 572 GLY A N 1
ATOM 4426 C CA . GLY A 1 572 ? -31.183 -0.065 -1.943 1.00 97.44 572 GLY A CA 1
ATOM 4427 C C . GLY A 1 572 ? -30.815 -1.290 -2.780 1.00 97.44 572 GLY A C 1
ATOM 4428 O O . GLY A 1 572 ? -30.952 -2.413 -2.303 1.00 97.44 572 GLY A O 1
ATOM 4429 N N . SER A 1 573 ? -30.280 -1.115 -3.989 1.00 98.69 573 SER A N 1
ATOM 4430 C CA . SER A 1 573 ? -29.696 -2.222 -4.755 1.00 98.69 573 SER A CA 1
ATOM 4431 C C . SER A 1 573 ? -28.317 -2.624 -4.216 1.00 98.69 573 SER A C 1
ATOM 4433 O O . SER A 1 573 ? -27.579 -1.803 -3.663 1.00 98.69 573 SER A O 1
ATOM 4435 N N . CYS A 1 574 ? -27.933 -3.886 -4.422 1.00 98.69 574 CYS A N 1
ATOM 4436 C CA . CYS A 1 574 ? -26.581 -4.380 -4.151 1.00 98.69 574 CYS A CA 1
ATOM 4437 C C . CYS A 1 574 ? -25.959 -4.946 -5.431 1.00 98.69 574 CYS A C 1
ATOM 4439 O O . CYS A 1 574 ? -26.454 -5.930 -5.985 1.00 98.69 574 CYS A O 1
ATOM 4441 N N . VAL A 1 575 ? -24.863 -4.347 -5.900 1.00 98.69 575 VAL A N 1
ATOM 4442 C CA . VAL A 1 575 ? -24.104 -4.879 -7.038 1.00 98.69 575 VAL A CA 1
ATOM 4443 C C . VAL A 1 575 ? -23.075 -5.885 -6.537 1.00 98.69 575 VAL A C 1
ATOM 4445 O O . VAL A 1 575 ? -22.220 -5.566 -5.711 1.00 98.69 575 VAL A O 1
ATOM 4448 N N . LEU A 1 576 ? -23.151 -7.102 -7.062 1.00 98.75 576 LEU A N 1
ATOM 4449 C CA . LEU A 1 576 ? -22.182 -8.168 -6.851 1.00 98.75 576 LEU A CA 1
ATOM 4450 C C . LEU A 1 576 ? -21.148 -8.100 -7.974 1.00 98.75 576 LEU A C 1
ATOM 4452 O O . LEU A 1 576 ? -21.530 -8.082 -9.143 1.00 98.75 576 LEU A O 1
ATOM 4456 N N . LEU A 1 577 ? -19.861 -8.078 -7.642 1.00 98.56 577 LEU A N 1
ATOM 4457 C CA . LEU A 1 577 ? -18.782 -7.975 -8.626 1.00 98.56 577 LEU A CA 1
ATOM 4458 C C . LEU A 1 577 ? -17.668 -8.973 -8.304 1.00 98.56 577 LEU A C 1
ATOM 4460 O O . LEU A 1 577 ? -17.012 -8.875 -7.264 1.00 98.56 577 LEU A O 1
ATOM 4464 N N . ASP A 1 578 ? -17.449 -9.920 -9.215 1.00 98.00 578 ASP A N 1
ATOM 4465 C CA . ASP A 1 578 ? -16.289 -10.809 -9.205 1.00 98.00 578 ASP A CA 1
ATOM 4466 C C . ASP A 1 578 ? -15.020 -9.961 -9.337 1.00 98.00 578 ASP A C 1
ATOM 4468 O O . ASP A 1 578 ? -14.885 -9.186 -10.287 1.00 98.00 578 ASP A O 1
ATOM 4472 N N . SER A 1 579 ? -14.089 -10.106 -8.394 1.00 96.00 579 SER A N 1
ATOM 4473 C CA . SER A 1 579 ? -12.861 -9.304 -8.319 1.00 96.00 579 SER A CA 1
ATOM 4474 C C . SER A 1 579 ? -11.920 -9.482 -9.515 1.00 96.00 579 SER A C 1
ATOM 4476 O O . SER A 1 579 ? -10.960 -8.720 -9.657 1.00 96.00 579 SER A O 1
ATOM 4478 N N . ARG A 1 580 ? -12.168 -10.477 -10.373 1.00 95.88 580 ARG A N 1
ATOM 4479 C CA . ARG A 1 580 ? -11.462 -10.692 -11.642 1.00 95.88 580 ARG A CA 1
ATOM 4480 C C . ARG A 1 580 ? -12.047 -9.879 -12.798 1.00 95.88 580 ARG A C 1
ATOM 4482 O O . ARG A 1 580 ? -11.425 -9.823 -13.851 1.00 95.88 580 ARG A O 1
ATOM 4489 N N . THR A 1 581 ? -13.223 -9.277 -12.644 1.00 96.69 581 THR A N 1
ATOM 4490 C CA . THR A 1 581 ? -13.865 -8.478 -13.697 1.00 96.69 581 THR A CA 1
ATOM 4491 C C . THR A 1 581 ? -13.134 -7.151 -13.868 1.00 96.69 581 THR A C 1
ATOM 4493 O O . THR A 1 581 ? -12.910 -6.431 -12.889 1.00 96.69 581 THR A O 1
ATOM 4496 N N . TRP A 1 582 ? -12.780 -6.802 -15.106 1.00 96.12 582 TRP A N 1
ATOM 4497 C CA . TRP A 1 582 ? -12.243 -5.480 -15.415 1.00 96.12 582 TRP A CA 1
ATOM 4498 C C . TRP A 1 582 ? -13.308 -4.415 -15.185 1.00 96.12 582 TRP A C 1
ATOM 4500 O O . TRP A 1 582 ? -14.394 -4.467 -15.770 1.00 96.12 582 TRP A O 1
ATOM 4510 N N . HIS A 1 583 ? -12.988 -3.450 -14.331 1.00 96.19 583 HIS A N 1
ATOM 4511 C CA . HIS A 1 583 ? -13.912 -2.405 -13.932 1.00 96.19 583 HIS A CA 1
ATOM 4512 C C . HIS A 1 583 ? -13.199 -1.101 -13.557 1.00 96.19 583 HIS A C 1
ATOM 4514 O O . HIS A 1 583 ? -11.988 -1.063 -13.349 1.00 96.19 583 HIS A O 1
ATOM 4520 N N . SER A 1 584 ? -13.962 -0.016 -13.468 1.00 93.50 584 SER A N 1
ATOM 4521 C CA . SER A 1 584 ? -13.498 1.297 -13.021 1.00 93.50 584 SER A CA 1
ATOM 4522 C C . SER A 1 584 ? -14.617 2.027 -12.290 1.00 93.50 584 SER A C 1
ATOM 4524 O O . SER A 1 584 ? -15.795 1.842 -12.588 1.00 93.50 584 SER A O 1
ATOM 4526 N N . THR A 1 585 ? -14.267 2.932 -11.381 1.00 89.44 585 THR A N 1
ATOM 4527 C CA . THR A 1 585 ? -15.218 3.944 -10.906 1.00 89.44 585 THR A CA 1
ATOM 4528 C C . THR A 1 585 ? -15.599 4.859 -12.073 1.00 89.44 585 THR A C 1
ATOM 4530 O O . THR A 1 585 ? -14.710 5.374 -12.758 1.00 89.44 585 THR A O 1
ATOM 4533 N N . GLY A 1 586 ? -16.900 5.037 -12.320 1.00 89.75 586 GLY A N 1
ATOM 4534 C CA . GLY A 1 586 ? -17.407 6.001 -13.296 1.00 89.75 586 GLY A CA 1
ATOM 4535 C C . GLY A 1 586 ? -17.212 7.443 -12.831 1.00 89.75 586 GLY A C 1
ATOM 4536 O O . GLY A 1 586 ? -17.005 7.708 -11.646 1.00 89.75 586 GLY A O 1
ATOM 4537 N N . VAL A 1 587 ? -17.273 8.384 -13.770 1.00 90.12 587 VAL A N 1
ATOM 4538 C CA . VAL A 1 587 ? -17.133 9.814 -13.469 1.00 90.12 587 VAL A CA 1
ATOM 4539 C C . VAL A 1 587 ? -18.471 10.345 -12.975 1.00 90.12 587 VAL A C 1
ATOM 4541 O O . VAL A 1 587 ? -19.464 10.249 -13.688 1.00 90.12 587 VAL A O 1
ATOM 4544 N N . ASN A 1 588 ? -18.505 10.905 -11.768 1.00 92.56 588 ASN A N 1
ATOM 4545 C CA . ASN A 1 588 ? -19.694 11.591 -11.280 1.00 92.56 588 ASN A CA 1
ATOM 4546 C C . ASN A 1 588 ? -19.723 13.013 -11.854 1.00 92.56 588 ASN A C 1
ATOM 4548 O O . ASN A 1 588 ? -18.979 13.884 -11.417 1.00 92.56 588 ASN A O 1
ATOM 4552 N N . THR A 1 589 ? -20.576 13.223 -12.849 1.00 92.31 589 THR A N 1
ATOM 4553 C CA . THR A 1 589 ? -20.771 14.505 -13.550 1.00 92.31 589 THR A CA 1
ATOM 4554 C C . THR A 1 589 ? -21.957 15.310 -13.012 1.00 92.31 589 THR A C 1
ATOM 4556 O O . THR A 1 589 ? -22.263 16.384 -13.524 1.00 92.31 589 THR A O 1
ATOM 4559 N N . THR A 1 590 ? -22.637 14.793 -11.987 1.00 93.56 590 THR A N 1
ATOM 4560 C CA . THR A 1 590 ? -23.768 15.465 -11.335 1.00 93.56 590 THR A CA 1
ATOM 4561 C C . THR A 1 590 ? -23.294 16.446 -10.262 1.00 93.56 590 THR A C 1
ATOM 4563 O O . THR A 1 590 ? -22.108 16.522 -9.962 1.00 93.56 590 THR A O 1
ATOM 4566 N N . ASN A 1 591 ? -24.230 17.169 -9.641 1.00 91.75 591 ASN A N 1
ATOM 4567 C CA . ASN A 1 591 ? -23.947 18.070 -8.516 1.00 91.75 591 ASN A CA 1
ATOM 4568 C C . ASN A 1 591 ? -24.116 17.401 -7.139 1.00 91.75 591 ASN A C 1
ATOM 4570 O O . ASN A 1 591 ? -24.017 18.070 -6.114 1.00 91.75 591 ASN A O 1
ATOM 4574 N N . GLU A 1 592 ? -24.403 16.100 -7.102 1.00 92.81 592 GLU A N 1
ATOM 4575 C CA . GLU A 1 592 ? -24.657 15.351 -5.872 1.00 92.81 592 GLU A CA 1
ATOM 4576 C C . GLU A 1 592 ? -23.531 14.362 -5.590 1.00 92.81 592 GLU A C 1
ATOM 4578 O O . GLU A 1 592 ? -22.892 13.845 -6.505 1.00 92.81 592 GLU A O 1
ATOM 4583 N N . THR A 1 593 ? -23.317 14.029 -4.319 1.00 93.12 593 THR A N 1
ATOM 4584 C CA . THR A 1 593 ? -22.407 12.946 -3.944 1.00 93.12 593 THR A CA 1
ATOM 4585 C C . THR A 1 593 ? -23.040 11.577 -4.204 1.00 93.12 593 THR A C 1
ATOM 4587 O O . THR A 1 593 ? -24.263 11.398 -4.179 1.00 93.12 593 THR A O 1
ATOM 4590 N N . ARG A 1 594 ? -22.190 10.574 -4.444 1.00 95.12 594 ARG A N 1
ATOM 4591 C CA . ARG A 1 594 ? -22.592 9.170 -4.577 1.00 95.12 594 ARG A CA 1
ATOM 4592 C C . ARG A 1 594 ? -21.951 8.321 -3.472 1.00 95.12 594 ARG A C 1
ATOM 4594 O O . ARG A 1 594 ? -20.857 7.794 -3.688 1.00 95.12 594 ARG A O 1
ATOM 4601 N N . PRO A 1 595 ? -22.597 8.187 -2.300 1.00 96.75 595 PRO A N 1
ATOM 4602 C CA . PRO A 1 595 ? -22.158 7.264 -1.260 1.00 96.75 595 PRO A CA 1
ATOM 4603 C C . PRO A 1 595 ? -22.533 5.814 -1.604 1.00 96.75 595 PRO A C 1
ATOM 4605 O O . PRO A 1 595 ? -23.680 5.503 -1.932 1.00 96.75 595 PRO A O 1
ATOM 4608 N N . VAL A 1 596 ? -21.557 4.913 -1.508 1.00 97.69 596 VAL A N 1
ATOM 4609 C CA . VAL A 1 596 ? -21.728 3.461 -1.680 1.00 97.69 596 VAL A CA 1
ATOM 4610 C C . VAL A 1 596 ? -20.936 2.735 -0.594 1.00 97.69 596 VAL A C 1
ATOM 4612 O O . VAL A 1 596 ? -19.769 3.066 -0.370 1.00 97.69 596 VAL A O 1
ATOM 4615 N N . ILE A 1 597 ? -21.521 1.715 0.041 1.00 98.44 597 ILE A N 1
ATOM 4616 C CA . ILE A 1 597 ? -20.742 0.776 0.865 1.00 98.44 597 ILE A CA 1
ATOM 4617 C C . ILE A 1 597 ? -20.047 -0.213 -0.062 1.00 98.44 597 ILE A C 1
ATOM 4619 O O . ILE A 1 597 ? -20.708 -0.946 -0.793 1.00 98.44 597 ILE A O 1
ATOM 4623 N N . LEU A 1 598 ? -18.723 -0.267 -0.003 1.00 97.31 598 LEU A N 1
ATOM 4624 C CA . LEU A 1 598 ? -17.913 -1.304 -0.624 1.00 97.31 598 LEU A CA 1
ATOM 4625 C C . LEU A 1 598 ? -17.526 -2.325 0.441 1.00 97.31 598 LEU A C 1
ATOM 4627 O O . LEU A 1 598 ? -16.692 -2.068 1.315 1.00 97.31 598 LEU A O 1
ATOM 4631 N N . GLN A 1 599 ? -18.159 -3.485 0.353 1.00 97.75 599 GLN A N 1
ATOM 4632 C CA . GLN A 1 599 ? -17.960 -4.605 1.252 1.00 97.75 599 GLN A CA 1
ATOM 4633 C C . GLN A 1 599 ? -17.467 -5.796 0.437 1.00 97.75 599 GLN A C 1
ATOM 4635 O O . GLN A 1 599 ? -18.143 -6.246 -0.481 1.00 97.75 599 GLN A O 1
ATOM 4640 N N . SER A 1 600 ? -16.298 -6.323 0.764 1.00 97.38 600 SER A N 1
ATOM 4641 C CA . SER A 1 600 ? -15.666 -7.405 0.008 1.00 97.38 600 SER A CA 1
ATOM 4642 C C . SER A 1 600 ? -15.491 -8.620 0.900 1.00 97.38 600 SER A C 1
ATOM 4644 O O . SER A 1 600 ? -15.146 -8.481 2.070 1.00 97.38 600 SER A O 1
ATOM 4646 N N . PHE A 1 601 ? -15.663 -9.819 0.355 1.00 97.94 601 PHE A N 1
ATOM 4647 C CA . PHE A 1 601 ? -15.415 -11.079 1.054 1.00 97.94 601 PHE A CA 1
ATOM 4648 C C . PHE A 1 601 ? -14.350 -11.879 0.330 1.00 97.94 601 PHE A C 1
ATOM 4650 O O . PHE A 1 601 ? -14.291 -11.856 -0.896 1.00 97.94 601 PHE A O 1
ATOM 4657 N N . CYS A 1 602 ? -13.532 -12.610 1.076 1.00 95.75 602 CYS A N 1
ATOM 4658 C CA . CYS A 1 602 ? -12.489 -13.460 0.530 1.00 95.75 602 CYS A CA 1
ATOM 4659 C C . CYS A 1 602 ? -12.614 -14.898 1.028 1.00 95.75 602 CYS A C 1
ATOM 4661 O O . CYS A 1 602 ? -13.213 -15.174 2.072 1.00 95.75 602 CYS A O 1
ATOM 4663 N N . ARG A 1 603 ? -12.020 -15.837 0.289 1.00 92.00 603 ARG A N 1
ATOM 4664 C CA . ARG A 1 603 ? -11.869 -17.216 0.776 1.00 92.00 603 ARG A CA 1
ATOM 4665 C C . ARG A 1 603 ? -11.086 -17.235 2.088 1.00 92.00 603 ARG A C 1
ATOM 4667 O O . ARG A 1 603 ? -10.185 -16.427 2.281 1.00 92.00 603 ARG A O 1
ATOM 4674 N N . PHE A 1 604 ? -11.378 -18.202 2.953 1.00 86.38 604 PHE A N 1
ATOM 4675 C CA . PHE A 1 604 ? -10.803 -18.287 4.304 1.00 86.38 604 PHE A CA 1
ATOM 4676 C C . PHE A 1 604 ? -9.262 -18.302 4.382 1.00 86.38 604 PHE A C 1
ATOM 4678 O O . PHE A 1 604 ? -8.704 -17.964 5.419 1.00 86.38 604 PHE A O 1
ATOM 4685 N N . PHE A 1 605 ? -8.564 -18.735 3.325 1.00 87.00 605 PHE A N 1
ATOM 4686 C CA . PHE A 1 605 ? -7.095 -18.774 3.285 1.00 87.00 605 PHE A CA 1
ATOM 4687 C C . PHE A 1 605 ? -6.471 -17.469 2.769 1.00 87.00 605 PHE A C 1
ATOM 4689 O O . PHE A 1 605 ? -5.252 -17.306 2.818 1.00 87.00 605 PHE A O 1
ATOM 4696 N N . VAL A 1 606 ? -7.285 -16.553 2.242 1.00 89.69 606 VAL A N 1
ATOM 4697 C CA . VAL A 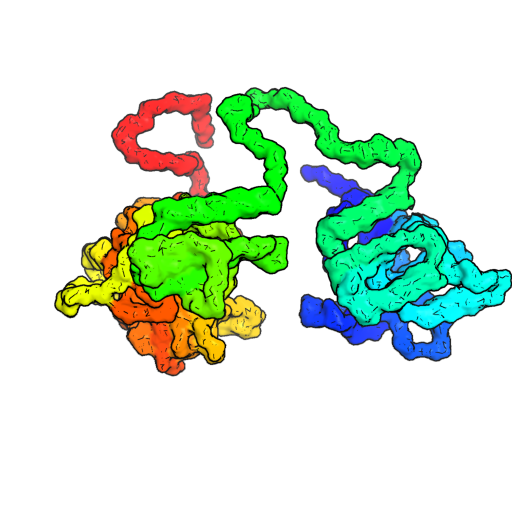1 606 ? -6.839 -15.243 1.772 1.00 89.69 606 VAL A CA 1
ATOM 4698 C C . VAL A 1 606 ? -6.740 -14.317 2.976 1.00 89.69 606 VAL A C 1
ATOM 4700 O O . VAL A 1 606 ? -7.685 -14.177 3.750 1.00 89.69 606 VAL A O 1
ATOM 4703 N N . ARG A 1 607 ? -5.593 -13.651 3.127 1.00 89.81 607 ARG A N 1
ATOM 4704 C CA . ARG A 1 607 ? -5.402 -12.663 4.190 1.00 89.81 607 ARG A CA 1
ATOM 4705 C C . ARG A 1 607 ? -6.270 -11.433 3.929 1.00 89.81 607 ARG A C 1
ATOM 4707 O O . ARG A 1 607 ? -6.115 -10.812 2.885 1.00 89.81 607 ARG A O 1
ATOM 4714 N N . GLN A 1 608 ? -7.097 -11.050 4.898 1.00 91.88 608 GLN A N 1
ATOM 4715 C CA . GLN A 1 608 ? -7.920 -9.834 4.856 1.00 91.88 608 GLN A CA 1
ATOM 4716 C C . GLN A 1 608 ? -7.059 -8.569 4.654 1.00 91.88 608 GLN A C 1
ATOM 4718 O O . GLN A 1 608 ? -5.918 -8.509 5.132 1.00 91.88 608 GLN A O 1
ATOM 4723 N N . ILE A 1 609 ? -7.591 -7.564 3.942 1.00 91.19 609 ILE A N 1
ATOM 4724 C CA . ILE A 1 609 ? -6.942 -6.244 3.809 1.00 91.19 609 ILE A CA 1
ATOM 4725 C C . ILE A 1 609 ? -6.954 -5.539 5.163 1.00 91.19 609 ILE A C 1
ATOM 4727 O O . ILE A 1 609 ? -5.934 -5.000 5.594 1.00 91.19 609 ILE A O 1
ATOM 4731 N N . GLU A 1 610 ? -8.095 -5.581 5.846 1.00 92.69 610 GLU A N 1
ATOM 4732 C CA . GLU A 1 610 ? -8.274 -4.999 7.170 1.00 92.69 610 GLU A CA 1
ATOM 4733 C C . GLU A 1 610 ? -8.058 -6.062 8.255 1.00 92.69 610 GLU A C 1
ATOM 4735 O O . GLU A 1 610 ? -8.689 -7.118 8.263 1.00 92.69 610 GLU A O 1
ATOM 4740 N N . ASN A 1 611 ? -7.153 -5.787 9.199 1.00 93.50 611 ASN A N 1
ATOM 4741 C CA . ASN A 1 611 ? -6.906 -6.670 10.337 1.00 93.50 611 ASN A CA 1
ATOM 4742 C C . ASN A 1 611 ? -7.877 -6.348 11.482 1.00 93.50 611 ASN A C 1
ATOM 4744 O O . ASN A 1 611 ? -7.502 -5.678 12.447 1.00 93.50 611 ASN A O 1
ATOM 4748 N N . TYR A 1 612 ? -9.115 -6.834 11.389 1.00 93.75 612 TYR A N 1
ATOM 4749 C CA . TYR A 1 612 ? -10.173 -6.584 12.380 1.00 93.75 612 TYR A CA 1
ATOM 4750 C C . TYR A 1 612 ? -9.820 -7.024 13.805 1.00 93.75 612 TYR A C 1
ATOM 4752 O O . TYR A 1 612 ? -10.276 -6.415 14.772 1.00 93.75 612 TYR A O 1
ATOM 4760 N N . GLN A 1 613 ? -8.940 -8.014 13.974 1.00 89.88 613 GLN A N 1
ATOM 4761 C CA . GLN A 1 613 ? -8.442 -8.373 15.303 1.00 89.88 613 GLN A CA 1
ATOM 4762 C C . GLN A 1 613 ? -7.679 -7.217 15.966 1.00 89.88 613 GLN A C 1
ATOM 4764 O O . GLN A 1 613 ? -7.812 -7.001 17.176 1.00 89.88 613 GLN A O 1
ATOM 4769 N N . ALA A 1 614 ? -6.920 -6.458 15.176 1.00 91.88 614 ALA A N 1
ATOM 4770 C CA . ALA A 1 614 ? -6.129 -5.328 15.644 1.00 91.88 614 ALA A CA 1
ATOM 4771 C C . ALA A 1 614 ? -6.900 -3.998 15.643 1.00 91.88 614 ALA A C 1
ATOM 4773 O O . ALA A 1 614 ? -6.683 -3.196 16.545 1.00 91.88 614 ALA A O 1
ATOM 4774 N N . ILE A 1 615 ? -7.772 -3.756 14.657 1.00 93.12 615 ILE A N 1
ATOM 4775 C CA . ILE A 1 615 ? -8.361 -2.421 14.426 1.00 93.12 615 ILE A CA 1
ATOM 4776 C C . ILE A 1 615 ? -9.746 -2.209 15.051 1.00 93.12 615 ILE A C 1
ATOM 4778 O O . ILE A 1 615 ? -10.223 -1.076 15.069 1.00 93.12 615 ILE A O 1
ATOM 4782 N N . LEU A 1 616 ? -10.408 -3.264 15.538 1.00 94.31 616 LEU A N 1
ATOM 4783 C CA . LEU A 1 616 ? -11.672 -3.117 16.266 1.00 94.31 616 LEU A CA 1
ATOM 4784 C C . LEU A 1 616 ? -11.420 -2.756 17.734 1.00 94.31 616 LEU A C 1
ATOM 4786 O O . LEU A 1 616 ? -10.553 -3.356 18.384 1.00 94.31 616 LEU A O 1
ATOM 4790 N N . SER A 1 617 ? -12.213 -1.824 18.261 1.00 95.75 617 SER A N 1
ATOM 4791 C CA . SER A 1 617 ? -12.213 -1.453 19.676 1.00 95.75 617 SER A CA 1
ATOM 4792 C C . SER A 1 617 ? -12.707 -2.608 20.552 1.00 95.75 617 SER A C 1
ATOM 4794 O O . SER A 1 617 ? -13.435 -3.498 20.100 1.00 95.75 617 SER A O 1
ATOM 4796 N N . ASP A 1 618 ? -12.316 -2.603 21.826 1.00 94.44 618 ASP A N 1
ATOM 4797 C CA . ASP A 1 618 ? -12.770 -3.620 22.782 1.00 94.44 618 ASP A CA 1
ATOM 4798 C C . ASP A 1 618 ? -14.285 -3.546 23.018 1.00 94.44 618 ASP A C 1
ATOM 4800 O O . ASP A 1 618 ? -14.936 -4.579 23.163 1.00 94.44 618 ASP A O 1
ATOM 4804 N N . GLU A 1 619 ? -14.852 -2.338 22.963 1.00 94.81 619 GLU A N 1
ATOM 4805 C CA . GLU A 1 619 ? -16.295 -2.103 23.025 1.00 94.81 619 GLU A CA 1
ATOM 4806 C C . GLU A 1 619 ? -17.028 -2.815 21.883 1.00 94.81 619 GLU A C 1
ATOM 4808 O O . GLU A 1 619 ? -17.958 -3.586 22.123 1.00 94.81 619 GLU A O 1
ATOM 4813 N N . VAL A 1 620 ? -16.574 -2.623 20.640 1.00 95.62 620 VAL A N 1
ATOM 4814 C CA . VAL A 1 620 ? -17.171 -3.285 19.474 1.00 95.62 620 VAL A CA 1
ATOM 4815 C C . VAL A 1 620 ? -16.999 -4.796 19.586 1.00 95.62 620 VAL A C 1
ATOM 4817 O O . VAL A 1 620 ? -17.975 -5.532 19.456 1.00 95.62 620 VAL A O 1
ATOM 4820 N N . LYS A 1 621 ? -15.793 -5.279 19.913 1.00 93.56 621 LYS A N 1
ATOM 4821 C CA . LYS A 1 621 ? -15.504 -6.717 20.076 1.00 93.56 621 LYS A CA 1
ATOM 4822 C C . LYS A 1 621 ? -16.411 -7.402 21.099 1.00 93.56 621 LYS A C 1
ATOM 4824 O O . LYS A 1 621 ? -16.714 -8.583 20.908 1.00 93.56 621 LYS A O 1
ATOM 4829 N N . ALA A 1 622 ? -16.807 -6.701 22.162 1.00 92.12 622 ALA A N 1
ATOM 4830 C CA . ALA A 1 622 ? -17.625 -7.241 23.244 1.00 92.12 622 ALA A CA 1
ATOM 4831 C C . ALA A 1 622 ? -19.081 -7.518 22.835 1.00 92.12 622 ALA A C 1
ATOM 4833 O O . ALA A 1 622 ? -19.703 -8.406 23.417 1.00 92.12 622 ALA A O 1
ATOM 4834 N N . LYS A 1 623 ? -19.613 -6.806 21.833 1.00 93.69 623 LYS A N 1
ATOM 4835 C CA . LYS A 1 623 ? -21.006 -6.955 21.373 1.00 93.69 623 LYS A CA 1
ATOM 4836 C C . LYS A 1 623 ? -21.187 -7.798 20.106 1.00 93.69 623 LYS A C 1
ATOM 4838 O O . LYS A 1 623 ? -22.319 -8.086 19.732 1.00 93.69 623 LYS A O 1
ATOM 4843 N N . LEU A 1 624 ? -20.103 -8.225 19.452 1.00 94.50 624 LEU A N 1
ATOM 4844 C CA . LEU A 1 624 ? -20.190 -9.030 18.228 1.00 94.50 624 LEU A CA 1
ATOM 4845 C C . LEU A 1 624 ? -20.861 -10.388 18.473 1.00 94.50 624 LEU A C 1
ATOM 4847 O O . LEU A 1 624 ? -20.431 -11.167 19.327 1.00 94.50 624 LEU A O 1
ATOM 4851 N N . SER A 1 625 ? -21.832 -10.726 17.628 1.00 93.44 625 SER A N 1
ATOM 4852 C CA . SER A 1 625 ? -22.372 -12.086 17.527 1.00 93.44 625 SER A CA 1
ATOM 4853 C C . SER A 1 625 ? -21.317 -13.077 17.014 1.00 93.44 625 SER A C 1
ATOM 4855 O O . 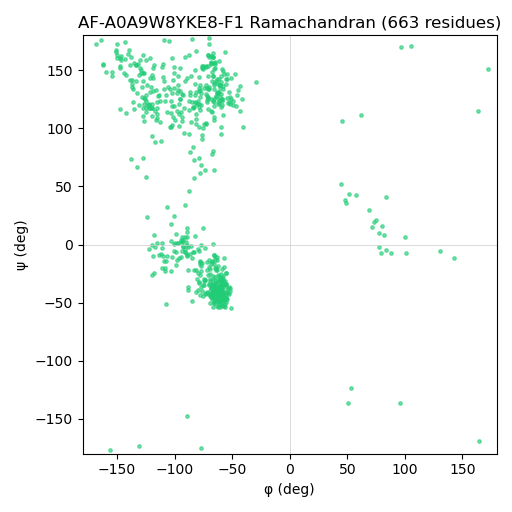SER A 1 625 ? -20.394 -12.700 16.292 1.00 93.44 625 SER A O 1
ATOM 4857 N N . GLU A 1 626 ? -21.471 -14.376 17.299 1.00 90.12 626 GLU A N 1
ATOM 4858 C CA . GLU A 1 626 ? -20.547 -15.410 16.788 1.00 90.12 626 GLU A CA 1
ATOM 4859 C C . GLU A 1 626 ? -20.425 -15.391 15.255 1.00 90.12 626 GLU A C 1
ATOM 4861 O O . GLU A 1 626 ? -19.342 -15.623 14.719 1.00 90.12 626 GLU A O 1
ATOM 4866 N N . ARG A 1 627 ? -21.513 -15.054 14.549 1.00 91.25 627 ARG A N 1
ATOM 4867 C CA . ARG A 1 627 ? -21.504 -14.867 13.095 1.00 91.25 627 ARG A CA 1
ATOM 4868 C C . ARG A 1 627 ? -20.575 -13.724 12.689 1.00 91.25 627 ARG A C 1
ATOM 4870 O O . ARG A 1 627 ? -19.692 -13.926 11.860 1.00 91.25 627 ARG A O 1
ATOM 4877 N N . GLN A 1 628 ? -20.759 -12.539 13.270 1.00 95.25 628 GLN A N 1
ATOM 4878 C CA . GLN A 1 628 ? -19.933 -11.369 12.960 1.00 95.25 628 GLN A CA 1
ATOM 4879 C C . GLN A 1 628 ? -18.467 -11.627 13.316 1.00 95.25 628 GLN A C 1
ATOM 4881 O O . GLN A 1 628 ? -17.587 -11.306 12.524 1.00 95.25 628 GLN A O 1
ATOM 4886 N N . ARG A 1 629 ? -18.191 -12.285 14.450 1.00 93.12 629 ARG A N 1
ATOM 4887 C CA . ARG A 1 629 ? -16.829 -12.694 14.829 1.00 93.12 629 ARG A CA 1
ATOM 4888 C C . ARG A 1 629 ? -16.186 -13.588 13.772 1.00 93.12 629 ARG A C 1
ATOM 4890 O O . ARG A 1 629 ? -15.050 -13.328 13.387 1.00 93.12 629 ARG A O 1
ATOM 4897 N N . ALA A 1 630 ? -16.916 -14.590 13.278 1.00 89.81 630 ALA A N 1
ATOM 4898 C CA . ALA A 1 630 ? -16.428 -15.490 12.237 1.00 89.81 630 ALA A CA 1
ATOM 4899 C C . ALA A 1 630 ? -16.137 -14.748 10.921 1.00 89.81 630 ALA A C 1
ATOM 4901 O O . ALA A 1 630 ? -15.059 -14.914 10.352 1.00 89.81 630 ALA A O 1
ATOM 4902 N N . LEU A 1 631 ? -17.052 -13.879 10.472 1.00 94.12 631 LEU A N 1
ATOM 4903 C CA . LEU A 1 631 ? -16.845 -13.063 9.271 1.00 94.12 631 LEU A CA 1
ATOM 4904 C C . LEU A 1 631 ? -15.647 -12.120 9.430 1.00 94.12 631 LEU A C 1
ATOM 4906 O O . LEU A 1 631 ? -14.848 -11.990 8.511 1.00 94.12 631 LEU A O 1
ATOM 4910 N N . LEU A 1 632 ? -15.469 -11.509 10.600 1.00 94.12 632 LEU A N 1
ATOM 4911 C CA . LEU A 1 632 ? -14.366 -10.589 10.889 1.00 94.12 632 LEU A CA 1
ATOM 4912 C C . LEU A 1 632 ? -13.028 -11.305 11.156 1.00 94.12 632 LEU A C 1
ATOM 4914 O O . LEU A 1 632 ? -12.024 -10.635 11.380 1.00 94.12 632 LEU A O 1
ATOM 4918 N N . GLY A 1 633 ? -12.976 -12.641 11.115 1.00 89.62 633 GLY A N 1
ATOM 4919 C CA . GLY A 1 633 ? -11.745 -13.406 11.346 1.00 89.62 633 GLY A CA 1
ATOM 4920 C C . GLY A 1 633 ? -11.294 -13.440 12.814 1.00 89.62 633 GLY A C 1
ATOM 4921 O O . GLY A 1 633 ? -10.131 -13.714 13.103 1.00 89.62 633 GLY A O 1
ATOM 4922 N N . LEU A 1 634 ? -12.197 -13.155 13.757 1.00 87.38 634 LEU A N 1
ATOM 4923 C CA . LEU A 1 634 ? -11.923 -13.218 15.191 1.00 87.38 634 LEU A CA 1
ATOM 4924 C C . LEU A 1 634 ? -12.051 -14.659 15.719 1.00 87.38 634 LEU A C 1
ATOM 4926 O O . LEU A 1 634 ? -12.882 -15.429 15.233 1.00 87.38 634 LEU A O 1
ATOM 4930 N N . PRO A 1 635 ? -11.292 -15.030 16.767 1.00 74.81 635 PRO A N 1
ATOM 4931 C CA . PRO A 1 635 ? -11.460 -16.322 17.423 1.00 74.81 635 PRO A CA 1
ATOM 4932 C C . PRO A 1 635 ? -12.870 -16.460 18.025 1.00 74.81 635 PRO A C 1
ATOM 4934 O O . PRO A 1 635 ? -13.428 -15.495 18.572 1.00 74.81 635 PRO A O 1
ATOM 4937 N N . SER A 1 636 ? -13.427 -17.675 17.939 1.00 66.94 636 SER A N 1
ATOM 4938 C CA . SER A 1 636 ? -14.697 -18.025 18.592 1.00 66.94 636 SER A CA 1
ATOM 4939 C C . SER A 1 636 ? -14.561 -17.917 20.112 1.00 66.94 636 SER A C 1
ATOM 4941 O O . SER A 1 636 ? -13.522 -18.264 20.677 1.00 66.94 636 SER A O 1
ATOM 4943 N N . MET A 1 637 ? -15.617 -17.439 20.775 1.00 63.66 637 MET A N 1
ATOM 4944 C CA . MET A 1 637 ? -15.671 -17.316 22.237 1.00 63.66 637 MET A CA 1
ATOM 4945 C C . MET A 1 637 ? -16.078 -18.630 22.921 1.00 63.66 637 MET A C 1
ATOM 4947 O O . MET A 1 637 ? -16.055 -18.725 24.149 1.00 63.66 637 MET A O 1
ATOM 4951 N N . LYS A 1 638 ? -16.455 -19.659 22.149 1.00 56.94 638 LYS A N 1
ATOM 4952 C CA . LYS A 1 638 ? -16.786 -20.981 22.689 1.00 56.94 638 LYS A CA 1
ATOM 4953 C C . LYS A 1 638 ? -15.509 -21.672 23.199 1.00 56.94 638 LYS A C 1
ATOM 4955 O O . LYS A 1 638 ? -14.516 -21.691 22.470 1.00 56.94 638 LYS A O 1
ATOM 4960 N N . PRO A 1 639 ? -15.521 -22.283 24.404 1.00 49.19 639 PRO A N 1
ATOM 4961 C CA . PRO A 1 639 ? -14.416 -23.110 24.885 1.00 49.19 639 PRO A CA 1
ATOM 4962 C C . PRO A 1 639 ? -14.041 -24.144 23.820 1.00 49.19 639 PRO A C 1
ATOM 4964 O O . PRO A 1 639 ? -14.910 -24.853 23.310 1.00 49.19 639 PRO A O 1
ATOM 4967 N N . GLY A 1 640 ? -12.767 -24.163 23.429 1.00 43.69 640 GLY A N 1
ATOM 4968 C CA . GLY A 1 640 ? -12.308 -24.794 22.196 1.00 43.69 640 GLY A CA 1
ATOM 4969 C C . GLY A 1 640 ? -12.615 -26.288 22.109 1.00 43.69 640 GLY A C 1
ATOM 4970 O O . GLY A 1 640 ? -11.868 -27.117 22.615 1.00 43.69 640 GLY A O 1
ATOM 4971 N N . GLY A 1 641 ? -13.655 -26.651 21.362 1.00 40.78 641 GLY A N 1
ATOM 4972 C CA . GLY A 1 641 ? -13.775 -27.980 20.780 1.00 40.78 641 GLY A CA 1
ATOM 4973 C C . GLY A 1 641 ? -12.839 -28.083 19.580 1.00 40.78 641 GLY A C 1
ATOM 4974 O O . GLY A 1 641 ? -13.253 -27.777 18.470 1.00 40.78 641 GLY A O 1
ATOM 4975 N N . LYS A 1 642 ? -11.599 -28.531 19.817 1.00 45.62 642 LYS A N 1
ATOM 4976 C CA . LYS A 1 642 ? -10.535 -28.777 18.823 1.00 45.62 642 LYS A CA 1
ATOM 4977 C C . LYS A 1 642 ? -10.094 -27.521 18.059 1.00 45.62 642 LYS A C 1
ATOM 4979 O O . LYS A 1 642 ? -10.785 -27.033 17.173 1.00 45.62 642 LYS A O 1
ATOM 4984 N N . GLY A 1 643 ? -8.866 -27.071 18.314 1.00 40.97 643 GLY A N 1
ATOM 4985 C CA . GLY A 1 643 ? -8.145 -26.236 17.354 1.00 40.97 643 GLY A CA 1
ATOM 4986 C C . GLY A 1 643 ? -7.976 -27.015 16.050 1.00 40.97 643 GLY A C 1
ATOM 4987 O O . GLY A 1 643 ? -7.070 -27.836 15.928 1.00 40.97 643 GLY A O 1
ATOM 4988 N N . GLN A 1 644 ? -8.878 -26.815 15.091 1.00 44.72 644 GLN A N 1
ATOM 4989 C CA . GLN A 1 644 ? -8.674 -27.286 13.731 1.00 44.72 644 GLN A CA 1
ATOM 4990 C C . GLN A 1 644 ? -7.670 -26.333 13.082 1.00 44.72 644 GLN A C 1
ATOM 4992 O O . GLN A 1 644 ? -8.041 -25.287 12.561 1.00 44.72 644 GLN A O 1
ATOM 4997 N N . GLY A 1 645 ? -6.381 -26.687 13.111 1.00 41.88 645 GLY A N 1
ATOM 4998 C CA . GLY A 1 645 ? -5.507 -26.269 12.018 1.00 41.88 645 GLY A CA 1
ATOM 4999 C C . GLY A 1 645 ? -6.176 -26.745 10.731 1.00 41.88 645 GLY A C 1
ATOM 5000 O O . GLY A 1 645 ? -6.518 -27.922 10.649 1.00 41.88 645 GLY A O 1
ATOM 5001 N N . PHE A 1 646 ? -6.477 -25.817 9.821 1.00 45.66 646 PHE A N 1
ATOM 5002 C CA . PHE A 1 646 ? -7.322 -26.019 8.643 1.00 45.66 646 PHE A CA 1
ATOM 5003 C C . PHE A 1 646 ? -7.050 -27.366 7.964 1.00 45.66 646 PHE A C 1
ATOM 5005 O O . PHE A 1 646 ? -6.078 -27.522 7.226 1.00 45.66 646 PHE A O 1
ATOM 5012 N N . ALA A 1 647 ? -7.917 -28.349 8.212 1.00 38.53 647 ALA A N 1
ATOM 5013 C CA . ALA A 1 647 ? -7.927 -29.552 7.409 1.00 38.53 647 ALA A CA 1
ATOM 5014 C C . ALA A 1 647 ? -8.516 -29.134 6.063 1.00 38.53 647 ALA A C 1
ATOM 5016 O O . ALA A 1 647 ? -9.712 -28.861 5.946 1.00 38.53 647 ALA A O 1
ATOM 5017 N N . ALA A 1 648 ? -7.649 -29.011 5.062 1.00 35.56 648 ALA A N 1
ATOM 5018 C CA . ALA A 1 648 ? -8.061 -29.019 3.675 1.00 35.56 648 ALA A CA 1
ATOM 5019 C C . ALA A 1 648 ? -9.029 -30.198 3.481 1.00 35.56 648 ALA A C 1
ATOM 5021 O O . ALA A 1 648 ? -8.657 -31.333 3.749 1.00 35.56 648 ALA A O 1
ATOM 5022 N N . TYR A 1 649 ? -10.264 -29.897 3.075 1.00 38.47 649 TYR A N 1
ATOM 5023 C CA . TYR A 1 649 ? -11.253 -30.821 2.517 1.00 38.47 649 TYR A CA 1
ATOM 5024 C C . TYR A 1 649 ? -11.435 -32.167 3.254 1.00 38.47 649 TYR A C 1
ATOM 5026 O O . TYR A 1 649 ? -10.681 -33.119 3.069 1.00 38.47 649 TYR A O 1
ATOM 5034 N N . ASN A 1 650 ? -12.547 -32.314 3.983 1.00 37.66 650 ASN A N 1
ATOM 5035 C CA . ASN A 1 650 ? -13.095 -33.637 4.309 1.00 37.66 650 ASN A CA 1
ATOM 5036 C C . ASN A 1 650 ? -13.598 -34.313 3.014 1.00 37.66 650 ASN A C 1
ATOM 5038 O O . ASN A 1 650 ? -14.787 -34.280 2.705 1.00 37.66 650 ASN A O 1
ATOM 5042 N N . TRP A 1 651 ? -12.693 -34.901 2.229 1.00 35.91 651 TRP A N 1
ATOM 5043 C CA . TRP A 1 651 ? -13.052 -35.830 1.158 1.00 35.91 651 TRP A CA 1
ATOM 5044 C C . TRP A 1 651 ? -13.366 -37.200 1.784 1.00 35.91 651 TRP A C 1
ATOM 5046 O O . TRP A 1 651 ? -12.601 -37.662 2.636 1.00 35.91 651 TRP A O 1
ATOM 5056 N N . PRO A 1 652 ? -14.451 -37.891 1.395 1.00 35.19 652 PRO A N 1
ATOM 5057 C CA . PRO A 1 652 ? -14.673 -39.275 1.810 1.00 35.19 652 PRO A CA 1
ATOM 5058 C C . PRO A 1 652 ? -13.489 -40.164 1.379 1.00 35.19 652 PRO A C 1
ATOM 5060 O O . PRO A 1 652 ? -13.289 -40.378 0.188 1.00 35.19 652 PRO A O 1
ATOM 5063 N N . GLY A 1 653 ? -12.686 -40.664 2.329 1.00 45.38 653 GLY A N 1
ATOM 5064 C CA . GLY A 1 653 ? -11.589 -41.611 2.051 1.00 45.38 653 GLY A CA 1
ATOM 5065 C C . GLY A 1 653 ? -10.208 -41.290 2.644 1.00 45.38 653 GLY A C 1
ATOM 5066 O O . GLY A 1 653 ? -9.319 -42.132 2.561 1.00 45.38 653 GLY A O 1
ATOM 5067 N N . THR A 1 654 ? -9.992 -40.142 3.294 1.00 43.41 654 THR A N 1
ATOM 5068 C CA . THR A 1 654 ? -8.666 -39.743 3.828 1.00 43.41 654 THR A CA 1
ATOM 5069 C C . THR A 1 654 ? -8.393 -40.180 5.281 1.00 43.41 654 THR A C 1
ATOM 5071 O O . THR A 1 654 ? -7.685 -39.504 6.023 1.00 43.41 654 THR A O 1
ATOM 5074 N N . GLN A 1 655 ? -8.894 -41.346 5.715 1.00 47.34 655 GLN A N 1
ATOM 5075 C CA . GLN A 1 655 ? -8.605 -41.916 7.048 1.00 47.34 655 GLN A CA 1
ATOM 5076 C C . GLN A 1 655 ? -7.332 -42.785 7.084 1.00 47.34 655 GLN A C 1
ATOM 5078 O O . GLN A 1 655 ? -7.327 -43.880 7.647 1.00 47.34 655 GLN A O 1
ATOM 5083 N N . VAL A 1 656 ? -6.226 -42.320 6.503 1.00 41.16 656 VAL A N 1
ATOM 5084 C CA . VAL A 1 656 ? -4.953 -43.064 6.517 1.00 41.16 656 VAL A CA 1
ATOM 5085 C C . VAL A 1 656 ? -3.859 -42.253 7.200 1.00 41.16 656 VAL A C 1
ATOM 5087 O O . VAL A 1 656 ? -3.167 -41.449 6.588 1.00 41.16 656 VAL A O 1
ATOM 5090 N N . GLY A 1 657 ? -3.701 -42.486 8.505 1.00 42.88 657 GLY A N 1
ATOM 5091 C CA . GLY A 1 657 ? -2.554 -42.018 9.281 1.00 42.88 657 GLY A CA 1
ATOM 5092 C C . GLY A 1 657 ? -2.799 -42.072 10.787 1.00 42.88 657 GLY A C 1
ATOM 5093 O O . GLY A 1 657 ? -3.641 -41.349 11.312 1.00 42.88 657 GLY A O 1
ATOM 5094 N N . ARG A 1 658 ? -2.053 -42.914 11.514 1.00 41.50 658 ARG A N 1
ATOM 5095 C CA . ARG A 1 658 ? -2.037 -42.879 12.986 1.00 41.50 658 ARG A CA 1
ATOM 5096 C C . ARG A 1 658 ? -1.348 -41.587 13.437 1.00 41.50 658 ARG A C 1
ATOM 5098 O O . ARG A 1 658 ? -0.155 -41.411 13.193 1.00 41.50 658 ARG A O 1
ATOM 5105 N N . MET A 1 659 ? -2.091 -40.690 14.085 1.00 43.38 659 MET A N 1
ATOM 5106 C CA . MET A 1 659 ? -1.525 -39.492 14.715 1.00 43.38 659 MET A CA 1
ATOM 5107 C C . MET A 1 659 ? -0.499 -39.884 15.788 1.00 43.38 659 MET A C 1
ATOM 5109 O O . MET A 1 659 ? -0.705 -40.835 16.539 1.00 43.38 659 MET A O 1
ATOM 5113 N N . ARG A 1 660 ? 0.612 -39.140 15.859 1.00 46.31 660 ARG A N 1
ATOM 5114 C CA . ARG A 1 660 ? 1.745 -39.419 16.763 1.00 46.31 660 ARG A CA 1
ATOM 5115 C C . ARG A 1 660 ? 1.538 -38.955 18.214 1.00 46.31 660 ARG A C 1
ATOM 5117 O O . ARG A 1 660 ? 2.391 -39.234 19.046 1.00 46.31 660 ARG A O 1
ATOM 5124 N N . ALA A 1 661 ? 0.432 -38.284 18.537 1.00 43.09 661 ALA A N 1
ATOM 5125 C CA . ALA A 1 661 ? 0.063 -37.935 19.909 1.00 43.09 661 ALA A CA 1
ATOM 5126 C C . ALA A 1 661 ? -1.456 -37.753 20.042 1.00 43.09 661 ALA A C 1
ATOM 5128 O O . ALA A 1 661 ? -2.121 -37.335 19.092 1.00 43.09 661 ALA A O 1
ATOM 5129 N N . ALA A 1 662 ? -1.997 -38.070 21.220 1.00 41.16 662 ALA A N 1
ATOM 5130 C CA . ALA A 1 662 ? -3.400 -37.840 21.540 1.00 41.16 662 ALA A CA 1
ATOM 5131 C C . ALA A 1 662 ? -3.666 -36.339 21.712 1.00 41.16 662 ALA A C 1
ATOM 5133 O O . ALA A 1 662 ? -2.924 -35.640 22.402 1.00 41.16 662 ALA A O 1
ATOM 5134 N N . VAL A 1 663 ? -4.742 -35.853 21.096 1.00 40.56 663 VAL A N 1
ATOM 5135 C CA . VAL A 1 663 ? -5.220 -34.483 21.290 1.00 40.56 663 VAL A CA 1
ATOM 5136 C C . VAL A 1 663 ? -5.806 -34.406 22.704 1.00 40.56 663 VAL A C 1
ATOM 5138 O O . VAL A 1 663 ? -6.729 -35.158 23.021 1.00 40.56 663 VAL A O 1
ATOM 5141 N N . GLY A 1 664 ? -5.210 -33.579 23.568 1.00 35.84 664 GLY A N 1
ATOM 5142 C CA . GLY A 1 664 ? -5.672 -33.361 24.943 1.00 35.84 664 GLY A CA 1
ATOM 5143 C C . GLY A 1 664 ? -7.142 -32.933 24.979 1.00 35.84 664 GLY A C 1
ATOM 5144 O O . GLY A 1 664 ? -7.596 -32.248 24.062 1.00 35.84 664 GLY A O 1
ATOM 5145 N N . LYS A 1 665 ? -7.864 -33.422 25.995 1.00 33.78 665 LYS A N 1
ATOM 5146 C CA . LYS A 1 665 ? -9.316 -33.265 26.170 1.00 33.78 665 LYS A CA 1
ATOM 5147 C C . LYS A 1 665 ? -9.773 -31.817 26.244 1.00 33.78 665 LYS A C 1
ATOM 5149 O O . LYS A 1 665 ? -9.068 -31.028 26.911 1.00 33.78 665 LYS A O 1
#

InterPro domains:
  IPR005645 Serine hydrolase domain [PF03959] (8-219)
  IPR008775 Phytanoyl-CoA dioxygenase-like [PF05721] (408-595)
  IPR029058 Alpha/Beta hydrolase fold [G3DSA:3.40.50.1820] (8-232)
  IPR029058 Alpha/Beta hydrolase fold [SSF53474] (5-218)
  IPR050593 Lovastatin nonaketide synthase thioesterase [PTHR48070] (10-227)

Radius of gyration: 33.6 Å; Cα contacts (8 Å, |Δi|>4): 1214; chains: 1; bounding box: 83×87×81 Å

Secondary structure (DSSP, 8-state):
-PPPPPPSEEEEEEPPTTB-HHHHHHHTHHHHHHHTTTEEEEEEPPSEEEPPPTTTTTTTTT-PPEEESS-SS-S-HHHHHHHHHHHHHHHHHHHHHHSTT-EEEEEEEETHHHHHHHHHHHHHHTTS-TT-TT--EEEEES----HHHHHHHHHHHHHTT--GGGSSB-S-EEEEEETT-TTTHHHHHHHHHHHBSS-EEEEES-SSS---SHHHHHHHHHHHHHTT--TTSTTTS---S---S--S-SSTT---TTS--------HHHHHHHHHHHHHHHHHHTGGGGTTS-SEEEEEEEETTEEEEEEEEE-SSSS-EEESPPPSS-SEEEEE-HHHHHHHHTTSS-HHHHHHHHSBS---SHHHHTT-TTS--EEPPP-S-TT------B--HHHHHHHHHHHSEEEETTSS-HHHHHHHHHHHHHHHHHHHHTT--EE----SSTTPPPPEEE--GGGT-HHHHHHTT-HHHHHHHHHHT-S-EEEEEEEEEEEPS-S--PPPB-GGGGSSSP-SSS--EEEEEEESS-B-TTBTPPEE-TTGGGSSEE-S-TTS-TT-EE--B-TT-EEEEETTS-EEPPPB-SSS-EEEEEEEEEETTSPPSS-HHHHS-HHHHHH--HHHHHHTTPPPSS--S----------TT------SSPPP-

pLDDT: mean 86.49, std 16.09, range [31.42, 98.75]